Protein AF-0000000066259314 (afdb_homodimer)

Organism: Methanococcus maripaludis (strain DSM 14266 / JCM 13030 / NBRC 101832 / S2 / LL) (NCBI:txid267377)

Foldseek 3Di:
DKKWWKWFQLQAWAADDPVQQHLLSQLLVLCVVQPFDDPVFSGFPDKQDTAGRQATEPTIMTHGDGDDDDDQVSSVVSCLPNRMFGFFMDDDDDDWDFDKWKKKFKAFCPPFQQVQLVVLVVLVAAWFQQQLLADDDPVDPDRSIWHWHDWDWDDDNTIIMIMTMTHDAHHLNVQQSVVLSRCSRVVVDPDSNVVSVQSRDPVRDPHGDGHDNNRMYGYYGDTPDDTDGDPVRVVSSVVVVVVVVVVVVVVVVVVVVVVVVD/DKKWWKWFQQQAWAADDPVQQHLLSQLLVLCVVQPFDDPVFSGFPDKQDTAGRQAIEPTIMTHGDGDDDDDQVSSVVSCLPNRMFGFFMDDDDDDWDFDKWKKKFKAFCPPFQQVQLVVLVVLVAAWFQQQLLADDDPVDPDRSIWHWHDWDWDDDNTIIMIMTMTHDAHHLNVQQSVVLSRCSRVVVDPDSNVVSVQSRDPPRDPHGDGHDNNRMYGYYGDTPDDTDGDPVRVVSSVVVVVVVVVVVVVVVVVVVVVVVVD

Sequence (524 aa):
MYIFKIAYDGKLSFQTQPHGETVCDKISNALLDCGYLDNKDRVPLYHGGRTDRGVAALGNYVVYEMDKKPVLPRVQSKLKWDGIWVLGCKKIEIFPEIEHRHYQYTLPNKNHDVELMKKASEKLIGTHYFQNLSKRDKTKVKDPVRTLYDIKISSNDYFITIDIFGESFLWNMVRRIIRLLSDIGKHKIENPEKFIELILSEDYKKGYPPSPAEGLILVDVKTNIDIDLDSYVIRNLKNSWEKSLNNSLMRLGLCKTVLSKTMYIFKIAYDGKLSFQTQPHGETVCDKISNALLDCGYLDNKDRVPLYHGGRTDRGVAALGNYVVYEMDKKPVLPRVQSKLKWDGIWVLGCKKIEIFPEIEHRHYQYTLPNKNHDVELMKKASEKLIGTHYFQNLSKRDKTKVKDPVRTLYDIKISSNDYFITIDIFGESFLWNMVRRIIRLLSDIGKHKIENPEKFIELILSEDYKKGYPPSPAEGLILVDVKTNIDIDLDSYVIRNLKNSWEKSLNNSLMRLGLCKTVLSKT

Radius of gyration: 26.93 Å; Cα contacts (8 Å, |Δi|>4): 1107; chains: 2; bounding box: 52×71×61 Å

Nearest PDB structures (foldseek):
  8q70-assembly1_A-2  TM=8.924E-01  e=4.193E-23  Pyrococcus furiosus
  9enf-assembly1_B  TM=8.304E-01  e=2.870E-17  Homo sapiens
  1vs3-assembly1_B  TM=8.390E-01  e=1.294E-16  Thermus thermophilus HB8
  2nr0-assembly1_B  TM=8.170E-01  e=7.333E-15  Escherichia coli K-12
  6sgb-assembly1_FB  TM=7.189E-01  e=2.086E-11  Trypanosoma brucei brucei

Solvent-accessible surface area (backbone atoms only — not comparable to full-atom values): 27429 Å² total; per-residue (Å²): 59,32,39,31,37,29,27,33,70,10,84,39,27,31,62,72,49,94,85,51,73,13,50,45,33,49,51,34,48,25,35,35,75,71,64,52,38,56,86,90,61,53,62,65,79,43,65,65,75,85,42,54,57,31,27,22,27,65,24,38,38,40,25,38,81,40,89,63,85,76,58,50,69,64,38,35,66,68,27,70,87,66,51,46,41,58,35,22,44,34,79,41,92,63,83,77,52,75,67,34,32,34,36,37,33,29,39,60,42,79,80,52,36,60,68,58,26,52,60,56,48,58,73,62,46,38,76,45,40,41,54,24,32,30,59,83,49,90,86,53,90,63,79,44,64,39,40,31,74,42,71,46,77,49,73,57,88,58,33,28,41,39,37,40,31,23,63,60,76,57,54,58,19,68,33,14,49,49,33,52,39,50,38,44,16,62,63,73,44,92,52,56,68,62,49,51,55,42,47,39,32,87,84,46,79,82,53,57,67,63,41,73,43,58,26,32,29,38,53,33,56,43,50,81,64,84,64,49,68,38,68,69,47,46,51,50,49,49,52,53,40,50,52,49,35,45,52,24,42,11,44,36,45,49,29,54,50,52,57,72,73,98,62,33,39,31,36,28,28,32,69,9,85,37,27,31,60,74,49,93,84,51,73,14,51,46,33,49,51,34,49,23,34,36,76,71,66,52,39,56,87,91,59,54,63,65,79,42,68,65,73,84,42,55,57,31,26,23,28,67,23,38,37,39,26,38,82,39,90,62,88,77,60,51,70,65,39,36,65,68,27,70,88,64,51,46,42,59,34,23,45,35,80,41,92,64,83,75,52,75,67,33,32,34,36,37,34,27,39,59,42,79,80,51,37,61,66,58,26,50,61,56,48,58,74,61,47,37,78,46,40,40,55,24,32,30,59,83,49,90,84,53,90,63,81,44,62,40,40,30,73,42,70,48,76,49,72,58,88,58,33,28,40,39,37,40,31,23,63,60,77,56,55,56,19,69,34,14,51,49,32,52,40,50,37,44,16,61,62,72,45,90,52,56,69,62,48,51,55,43,48,39,33,86,85,46,79,85,55,59,67,64,42,74,42,58,24,31,29,38,54,34,55,43,48,82,63,84,64,47,70,39,69,68,46,46,50,52,50,49,53,53,41,50,52,49,34,45,52,25,40,11,46,35,44,49,30,52,50,52,57,72,75,99

pLDDT: mean 94.8, std 6.77, range [54.56, 98.88]

Structure (mmCIF, N/CA/C/O backbone):
data_AF-0000000066259314-model_v1
#
loop_
_entity.id
_entity.type
_entity.pdbx_description
1 polymer 'tRNA pseudouridine synthase A'
#
loop_
_atom_site.group_PDB
_atom_site.id
_atom_site.type_symbol
_atom_site.label_atom_id
_atom_site.label_alt_id
_atom_site.label_comp_id
_atom_site.label_asym_id
_atom_site.label_entity_id
_atom_site.label_seq_id
_atom_site.pdbx_PDB_ins_code
_atom_site.Cartn_x
_atom_site.Cartn_y
_atom_site.Cartn_z
_atom_site.occupancy
_atom_site.B_iso_or_equiv
_atom_site.auth_seq_id
_atom_site.auth_comp_id
_atom_site.auth_asym_id
_atom_site.auth_atom_id
_atom_site.pdbx_PDB_model_num
ATOM 1 N N . MET A 1 1 ? 16.797 -23.078 -26.656 1 94.31 1 MET A N 1
ATOM 2 C CA . MET A 1 1 ? 15.789 -22.375 -25.859 1 94.31 1 MET A CA 1
ATOM 3 C C . MET A 1 1 ? 16.344 -21.953 -24.516 1 94.31 1 MET A C 1
ATOM 5 O O . MET A 1 1 ? 17.344 -22.5 -24.047 1 94.31 1 MET A O 1
ATOM 9 N N . TYR A 1 2 ? 15.797 -20.953 -24 1 96.5 2 TYR A N 1
ATOM 10 C CA . TYR A 1 2 ? 16.172 -20.516 -22.672 1 96.5 2 TYR A CA 1
ATOM 11 C C . TYR A 1 2 ? 14.953 -20.391 -21.766 1 96.5 2 TYR A C 1
ATOM 13 O O . TYR A 1 2 ? 13.914 -19.875 -22.188 1 96.5 2 TYR A O 1
ATOM 21 N N . ILE A 1 3 ? 15.125 -20.922 -20.531 1 97.62 3 ILE A N 1
ATOM 22 C CA . ILE A 1 3 ? 14.109 -20.734 -19.5 1 97.62 3 ILE A CA 1
ATOM 23 C C . ILE A 1 3 ? 14.531 -19.609 -18.562 1 97.62 3 ILE A C 1
ATOM 25 O O . ILE A 1 3 ? 15.695 -19.516 -18.172 1 97.62 3 ILE A O 1
ATOM 29 N N . PHE A 1 4 ? 13.578 -18.781 -18.312 1 98 4 PHE A N 1
ATOM 30 C CA . PHE A 1 4 ? 13.805 -17.672 -17.391 1 98 4 PHE A CA 1
ATOM 31 C C . PHE A 1 4 ? 12.945 -17.812 -16.141 1 98 4 PHE A C 1
ATOM 33 O O . PHE A 1 4 ? 11.75 -18.109 -16.234 1 98 4 PHE A O 1
ATOM 40 N N . LYS A 1 5 ? 13.555 -17.672 -14.953 1 98.31 5 LYS A N 1
ATOM 41 C CA . LYS A 1 5 ? 12.789 -17.469 -13.727 1 98.31 5 LYS A CA 1
ATOM 42 C C . LYS A 1 5 ? 12.484 -15.992 -13.516 1 98.31 5 LYS A C 1
ATOM 44 O O . LYS A 1 5 ? 13.383 -15.148 -13.594 1 98.31 5 LYS A O 1
ATOM 49 N N . ILE A 1 6 ? 11.25 -15.695 -13.289 1 98.44 6 ILE A N 1
ATOM 50 C CA . ILE A 1 6 ? 10.875 -14.289 -13.242 1 98.44 6 ILE A CA 1
ATOM 51 C C . ILE A 1 6 ? 10.031 -14.016 -12 1 98.44 6 ILE A C 1
ATOM 53 O O . ILE A 1 6 ? 9.359 -14.922 -11.492 1 98.44 6 ILE A O 1
ATOM 57 N N . ALA A 1 7 ? 10.086 -12.781 -11.492 1 98.69 7 ALA A N 1
ATOM 58 C CA . ALA A 1 7 ? 9.25 -12.25 -10.414 1 98.69 7 ALA A CA 1
ATOM 59 C C . ALA A 1 7 ? 8.562 -10.961 -10.852 1 98.69 7 ALA A C 1
ATOM 61 O O . ALA A 1 7 ? 9.031 -10.273 -11.766 1 98.69 7 ALA A O 1
ATOM 62 N N . TYR A 1 8 ? 7.457 -10.688 -10.32 1 98.62 8 TYR A N 1
ATOM 63 C CA . TYR A 1 8 ? 6.742 -9.445 -10.586 1 98.62 8 TYR A CA 1
ATOM 64 C C . TYR A 1 8 ? 5.812 -9.094 -9.43 1 98.62 8 TYR A C 1
ATOM 66 O O . TYR A 1 8 ? 5.406 -9.969 -8.664 1 98.62 8 TYR A O 1
ATOM 74 N N . ASP A 1 9 ? 5.434 -7.824 -9.328 1 98.12 9 ASP A N 1
ATOM 75 C CA . ASP A 1 9 ? 4.805 -7.328 -8.109 1 98.12 9 ASP A CA 1
ATOM 76 C C . ASP A 1 9 ? 3.283 -7.293 -8.25 1 98.12 9 ASP A C 1
ATOM 78 O O . ASP A 1 9 ? 2.582 -6.832 -7.348 1 98.12 9 ASP A O 1
ATOM 82 N N . GLY A 1 10 ? 2.709 -7.723 -9.32 1 97.25 10 GLY A N 1
ATOM 83 C CA . GLY A 1 10 ? 1.269 -7.844 -9.484 1 97.25 10 GLY A CA 1
ATOM 84 C C . GLY A 1 10 ? 0.645 -6.664 -10.203 1 97.25 10 GLY A C 1
ATOM 85 O O . GLY A 1 10 ? -0.561 -6.656 -10.461 1 97.25 10 GLY A O 1
ATOM 86 N N . LYS A 1 11 ? 1.477 -5.66 -10.625 1 95.44 11 LYS A N 1
ATOM 87 C CA . LYS A 1 11 ? 0.955 -4.465 -11.273 1 95.44 11 LYS A CA 1
ATOM 88 C C . LYS A 1 11 ? 0.37 -4.797 -12.648 1 95.44 11 LYS A C 1
ATOM 90 O O . LYS A 1 11 ? -0.558 -4.129 -13.109 1 95.44 11 LYS A O 1
ATOM 95 N N . LEU A 1 12 ? 0.866 -5.746 -13.25 1 96.19 12 LEU A N 1
ATOM 96 C CA . LEU A 1 12 ? 0.486 -6.113 -14.609 1 96.19 12 LEU A CA 1
ATOM 97 C C . LEU A 1 12 ? -0.073 -7.531 -14.656 1 96.19 12 LEU A C 1
ATOM 99 O O . LEU A 1 12 ? 0.345 -8.391 -13.883 1 96.19 12 LEU A O 1
ATOM 103 N N . SER A 1 13 ? -0.966 -7.684 -15.586 1 95.56 13 SER A N 1
ATOM 104 C CA . SER A 1 13 ? -1.361 -9.062 -15.875 1 95.56 13 SER A CA 1
ATOM 105 C C . SER A 1 13 ? -0.233 -9.828 -16.562 1 95.56 13 SER A C 1
ATOM 107 O O . SER A 1 13 ? 0.731 -9.227 -17.047 1 95.56 13 SER A O 1
ATOM 109 N N . PHE A 1 14 ? -0.358 -11.102 -16.547 1 95.75 14 PHE A N 1
ATOM 110 C CA . PHE A 1 14 ? 0.765 -11.906 -17 1 95.75 14 PHE A CA 1
ATOM 111 C C . PHE A 1 14 ? 0.755 -12.031 -18.531 1 95.75 14 PHE A C 1
ATOM 113 O O . PHE A 1 14 ? 1.749 -11.727 -19.188 1 95.75 14 PHE A O 1
ATOM 120 N N . GLN A 1 15 ? -0.382 -12.414 -19.031 1 90.69 15 GLN A N 1
ATOM 121 C CA . GLN A 1 15 ? -0.474 -12.875 -20.406 1 90.69 15 GLN A CA 1
ATOM 122 C C . GLN A 1 15 ? -0.515 -11.695 -21.375 1 90.69 15 GLN A C 1
ATOM 124 O O . GLN A 1 15 ? -1.166 -10.68 -21.109 1 90.69 15 GLN A O 1
ATOM 129 N N . THR A 1 16 ? 0.043 -11.945 -22.531 1 88.06 16 THR A N 1
ATOM 130 C CA . THR A 1 16 ? 0.109 -10.922 -23.578 1 88.06 16 THR A CA 1
ATOM 131 C C . THR A 1 16 ? -1.292 -10.477 -23.969 1 88.06 16 THR A C 1
ATOM 133 O O . THR A 1 16 ? -2.199 -11.297 -24.109 1 88.06 16 THR A O 1
ATOM 136 N N . GLN A 1 17 ? -1.378 -9.234 -24.125 1 85 17 GLN A N 1
ATOM 137 C CA . GLN A 1 17 ? -2.607 -8.594 -24.578 1 85 17 GLN A CA 1
ATOM 138 C C . GLN A 1 17 ? -2.324 -7.59 -25.688 1 85 17 GLN A C 1
ATOM 140 O O . GLN A 1 17 ? -1.182 -7.172 -25.875 1 85 17 GLN A O 1
ATOM 145 N N . PRO A 1 18 ? -3.291 -7.219 -26.438 1 83.62 18 PRO A N 1
ATOM 146 C CA . PRO A 1 18 ? -3.098 -6.273 -27.531 1 83.62 18 PRO A CA 1
ATOM 147 C C . PRO A 1 18 ? -2.51 -4.941 -27.078 1 83.62 18 PRO A C 1
ATOM 149 O O . PRO A 1 18 ? -1.756 -4.309 -27.828 1 83.62 18 PRO A O 1
ATOM 152 N N . HIS A 1 19 ? -2.711 -4.512 -25.922 1 85.06 19 HIS A N 1
ATOM 153 C CA . HIS A 1 19 ? -2.234 -3.217 -25.438 1 85.06 19 HIS A CA 1
ATOM 154 C C . HIS A 1 19 ? -0.749 -3.27 -25.109 1 85.06 19 HIS A C 1
ATOM 156 O O . HIS A 1 19 ? -0.107 -2.229 -24.938 1 85.06 19 HIS A O 1
ATOM 162 N N . GLY A 1 20 ? -0.24 -4.48 -25.031 1 85.69 20 GLY A N 1
ATOM 163 C CA . GLY A 1 20 ? 1.199 -4.656 -24.922 1 85.69 20 GLY A CA 1
ATOM 164 C C . GLY A 1 20 ? 1.74 -4.309 -23.547 1 85.69 20 GLY A C 1
ATOM 165 O O . GLY A 1 20 ? 2.934 -4.035 -23.406 1 85.69 20 GLY A O 1
ATOM 166 N N . GLU A 1 21 ? 0.938 -4.238 -22.516 1 92 21 GLU A N 1
ATOM 167 C CA . GLU A 1 21 ? 1.342 -3.855 -21.156 1 92 21 GLU A CA 1
ATOM 168 C C . GLU A 1 21 ? 1.116 -4.996 -20.172 1 92 21 GLU A C 1
ATOM 170 O O . GLU A 1 21 ? 0.384 -4.84 -19.188 1 92 21 GLU A O 1
ATOM 175 N N . THR A 1 22 ? 1.737 -6.098 -20.469 1 96.31 22 THR A N 1
ATOM 176 C CA . THR A 1 22 ? 1.704 -7.262 -19.594 1 96.31 22 THR A CA 1
ATOM 177 C C . THR A 1 22 ? 3.117 -7.684 -19.203 1 96.31 22 THR A C 1
ATOM 179 O O . THR A 1 22 ? 4.098 -7.156 -19.734 1 96.31 22 THR A O 1
ATOM 182 N N . VAL A 1 23 ? 3.221 -8.578 -18.266 1 97.44 23 VAL A N 1
ATOM 183 C CA . VAL A 1 23 ? 4.516 -9.086 -17.828 1 97.44 23 VAL A CA 1
ATOM 184 C C . VAL A 1 23 ? 5.262 -9.688 -19.016 1 97.44 23 VAL A C 1
ATOM 186 O O . VAL A 1 23 ? 6.426 -9.359 -19.266 1 97.44 23 VAL A O 1
ATOM 189 N N . CYS A 1 24 ? 4.566 -10.516 -19.828 1 96.38 24 CYS A N 1
ATOM 190 C CA . CYS A 1 24 ? 5.184 -11.164 -20.969 1 96.38 24 CYS A CA 1
ATOM 191 C C . CYS A 1 24 ? 5.609 -10.141 -22.016 1 96.38 24 CYS A C 1
ATOM 193 O O . CYS A 1 24 ? 6.707 -10.227 -22.578 1 96.38 24 CYS A O 1
ATOM 195 N N . ASP A 1 25 ? 4.75 -9.172 -22.281 1 95.44 25 ASP A N 1
ATOM 196 C CA . ASP A 1 25 ? 5.07 -8.141 -23.25 1 95.44 25 ASP A CA 1
ATOM 197 C C . ASP A 1 25 ? 6.32 -7.363 -22.859 1 95.44 25 ASP A C 1
ATOM 199 O O . ASP A 1 25 ? 7.207 -7.129 -23.688 1 95.44 25 ASP A O 1
ATOM 203 N N . LYS A 1 26 ? 6.387 -7.02 -21.609 1 96.75 26 LYS A N 1
ATOM 204 C CA . LYS A 1 26 ? 7.512 -6.23 -21.109 1 96.75 26 LYS A CA 1
ATOM 205 C C . LYS A 1 26 ? 8.812 -7.02 -21.203 1 96.75 26 LYS A C 1
ATOM 207 O O . LYS A 1 26 ? 9.844 -6.48 -21.594 1 96.75 26 LYS A O 1
ATOM 212 N N . ILE A 1 27 ? 8.75 -8.266 -20.844 1 96.88 27 ILE A N 1
ATOM 213 C CA . ILE A 1 27 ? 9.945 -9.094 -20.891 1 96.88 27 ILE A CA 1
ATOM 214 C C . ILE A 1 27 ? 10.383 -9.289 -22.344 1 96.88 27 ILE A C 1
ATOM 216 O O . ILE A 1 27 ? 11.57 -9.133 -22.672 1 96.88 27 ILE A O 1
ATOM 220 N N . SER A 1 28 ? 9.461 -9.602 -23.219 1 95.62 28 SER A N 1
ATOM 221 C CA . SER A 1 28 ? 9.773 -9.789 -24.641 1 95.62 28 SER A CA 1
ATOM 222 C C . SER A 1 28 ? 10.391 -8.523 -25.234 1 95.62 28 SER A C 1
ATOM 224 O O . SER A 1 28 ? 11.383 -8.602 -25.969 1 95.62 28 SER A O 1
ATOM 226 N N . ASN A 1 29 ? 9.789 -7.422 -24.906 1 95.12 29 ASN A N 1
ATOM 227 C CA . ASN A 1 29 ? 10.312 -6.148 -25.391 1 95.12 29 ASN A CA 1
ATOM 228 C C . ASN A 1 29 ? 11.727 -5.891 -24.891 1 95.12 29 ASN A C 1
ATOM 230 O O . ASN A 1 29 ? 12.578 -5.41 -25.641 1 95.12 29 ASN A O 1
ATOM 234 N N . ALA A 1 30 ? 11.969 -6.195 -23.609 1 96.44 30 ALA A N 1
ATOM 235 C CA . ALA A 1 30 ? 13.305 -6.008 -23.047 1 96.44 30 ALA A CA 1
ATOM 236 C C . ALA A 1 30 ? 14.336 -6.883 -23.75 1 96.44 30 ALA A C 1
ATOM 238 O O . ALA A 1 30 ? 15.43 -6.422 -24.078 1 96.44 30 ALA A O 1
ATOM 239 N N . LEU A 1 31 ? 13.992 -8.109 -24.031 1 96.19 31 LEU A N 1
ATOM 240 C CA . LEU A 1 31 ? 14.883 -9.031 -24.719 1 96.19 31 LEU A CA 1
ATOM 241 C C . LEU A 1 31 ? 15.133 -8.578 -26.156 1 96.19 31 LEU A C 1
ATOM 243 O O . LEU A 1 31 ? 16.25 -8.688 -26.656 1 96.19 31 LEU A O 1
ATOM 247 N N . LEU A 1 32 ? 14.086 -8.062 -26.75 1 94.62 32 LEU A N 1
ATOM 248 C CA . LEU A 1 32 ? 14.211 -7.539 -28.109 1 94.62 32 LEU A CA 1
ATOM 249 C C . LEU A 1 32 ? 15.148 -6.336 -28.141 1 94.62 32 LEU A C 1
ATOM 251 O O . LEU A 1 32 ? 16.062 -6.285 -28.969 1 94.62 32 LEU A O 1
ATOM 255 N N . ASP A 1 33 ? 14.891 -5.461 -27.25 1 94.94 33 ASP A N 1
ATOM 256 C CA . ASP A 1 33 ? 15.688 -4.246 -27.172 1 94.94 33 ASP A CA 1
ATOM 257 C C . ASP A 1 33 ? 17.156 -4.57 -26.938 1 94.94 33 ASP A C 1
ATOM 259 O O . ASP A 1 33 ? 18.047 -3.857 -27.406 1 94.94 33 ASP A O 1
ATOM 263 N N . CYS A 1 34 ? 17.391 -5.648 -26.234 1 95.88 34 CYS A N 1
ATOM 264 C CA . CYS A 1 34 ? 18.75 -6.043 -25.906 1 95.88 34 CYS A CA 1
ATOM 265 C C . CYS A 1 34 ? 19.359 -6.906 -27 1 95.88 34 CYS A C 1
ATOM 267 O O . CYS A 1 34 ? 20.531 -7.277 -26.938 1 95.88 34 CYS A O 1
ATOM 269 N N . GLY A 1 35 ? 18.562 -7.352 -27.953 1 93.62 35 GLY A N 1
ATOM 270 C CA . GLY A 1 35 ? 19.078 -8.047 -29.125 1 93.62 35 GLY A CA 1
ATOM 271 C C . GLY A 1 35 ? 19.062 -9.555 -28.969 1 93.62 35 GLY A C 1
ATOM 272 O O . GLY A 1 35 ? 19.781 -10.266 -29.672 1 93.62 35 GLY A O 1
ATOM 273 N N . TYR A 1 36 ? 18.281 -10 -28.016 1 94.19 36 TYR A N 1
ATOM 274 C CA . TYR A 1 36 ? 18.297 -11.438 -27.766 1 94.19 36 TYR A CA 1
ATOM 275 C C . TYR A 1 36 ? 17.141 -12.133 -28.484 1 94.19 36 TYR A C 1
ATOM 277 O O . TYR A 1 36 ? 17.125 -13.359 -28.609 1 94.19 36 TYR A O 1
ATOM 285 N N . LEU A 1 37 ? 16.141 -11.305 -28.812 1 90.88 37 LEU A N 1
ATOM 286 C CA . LEU A 1 37 ? 14.961 -11.82 -29.5 1 90.88 37 LEU A CA 1
ATOM 287 C C . LEU A 1 37 ? 14.766 -11.117 -30.844 1 90.88 37 LEU A C 1
ATOM 289 O O . LEU A 1 37 ? 15.219 -9.992 -31.031 1 90.88 37 LEU A O 1
ATOM 293 N N . ASP A 1 38 ? 14.195 -11.914 -31.719 1 83.12 38 ASP A N 1
ATOM 294 C CA . ASP A 1 38 ? 13.773 -11.328 -32.969 1 83.12 38 ASP A CA 1
ATOM 295 C C . ASP A 1 38 ? 12.273 -11.039 -32.969 1 83.12 38 ASP A C 1
ATOM 297 O O . ASP A 1 38 ? 11.523 -11.633 -32.188 1 83.12 38 ASP A O 1
ATOM 301 N N . ASN A 1 39 ? 11.82 -10.055 -33.688 1 70.94 39 ASN A N 1
ATOM 302 C CA . ASN A 1 39 ? 10.438 -9.578 -33.719 1 70.94 39 ASN A CA 1
ATOM 303 C C . ASN A 1 39 ? 9.453 -10.719 -33.969 1 70.94 39 ASN A C 1
ATOM 305 O O . ASN A 1 39 ? 8.328 -10.688 -33.469 1 70.94 39 ASN A O 1
ATOM 309 N N . LYS A 1 40 ? 9.797 -11.727 -34.688 1 68.44 40 LYS A N 1
ATOM 310 C CA . LYS A 1 40 ? 8.875 -12.789 -35.062 1 68.44 40 LYS A CA 1
ATOM 311 C C . LYS A 1 40 ? 8.609 -13.742 -33.906 1 68.44 40 LYS A C 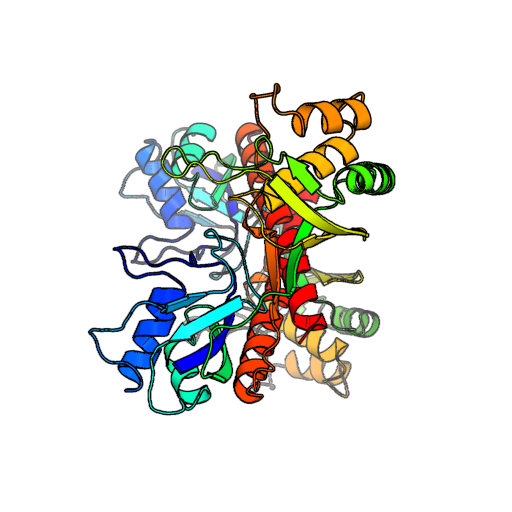1
ATOM 313 O O . LYS A 1 40 ? 7.609 -14.453 -33.906 1 68.44 40 LYS A O 1
ATOM 318 N N . ASP A 1 41 ? 9.383 -13.727 -32.906 1 64.81 41 ASP A N 1
ATOM 319 C CA . ASP A 1 41 ? 9.312 -14.695 -31.812 1 64.81 41 ASP A CA 1
ATOM 320 C C . ASP A 1 41 ? 9.141 -14 -30.469 1 64.81 41 ASP A C 1
ATOM 322 O O . ASP A 1 41 ? 9.875 -14.289 -29.516 1 64.81 41 ASP A O 1
ATOM 326 N N . ARG A 1 42 ? 8.016 -13.172 -30.391 1 78.31 42 ARG A N 1
ATOM 327 C CA . ARG A 1 42 ? 7.941 -12.281 -29.234 1 78.31 42 ARG A CA 1
ATOM 328 C C . ARG A 1 42 ? 7.09 -12.898 -28.125 1 78.31 42 ARG A C 1
ATOM 330 O O . ARG A 1 42 ? 7.016 -12.352 -27.031 1 78.31 42 ARG A O 1
ATOM 337 N N . VAL A 1 43 ? 6.547 -14.008 -28.438 1 84.38 43 VAL A N 1
ATOM 338 C CA . VAL A 1 43 ? 5.691 -14.609 -27.422 1 84.38 43 VAL A CA 1
ATOM 339 C C . VAL A 1 43 ? 6.414 -15.797 -26.781 1 84.38 43 VAL A C 1
ATOM 341 O O . VAL A 1 43 ? 7.059 -16.594 -27.469 1 84.38 43 VAL A O 1
ATOM 344 N N . PRO A 1 44 ? 6.371 -15.883 -25.5 1 92.38 44 PRO A N 1
ATOM 345 C CA . PRO A 1 44 ? 6.973 -17.047 -24.859 1 92.38 44 PRO A CA 1
ATOM 346 C C . PRO A 1 44 ? 6.41 -18.375 -25.375 1 92.38 44 PRO A C 1
ATOM 348 O O . PRO A 1 44 ? 5.211 -18.469 -25.656 1 92.38 44 PRO A O 1
ATOM 351 N N . LEU A 1 45 ? 7.266 -19.375 -25.5 1 92.12 45 LEU A N 1
ATOM 352 C CA . LEU A 1 45 ? 6.875 -20.703 -25.953 1 92.12 45 LEU A CA 1
ATOM 353 C C . LEU A 1 45 ? 6.109 -21.453 -24.875 1 92.12 45 LEU A C 1
ATOM 355 O O . LEU A 1 45 ? 5.25 -22.281 -25.188 1 92.12 45 LEU A O 1
ATOM 359 N N . TYR A 1 46 ? 6.512 -21.188 -23.703 1 93.56 46 TYR A N 1
ATOM 360 C CA . TYR A 1 46 ? 6.016 -21.922 -22.531 1 93.56 46 TYR A CA 1
ATOM 361 C C . TYR A 1 46 ? 6.121 -21.062 -21.281 1 93.56 46 TYR A C 1
ATOM 363 O O . TYR A 1 46 ? 6.887 -20.094 -21.234 1 93.56 46 TYR A O 1
ATOM 371 N N . HIS A 1 47 ? 5.285 -21.344 -20.391 1 95.06 47 HIS A N 1
ATOM 372 C CA . HIS A 1 47 ? 5.32 -20.594 -19.141 1 95.06 47 HIS A CA 1
ATOM 373 C C . HIS A 1 47 ? 4.863 -21.469 -17.969 1 95.06 47 HIS A C 1
ATOM 375 O O . HIS A 1 47 ? 4.301 -22.547 -18.172 1 95.06 47 HIS A O 1
ATOM 381 N N . GLY A 1 48 ? 5.098 -20.984 -16.797 1 93.25 48 GLY A N 1
ATOM 382 C CA . GLY A 1 48 ? 4.75 -21.719 -15.586 1 93.25 48 GLY A CA 1
ATOM 383 C C . GLY A 1 48 ? 3.297 -21.562 -15.188 1 93.25 48 GLY A C 1
ATOM 384 O O . GLY A 1 48 ? 2.639 -22.531 -14.82 1 93.25 48 GLY A O 1
ATOM 385 N N . GLY A 1 49 ? 2.85 -20.297 -15.258 1 92.25 49 GLY A N 1
ATOM 386 C CA . GLY A 1 49 ? 1.478 -20 -14.867 1 92.25 49 GLY A CA 1
ATOM 387 C C . GLY A 1 49 ? 1.015 -18.625 -15.289 1 92.25 49 GLY A C 1
ATOM 388 O O . GLY A 1 49 ? 1.798 -17.672 -15.273 1 92.25 49 GLY A O 1
ATOM 389 N N . ARG A 1 50 ? -0.251 -18.562 -15.609 1 91.69 50 ARG A N 1
ATOM 390 C CA . ARG A 1 50 ? -0.867 -17.281 -15.938 1 91.69 50 ARG A CA 1
ATOM 391 C C . ARG A 1 50 ? -1.502 -16.656 -14.703 1 91.69 50 ARG A C 1
ATOM 393 O O . ARG A 1 50 ? -2.129 -17.344 -13.898 1 91.69 50 ARG A O 1
ATOM 400 N N . THR A 1 51 ? -1.164 -15.453 -14.445 1 95.44 51 THR A N 1
ATOM 401 C CA . THR A 1 51 ? -1.719 -14.766 -13.281 1 95.44 51 THR A CA 1
ATOM 402 C C . THR A 1 51 ? -2.531 -13.547 -13.703 1 95.44 51 THR A C 1
ATOM 404 O O . THR A 1 51 ? -2.197 -12.883 -14.688 1 95.44 51 THR A O 1
ATOM 407 N N . ASP A 1 52 ? -3.582 -13.32 -12.961 1 94.25 52 ASP A N 1
ATOM 408 C CA . ASP A 1 52 ? -4.402 -12.125 -13.164 1 94.25 52 ASP A CA 1
ATOM 409 C C . ASP A 1 52 ? -3.662 -10.867 -12.719 1 94.25 52 ASP A C 1
ATOM 411 O O . ASP A 1 52 ? -2.674 -10.945 -11.992 1 94.25 52 ASP A O 1
ATOM 415 N N . ARG A 1 53 ? -4.23 -9.773 -13.281 1 96.19 53 ARG A N 1
ATOM 416 C CA . ARG A 1 53 ? -3.76 -8.508 -12.719 1 96.19 53 ARG A CA 1
ATOM 417 C C . ARG A 1 53 ? -3.971 -8.469 -11.211 1 96.19 53 ARG A C 1
ATOM 419 O O . ARG A 1 53 ? -5.023 -8.875 -10.711 1 96.19 53 ARG A O 1
ATOM 426 N N . GLY A 1 54 ? -2.951 -7.961 -10.492 1 97.12 54 GLY A N 1
ATOM 427 C CA . GLY A 1 54 ? -3.02 -7.902 -9.047 1 97.12 54 GLY A CA 1
ATOM 428 C C . GLY A 1 54 ? -2.234 -9.008 -8.367 1 97.12 54 GLY A C 1
ATOM 429 O O . GLY A 1 54 ? -1.828 -8.875 -7.211 1 97.12 54 GLY A O 1
ATOM 430 N N . VAL A 1 55 ? -2.109 -10.125 -9.062 1 98.5 55 VAL A N 1
ATOM 431 C CA . VAL A 1 55 ? -1.428 -11.273 -8.477 1 98.5 55 VAL A CA 1
ATOM 432 C C . VAL A 1 55 ? 0.079 -11.141 -8.695 1 98.5 55 VAL A C 1
ATOM 434 O O . VAL A 1 55 ? 0.534 -10.914 -9.812 1 98.5 55 VAL A O 1
ATOM 437 N N . ALA A 1 56 ? 0.843 -11.289 -7.609 1 98.69 56 ALA A N 1
ATOM 438 C CA . ALA A 1 56 ? 2.299 -11.195 -7.672 1 98.69 56 ALA A CA 1
ATOM 439 C C . ALA A 1 56 ? 2.922 -12.562 -7.926 1 98.69 56 ALA A C 1
ATOM 441 O O . ALA A 1 56 ? 2.234 -13.586 -7.871 1 98.69 56 ALA A O 1
ATOM 442 N N . ALA A 1 57 ? 4.199 -12.523 -8.25 1 98.62 57 ALA A N 1
ATOM 443 C CA . ALA A 1 57 ? 4.969 -13.758 -8.359 1 98.62 57 ALA A CA 1
ATOM 444 C C . ALA A 1 57 ? 6.406 -13.555 -7.895 1 98.62 57 ALA A C 1
ATOM 446 O O . ALA A 1 57 ? 7.016 -12.516 -8.172 1 98.62 57 ALA A O 1
ATOM 447 N N . LEU A 1 58 ? 6.91 -14.531 -7.164 1 98.25 58 LEU A N 1
ATOM 448 C CA . LEU A 1 58 ? 8.305 -14.547 -6.746 1 98.25 58 LEU A CA 1
ATOM 449 C C . LEU A 1 58 ? 9.117 -15.531 -7.582 1 98.25 58 LEU A C 1
ATOM 451 O O . LEU A 1 58 ? 10.328 -15.375 -7.734 1 98.25 58 LEU A O 1
ATOM 455 N N . GLY A 1 59 ? 8.328 -16.516 -8.227 1 97.5 59 GLY A N 1
ATOM 456 C CA . GLY A 1 59 ? 9.008 -17.531 -9.031 1 97.5 59 GLY A CA 1
ATOM 457 C C . GLY A 1 59 ? 8.117 -18.125 -10.102 1 97.5 59 GLY A C 1
ATOM 458 O O . GLY A 1 59 ? 7.73 -19.297 -10.008 1 97.5 59 GLY A O 1
ATOM 459 N N . ASN A 1 60 ? 7.773 -17.469 -11.109 1 98.06 60 ASN A N 1
ATOM 460 C CA . ASN A 1 60 ? 7.203 -17.984 -12.344 1 98.06 60 ASN A CA 1
ATOM 461 C C . ASN A 1 60 ? 8.281 -18.234 -13.398 1 98.06 60 ASN A C 1
ATOM 463 O O . ASN A 1 60 ? 9.469 -18.031 -13.133 1 98.06 60 ASN A O 1
ATOM 467 N N . TYR A 1 61 ? 7.973 -18.812 -14.547 1 97.56 61 TYR A N 1
ATOM 468 C CA . TYR A 1 61 ? 9 -18.938 -15.578 1 97.56 61 TYR A CA 1
ATOM 469 C C . TYR A 1 61 ? 8.414 -18.75 -16.969 1 97.56 61 TYR A C 1
ATOM 471 O O . TYR A 1 61 ? 7.199 -18.875 -17.156 1 97.56 61 TYR A O 1
ATOM 479 N N . VAL A 1 62 ? 9.195 -18.344 -17.844 1 97.12 62 VAL A N 1
ATOM 480 C CA . VAL A 1 62 ? 8.891 -18.266 -19.266 1 97.12 62 VAL A CA 1
ATOM 481 C C . VAL A 1 62 ? 10.031 -18.859 -20.078 1 97.12 62 VAL A C 1
ATOM 483 O O . VAL A 1 62 ? 11.188 -18.844 -19.641 1 97.12 62 VAL A O 1
ATOM 486 N N . VAL A 1 63 ? 9.688 -19.453 -21.203 1 96.75 63 VAL A N 1
ATOM 487 C CA . VAL A 1 63 ? 10.672 -20.031 -22.109 1 96.75 63 VAL A CA 1
ATOM 488 C C . VAL A 1 63 ? 10.633 -19.328 -23.453 1 96.75 63 VAL A C 1
ATOM 490 O O . VAL A 1 63 ? 9.555 -19.109 -24.016 1 96.75 63 VAL A O 1
ATOM 493 N N . TYR A 1 64 ? 11.773 -18.938 -23.891 1 95.62 64 TYR A N 1
ATOM 494 C CA . TYR A 1 64 ? 11.891 -18.297 -25.203 1 95.62 64 TYR A CA 1
ATOM 495 C C . TYR A 1 64 ? 12.828 -19.094 -26.109 1 95.62 64 TYR A C 1
ATOM 497 O O . TYR A 1 64 ? 13.758 -19.75 -25.625 1 95.62 64 TYR A O 1
ATOM 505 N N . GLU A 1 65 ? 12.508 -19.031 -27.328 1 93.5 65 GLU A N 1
ATOM 506 C CA . GLU A 1 65 ? 13.461 -19.5 -28.328 1 93.5 65 GLU A CA 1
ATOM 507 C C . GLU A 1 65 ? 14.531 -18.453 -28.609 1 93.5 65 GLU A C 1
ATOM 509 O O . GLU A 1 65 ? 14.25 -17.406 -29.188 1 93.5 65 GLU A O 1
ATOM 514 N N . MET A 1 66 ? 15.656 -18.781 -28.062 1 90.75 66 MET A N 1
ATOM 515 C CA . MET A 1 66 ? 16.797 -17.875 -28.188 1 90.75 66 MET A CA 1
ATOM 516 C C . MET A 1 66 ? 18.094 -18.656 -28.406 1 90.75 66 MET A C 1
ATOM 518 O O . MET A 1 66 ? 18.203 -19.812 -28 1 90.75 66 MET A O 1
ATOM 522 N N . ASP A 1 67 ? 19.109 -17.969 -29.047 1 88.12 67 ASP A N 1
ATOM 523 C CA . ASP A 1 67 ? 20.359 -18.641 -29.359 1 88.12 67 ASP A CA 1
ATOM 524 C C . ASP A 1 67 ? 21.5 -18.125 -28.5 1 88.12 67 ASP A C 1
ATOM 526 O O . ASP A 1 67 ? 22.562 -18.75 -28.422 1 88.12 67 ASP A O 1
ATOM 530 N N . LYS A 1 68 ? 21.328 -17.047 -27.875 1 92.38 68 LYS A N 1
ATOM 531 C CA . LYS A 1 68 ? 22.391 -16.422 -27.078 1 92.38 68 LYS A CA 1
ATOM 532 C C . LYS A 1 68 ? 21.969 -16.25 -25.625 1 92.38 68 LYS A C 1
ATOM 534 O O . LYS A 1 68 ? 20.812 -15.906 -25.344 1 92.38 68 LYS A O 1
ATOM 539 N N . LYS A 1 69 ? 22.984 -16.5 -24.797 1 93.94 69 LYS A N 1
ATOM 540 C CA . LYS A 1 69 ? 22.719 -16.297 -23.391 1 93.94 69 LYS A CA 1
ATOM 541 C C . LYS A 1 69 ? 22.578 -14.812 -23.062 1 93.94 69 LYS A C 1
ATOM 543 O O . LYS A 1 69 ? 23.469 -14.023 -23.359 1 93.94 69 LYS A O 1
ATOM 548 N N . PRO A 1 70 ? 21.594 -14.477 -22.406 1 96.06 70 PRO A N 1
ATOM 549 C CA . PRO A 1 70 ? 21.391 -13.055 -22.109 1 96.06 70 PRO A CA 1
ATOM 550 C C . PRO A 1 70 ? 22.188 -12.594 -20.891 1 96.06 70 PRO A C 1
ATOM 552 O O . PRO A 1 70 ? 22.438 -13.383 -19.969 1 96.06 70 PRO A O 1
ATOM 555 N N . VAL A 1 71 ? 22.609 -11.344 -20.922 1 97.5 71 VAL A N 1
ATOM 556 C CA . VAL A 1 71 ? 23.125 -10.656 -19.734 1 97.5 71 VAL A CA 1
ATOM 557 C C . VAL A 1 71 ? 21.953 -10.078 -18.922 1 97.5 71 VAL A C 1
ATOM 559 O O . VAL A 1 71 ? 21.391 -9.047 -19.297 1 97.5 71 VAL A O 1
ATOM 562 N N . LEU A 1 72 ? 21.688 -10.672 -17.844 1 98 72 LEU A N 1
ATOM 563 C CA . LEU A 1 72 ? 20.422 -10.422 -17.141 1 98 72 LEU A CA 1
ATOM 564 C C . LEU A 1 72 ? 20.391 -9 -16.594 1 98 72 LEU A C 1
ATOM 566 O O . LEU A 1 72 ? 19.359 -8.336 -16.656 1 98 72 LEU A O 1
ATOM 570 N N . PRO A 1 73 ? 21.547 -8.508 -16.031 1 98.19 73 PRO A N 1
ATOM 571 C CA . PRO A 1 73 ? 21.5 -7.121 -15.562 1 98.19 73 PRO A CA 1
ATOM 572 C C . PRO A 1 73 ? 21.141 -6.137 -16.672 1 98.19 73 PRO A C 1
ATOM 574 O O . PRO A 1 73 ? 20.453 -5.141 -16.422 1 98.19 73 PRO A O 1
ATOM 577 N N . ARG A 1 74 ? 21.578 -6.441 -17.875 1 97.81 74 ARG A N 1
ATOM 578 C CA . ARG A 1 74 ? 21.219 -5.605 -19.016 1 97.81 74 ARG A CA 1
ATOM 579 C C . ARG A 1 74 ? 19.734 -5.688 -19.328 1 97.81 74 ARG A C 1
ATOM 581 O O . ARG A 1 74 ? 19.078 -4.664 -19.531 1 97.81 74 ARG A O 1
ATOM 588 N N . VAL A 1 75 ? 19.219 -6.82 -19.312 1 97.88 75 VAL A N 1
ATOM 589 C CA . VAL A 1 75 ? 17.781 -7.031 -19.531 1 97.88 75 VAL A CA 1
ATOM 590 C C . VAL A 1 75 ? 16.984 -6.352 -18.422 1 97.88 75 VAL A C 1
ATOM 592 O O . VAL A 1 75 ? 16 -5.668 -18.688 1 97.88 75 VAL A O 1
ATOM 595 N N . GLN A 1 76 ? 17.453 -6.516 -17.156 1 98.38 76 GLN A N 1
ATOM 596 C CA . GLN A 1 76 ? 16.766 -5.949 -15.992 1 98.38 76 GLN A CA 1
ATOM 597 C C . GLN A 1 76 ? 16.688 -4.43 -16.094 1 98.38 76 GLN A C 1
ATOM 599 O O . GLN A 1 76 ? 15.703 -3.826 -15.656 1 98.38 76 GLN A O 1
ATOM 604 N N . SER A 1 77 ? 17.672 -3.82 -16.656 1 97.88 77 SER A N 1
ATOM 605 C CA . SER A 1 77 ? 17.703 -2.365 -16.766 1 97.88 77 SER A CA 1
ATOM 606 C C . SER A 1 77 ? 16.547 -1.852 -17.594 1 97.88 77 SER A C 1
ATOM 608 O O . SER A 1 77 ? 16.062 -0.736 -17.375 1 97.88 77 SER A O 1
ATOM 610 N N . LYS A 1 78 ? 16.062 -2.691 -18.547 1 97.5 78 LYS A N 1
ATOM 611 C CA . LYS A 1 78 ? 14.938 -2.32 -19.406 1 97.5 78 LYS A CA 1
ATOM 612 C C . LYS A 1 78 ? 13.609 -2.486 -18.672 1 97.5 78 LYS A C 1
ATOM 614 O O . LYS A 1 78 ? 12.578 -1.976 -19.109 1 97.5 78 LYS A O 1
ATOM 619 N N . LEU A 1 79 ? 13.672 -3.182 -17.516 1 97.81 79 LEU A N 1
ATOM 620 C CA . LEU A 1 79 ? 12.453 -3.541 -16.812 1 97.81 79 LEU A CA 1
ATOM 621 C C . LEU A 1 79 ? 12.359 -2.799 -15.477 1 97.81 79 LEU A C 1
ATOM 623 O O . LEU A 1 79 ? 11.445 -3.041 -14.688 1 97.81 79 LEU A O 1
ATOM 627 N N . LYS A 1 80 ? 13.203 -1.922 -15.133 1 92.06 80 LYS A N 1
ATOM 628 C CA . LYS A 1 80 ? 13.445 -1.342 -13.82 1 92.06 80 LYS A CA 1
ATOM 629 C C . LYS A 1 80 ? 12.188 -0.655 -13.281 1 92.06 80 LYS A C 1
ATOM 631 O O . LYS A 1 80 ? 11.977 -0.59 -12.07 1 92.06 80 LYS A O 1
ATOM 636 N N . TRP A 1 81 ? 11.25 -0.184 -14.141 1 93.75 81 TRP A N 1
ATOM 637 C CA . TRP A 1 81 ? 10.094 0.584 -13.672 1 93.75 81 TRP A CA 1
ATOM 638 C C . TRP A 1 81 ? 8.812 -0.224 -13.812 1 93.75 81 TRP A C 1
ATOM 640 O O . TRP A 1 81 ? 7.723 0.272 -13.516 1 93.75 81 TRP A O 1
ATOM 650 N N . ASP A 1 82 ? 8.977 -1.481 -14.156 1 96.75 82 ASP A N 1
ATOM 651 C CA . ASP A 1 82 ? 7.785 -2.244 -14.508 1 96.75 82 ASP A CA 1
ATOM 652 C C . ASP A 1 82 ? 7.367 -3.17 -13.367 1 96.75 82 ASP A C 1
ATOM 654 O O . ASP A 1 82 ? 6.301 -3.789 -13.422 1 96.75 82 ASP A O 1
ATOM 658 N N . GLY A 1 83 ? 8.203 -3.25 -12.297 1 97.94 83 GLY A N 1
ATOM 659 C CA . GLY A 1 83 ? 7.91 -4.199 -11.234 1 97.94 83 GLY A CA 1
ATOM 660 C C . GLY A 1 83 ? 8.109 -5.645 -11.648 1 97.94 83 GLY A C 1
ATOM 661 O O . GLY A 1 83 ? 7.355 -6.523 -11.234 1 97.94 83 GLY A O 1
ATOM 662 N N . ILE A 1 84 ? 8.977 -5.848 -12.602 1 98.69 84 ILE A N 1
ATOM 663 C CA . ILE A 1 84 ? 9.297 -7.168 -13.141 1 98.69 84 ILE A CA 1
ATOM 664 C C . ILE A 1 84 ? 10.789 -7.449 -12.969 1 98.69 84 ILE A C 1
ATOM 666 O O . ILE A 1 84 ? 11.625 -6.574 -13.211 1 98.69 84 ILE A O 1
ATOM 670 N N . TRP A 1 85 ? 11.156 -8.633 -12.539 1 98.75 85 TRP A N 1
ATOM 671 C CA . TRP A 1 85 ? 12.547 -9.031 -12.344 1 98.75 85 TRP A CA 1
ATOM 672 C C . TRP A 1 85 ? 12.836 -10.359 -13.039 1 98.75 85 TRP A C 1
ATOM 674 O O . TRP A 1 85 ? 12.117 -11.336 -12.844 1 98.75 85 TRP A O 1
ATOM 684 N N . VAL A 1 86 ? 13.82 -10.414 -13.859 1 98.62 86 VAL A N 1
ATOM 685 C CA . VAL A 1 86 ? 14.312 -11.648 -14.461 1 98.62 86 VAL A CA 1
ATOM 686 C C . VAL A 1 86 ? 15.422 -12.242 -13.602 1 98.62 86 VAL A C 1
ATOM 688 O O . VAL A 1 86 ? 16.594 -11.93 -13.781 1 98.62 86 VAL A O 1
ATOM 691 N N . LEU A 1 87 ? 15.109 -13.156 -12.789 1 98.31 87 LEU A N 1
ATOM 692 C CA . LEU A 1 87 ? 15.93 -13.578 -11.664 1 98.31 87 LEU A CA 1
ATOM 693 C C . LEU A 1 87 ? 17.047 -14.508 -12.125 1 98.31 87 LEU A C 1
ATOM 695 O O . LEU A 1 87 ? 18.078 -14.617 -11.461 1 98.31 87 LEU A O 1
ATOM 699 N N . GLY A 1 88 ? 16.766 -15.211 -13.18 1 98.19 88 GLY A N 1
ATOM 700 C CA . GLY A 1 88 ? 17.719 -16.188 -13.672 1 98.19 88 GLY A CA 1
ATOM 701 C C . GLY A 1 88 ? 17.344 -16.766 -15.016 1 98.19 88 GLY A C 1
ATOM 702 O O . GLY A 1 88 ? 16.234 -16.516 -15.516 1 98.19 88 GLY A O 1
ATOM 703 N N . CYS A 1 89 ? 18.297 -17.516 -15.586 1 97.75 89 CYS A N 1
ATOM 704 C CA . CYS A 1 89 ? 18.047 -18.172 -16.859 1 97.75 89 CYS A CA 1
ATOM 705 C C . CYS A 1 89 ? 18.906 -19.422 -17.016 1 97.75 89 CYS A C 1
ATOM 707 O O . CYS A 1 89 ? 19.891 -19.594 -16.297 1 97.75 89 CYS A O 1
ATOM 709 N N . LYS A 1 90 ? 18.469 -20.281 -17.875 1 97.56 90 LYS A N 1
ATOM 710 C CA . LYS A 1 90 ? 19.188 -21.516 -18.203 1 97.56 90 LYS A CA 1
ATOM 711 C C . LYS A 1 90 ? 18.844 -21.984 -19.609 1 97.56 90 LYS A C 1
ATOM 713 O O . LYS A 1 90 ? 17.672 -21.938 -20.016 1 97.56 90 LYS A O 1
ATOM 718 N N . LYS A 1 91 ? 19.891 -22.375 -20.297 1 97.31 91 LYS A N 1
ATOM 719 C CA . LYS A 1 91 ? 19.625 -23.031 -21.562 1 97.31 91 LYS A CA 1
ATOM 720 C C . LYS A 1 91 ? 18.984 -24.406 -21.359 1 97.31 91 LYS A C 1
ATOM 722 O O . LYS A 1 91 ? 19.422 -25.172 -20.484 1 97.31 91 LYS A O 1
ATOM 727 N N . ILE A 1 92 ? 17.984 -24.672 -22.172 1 96.75 92 ILE A N 1
ATOM 728 C CA . ILE A 1 92 ? 17.312 -25.953 -22.062 1 96.75 92 ILE A CA 1
ATOM 729 C C . ILE A 1 92 ? 17.062 -26.531 -23.453 1 96.75 92 ILE A C 1
ATOM 731 O O . ILE A 1 92 ? 16.969 -25.797 -24.422 1 96.75 92 ILE A O 1
ATOM 735 N N . GLU A 1 93 ? 16.969 -27.844 -23.422 1 95.19 93 GLU A N 1
ATOM 736 C CA . GLU A 1 93 ? 16.688 -28.531 -24.688 1 95.19 93 GLU A CA 1
ATOM 737 C C . GLU A 1 93 ? 15.25 -29.062 -24.719 1 95.19 93 GLU A C 1
ATOM 739 O O . GLU A 1 93 ? 14.703 -29.312 -25.797 1 95.19 93 GLU A O 1
ATOM 744 N N . ILE A 1 94 ? 14.734 -29.281 -23.562 1 95.31 94 ILE A N 1
ATOM 745 C CA . ILE A 1 94 ? 13.367 -29.766 -23.422 1 95.31 94 ILE A CA 1
ATOM 746 C C . ILE A 1 94 ? 12.602 -28.906 -22.422 1 95.31 94 ILE A C 1
ATOM 748 O O . ILE A 1 94 ? 13.203 -28.297 -21.531 1 95.31 94 ILE A O 1
ATOM 752 N N . PHE A 1 95 ? 11.367 -28.844 -22.656 1 96.19 95 PHE A N 1
ATOM 753 C CA . PHE A 1 95 ? 10.539 -28.078 -21.734 1 96.19 95 PHE A CA 1
ATOM 754 C C . PHE A 1 95 ? 10.586 -28.688 -20.344 1 96.19 95 PHE A C 1
ATOM 756 O O . PHE A 1 95 ? 10.711 -29.906 -20.188 1 96.19 95 PHE A O 1
ATOM 763 N N . PRO A 1 96 ? 10.414 -27.875 -19.344 1 95.69 96 PRO A N 1
ATOM 764 C CA . PRO A 1 96 ? 10.516 -28.375 -17.969 1 95.69 96 PRO A CA 1
ATOM 765 C C . PRO A 1 96 ? 9.312 -29.219 -17.547 1 95.69 96 PRO A C 1
ATOM 767 O O . PRO A 1 96 ? 8.195 -28.969 -18 1 95.69 96 PRO A O 1
ATOM 770 N N . GLU A 1 97 ? 9.555 -30.125 -16.719 1 95.94 97 GLU A N 1
ATOM 771 C CA . GLU A 1 97 ? 8.5 -30.859 -16.016 1 95.94 97 GLU A CA 1
ATOM 772 C C . GLU A 1 97 ? 8.141 -30.172 -14.703 1 95.94 97 GLU A C 1
ATOM 774 O O . GLU A 1 97 ? 9.016 -29.906 -13.875 1 95.94 97 GLU A O 1
ATOM 779 N N . ILE A 1 98 ? 6.883 -30 -14.539 1 95 98 ILE A N 1
ATOM 780 C CA . ILE A 1 98 ? 6.434 -29.297 -13.336 1 95 98 ILE A CA 1
ATOM 781 C C . ILE A 1 98 ? 6.156 -30.312 -12.227 1 95 98 ILE A C 1
ATOM 783 O O . ILE A 1 98 ? 5.398 -31.266 -12.422 1 95 98 ILE A O 1
ATOM 787 N N . GLU A 1 99 ? 6.777 -30.078 -11.141 1 95.75 99 GLU A N 1
ATOM 788 C CA . GLU A 1 99 ? 6.504 -30.891 -9.961 1 95.75 99 GLU A CA 1
ATOM 789 C C . GLU A 1 99 ? 5.293 -30.375 -9.195 1 95.75 99 GLU A C 1
ATOM 791 O O . GLU A 1 99 ? 4.352 -31.125 -8.922 1 95.75 99 GLU A O 1
ATOM 796 N N . HIS A 1 100 ? 5.316 -29.172 -8.805 1 97.06 100 HIS A N 1
ATOM 797 C CA . HIS A 1 100 ? 4.156 -28.531 -8.188 1 97.06 100 HIS A CA 1
ATOM 798 C C . HIS A 1 100 ? 4.234 -27.016 -8.289 1 97.06 100 HIS A C 1
ATOM 800 O O . HIS A 1 100 ? 5.27 -26.469 -8.664 1 97.06 100 HIS A O 1
ATOM 806 N N . ARG A 1 101 ? 3.125 -26.422 -8.078 1 98.06 101 ARG A N 1
ATOM 807 C CA . ARG A 1 101 ? 3.018 -24.984 -7.91 1 98.06 101 ARG A CA 1
ATOM 808 C C . ARG A 1 101 ? 2.695 -24.625 -6.461 1 98.06 101 ARG A C 1
ATOM 810 O O . ARG A 1 101 ? 1.903 -25.312 -5.809 1 98.06 101 ARG A O 1
ATOM 817 N N . HIS A 1 102 ? 3.35 -23.594 -5.957 1 98.62 102 HIS A N 1
ATOM 818 C CA . HIS A 1 102 ? 3.15 -23.078 -4.609 1 98.62 102 HIS A CA 1
ATOM 819 C C . HIS A 1 102 ? 2.592 -21.656 -4.633 1 98.62 102 HIS A C 1
ATOM 821 O O . HIS A 1 102 ? 3.27 -20.734 -5.07 1 98.62 102 HIS A O 1
ATOM 827 N N . TYR A 1 103 ? 1.361 -21.547 -4.223 1 98.69 103 TYR A N 1
ATOM 828 C CA . TYR A 1 103 ? 0.74 -20.234 -4.035 1 98.69 103 TYR A CA 1
ATOM 829 C C . TYR A 1 103 ? 0.633 -19.891 -2.553 1 98.69 103 TYR A C 1
ATOM 831 O O . TYR A 1 103 ? 0.489 -20.781 -1.711 1 98.69 103 TYR A O 1
ATOM 839 N N . GLN A 1 104 ? 0.719 -18.641 -2.285 1 98.81 104 GLN A N 1
ATOM 840 C CA . GLN A 1 104 ? 0.47 -18.141 -0.939 1 98.81 104 GLN A CA 1
ATOM 841 C C . GLN A 1 104 ? -0.481 -16.953 -0.967 1 98.81 104 GLN A C 1
ATOM 843 O O . GLN A 1 104 ? -0.362 -16.062 -1.826 1 98.81 104 GLN A O 1
ATOM 848 N N . TYR A 1 105 ? -1.388 -16.953 -0.12 1 98.81 105 TYR A N 1
ATOM 849 C CA . TYR A 1 105 ? -2.307 -15.836 0.021 1 98.81 105 TYR A CA 1
ATOM 850 C C . TYR A 1 105 ? -2.178 -15.195 1.396 1 98.81 105 TYR A C 1
ATOM 852 O O . TYR A 1 105 ? -2.1 -15.891 2.41 1 98.81 105 TYR A O 1
ATOM 860 N N . THR A 1 106 ? -2.129 -13.875 1.403 1 98.69 106 THR A N 1
ATOM 861 C CA . THR A 1 106 ? -2.188 -13.109 2.643 1 98.69 106 THR A CA 1
ATOM 862 C C . THR A 1 106 ? -3.596 -12.57 2.879 1 98.69 106 THR A C 1
ATOM 864 O O . THR A 1 106 ? -4.094 -11.758 2.1 1 98.69 106 THR A O 1
ATOM 867 N N . LEU A 1 107 ? -4.199 -13.023 3.92 1 98.5 107 LEU A N 1
ATOM 868 C CA . LEU A 1 107 ? -5.559 -12.656 4.309 1 98.5 107 LEU A CA 1
ATOM 869 C C . LEU A 1 107 ? -5.547 -11.797 5.57 1 98.5 107 LEU A C 1
ATOM 871 O O . LEU A 1 107 ? -5.016 -12.211 6.605 1 98.5 107 LEU A O 1
ATOM 875 N N . PRO A 1 108 ? -6.074 -10.562 5.449 1 97.56 108 PRO A N 1
ATOM 876 C CA . PRO A 1 108 ? -6.18 -9.789 6.691 1 97.56 108 PRO A CA 1
ATOM 877 C C . PRO A 1 108 ? -6.883 -10.562 7.805 1 97.56 108 PRO A C 1
ATOM 879 O O . PRO A 1 108 ? -7.949 -11.141 7.582 1 97.56 108 PRO A O 1
ATOM 882 N N . ASN A 1 109 ? -6.297 -10.586 8.961 1 96.69 109 ASN A N 1
ATOM 883 C CA . ASN A 1 109 ? -6.875 -11.281 10.102 1 96.69 109 ASN A CA 1
ATOM 884 C C . ASN A 1 109 ? -7.977 -10.461 10.766 1 96.69 109 ASN A C 1
ATOM 886 O O . ASN A 1 109 ? -7.691 -9.469 11.438 1 96.69 109 ASN A O 1
ATOM 890 N N . LYS A 1 110 ? -9.203 -10.789 10.578 1 95.44 110 LYS A N 1
ATOM 891 C CA . LYS A 1 110 ? -10.359 -10.148 11.195 1 95.44 110 LYS A CA 1
ATOM 892 C C . LYS A 1 110 ? -11.008 -11.062 12.227 1 95.44 110 LYS A C 1
ATOM 894 O O . LYS A 1 110 ? -12.219 -11.273 12.203 1 95.44 110 LYS A O 1
ATOM 899 N N . ASN A 1 111 ? -10.188 -11.594 13.094 1 95.44 111 ASN A N 1
ATOM 900 C CA . ASN A 1 111 ? -10.602 -12.523 14.141 1 95.44 111 ASN A CA 1
ATOM 901 C C . ASN A 1 111 ? -11.188 -13.805 13.555 1 95.44 111 ASN A C 1
ATOM 903 O O . ASN A 1 111 ? -12.227 -14.273 14.008 1 95.44 111 ASN A O 1
ATOM 907 N N . HIS A 1 112 ? -10.562 -14.258 12.5 1 97.94 112 HIS A N 1
ATOM 908 C CA . HIS A 1 112 ? -10.938 -15.523 11.883 1 97.94 112 HIS A CA 1
ATOM 909 C C . HIS A 1 112 ? -10.68 -16.703 12.82 1 97.94 112 HIS A C 1
ATOM 911 O O . HIS A 1 112 ? -9.695 -16.688 13.57 1 97.94 112 HIS A O 1
ATOM 917 N N . ASP A 1 113 ? -11.586 -17.672 12.75 1 98.19 113 ASP A N 1
ATOM 918 C CA . ASP A 1 113 ? -11.344 -18.953 13.406 1 98.19 113 ASP A CA 1
ATOM 919 C C . ASP A 1 113 ? -10.367 -19.797 12.594 1 98.19 113 ASP A C 1
ATOM 921 O O . ASP A 1 113 ? -10.789 -20.625 11.789 1 98.19 113 ASP A O 1
ATOM 925 N N . VAL A 1 114 ? -9.086 -19.641 12.883 1 98.44 114 VAL A N 1
ATOM 926 C CA . VAL A 1 114 ? -8.023 -20.234 12.07 1 98.44 114 VAL A CA 1
ATOM 927 C C . VAL A 1 114 ? -8.062 -21.75 12.203 1 98.44 114 VAL A C 1
ATOM 929 O O . VAL A 1 114 ? -7.789 -22.469 11.242 1 98.44 114 VAL A O 1
ATOM 932 N N . GLU A 1 115 ? -8.375 -22.25 13.375 1 98.19 115 GLU A N 1
ATOM 933 C CA . GLU A 1 115 ? -8.453 -23.703 13.57 1 98.19 115 GLU A CA 1
ATOM 934 C C . GLU A 1 115 ? -9.562 -24.312 12.719 1 98.19 115 GLU A C 1
ATOM 936 O O . GLU A 1 115 ? -9.391 -25.391 12.148 1 98.19 115 GLU A O 1
ATOM 941 N N . LEU A 1 116 ? -10.648 -23.625 12.711 1 98.25 116 LEU A N 1
ATOM 942 C CA . LEU A 1 116 ? -11.742 -24.078 11.859 1 98.25 116 LEU A CA 1
ATOM 943 C C . LEU A 1 116 ? -11.328 -24.078 10.391 1 98.25 116 LEU A C 1
ATOM 945 O O . LEU A 1 116 ? -11.68 -24.984 9.641 1 98.25 116 LEU A O 1
ATOM 949 N N . MET A 1 117 ? -10.586 -23.062 9.961 1 98.56 117 MET A N 1
ATOM 950 C CA . MET A 1 117 ? -10.07 -22.984 8.594 1 98.56 117 MET A CA 1
ATOM 951 C C . MET A 1 117 ? -9.156 -24.172 8.289 1 98.56 117 MET A C 1
ATOM 953 O O . MET A 1 117 ? -9.234 -24.766 7.215 1 98.56 117 MET A O 1
ATOM 957 N N . LYS A 1 118 ? -8.281 -24.5 9.258 1 98.62 118 LYS A N 1
ATOM 958 C CA . LYS A 1 118 ? -7.363 -25.625 9.094 1 98.62 118 LYS A CA 1
ATOM 959 C C . LYS A 1 118 ? -8.133 -26.922 8.906 1 98.62 118 LYS A C 1
ATOM 961 O O . LYS A 1 118 ? -7.836 -27.703 7.984 1 98.62 118 LYS A O 1
ATOM 966 N N . LYS A 1 119 ? -9.062 -27.141 9.75 1 97.94 119 LYS A N 1
ATOM 967 C CA . LYS A 1 119 ? -9.883 -28.344 9.656 1 97.94 119 LYS A CA 1
ATOM 968 C C . LYS A 1 119 ? -10.578 -28.438 8.297 1 97.94 119 LYS A C 1
ATOM 970 O O . LYS A 1 119 ? -10.57 -29.484 7.66 1 97.94 119 LYS A O 1
ATOM 975 N N . ALA A 1 120 ? -11.148 -27.359 7.898 1 98.12 120 ALA A N 1
ATOM 976 C CA . ALA A 1 120 ? -11.844 -27.312 6.617 1 98.12 120 ALA A CA 1
ATOM 977 C C . ALA A 1 120 ? -10.883 -27.562 5.461 1 98.12 120 ALA A C 1
ATOM 979 O O . ALA A 1 120 ? -11.234 -28.234 4.484 1 98.12 120 ALA A O 1
ATOM 980 N N . SER A 1 121 ? -9.688 -27.016 5.543 1 98.38 121 SER A N 1
ATOM 981 C CA . SER A 1 121 ? -8.719 -27.109 4.457 1 98.38 121 SER A CA 1
ATOM 982 C C . SER A 1 121 ? -8.297 -28.547 4.203 1 98.38 121 SER A C 1
ATOM 984 O O . SER A 1 121 ? -7.957 -28.906 3.076 1 98.38 121 SER A O 1
ATOM 986 N N . GLU A 1 122 ? -8.352 -29.391 5.207 1 98 122 GLU A N 1
ATOM 987 C CA . GLU A 1 122 ? -7.984 -30.812 5.078 1 98 122 GLU A CA 1
ATOM 988 C C . GLU A 1 122 ? -8.898 -31.516 4.086 1 98 122 GLU A C 1
ATOM 990 O O . GLU A 1 122 ? -8.461 -32.438 3.391 1 98 122 GLU A O 1
ATOM 995 N N . LYS A 1 123 ? -10.07 -31.094 3.986 1 97.38 123 LYS A N 1
ATOM 996 C CA . LYS A 1 123 ? -11.055 -31.719 3.109 1 97.38 123 LYS A CA 1
ATOM 997 C C . LYS A 1 123 ? -10.805 -31.359 1.649 1 97.38 123 LYS A C 1
ATOM 999 O O . LYS A 1 123 ? -11.32 -32.031 0.744 1 97.38 123 LYS A O 1
ATOM 1004 N N . LEU A 1 124 ? -10.031 -30.312 1.469 1 97.94 124 LEU A N 1
ATOM 1005 C CA . LEU A 1 124 ? -9.758 -29.844 0.114 1 97.94 124 LEU A CA 1
ATOM 1006 C C . LEU A 1 124 ? -8.531 -30.531 -0.462 1 97.94 124 LEU A C 1
ATOM 1008 O O . LEU A 1 124 ? -8.312 -30.516 -1.676 1 97.94 124 LEU A O 1
ATOM 1012 N N . ILE A 1 125 ? -7.703 -31.125 0.408 1 98.25 125 ILE A N 1
ATOM 1013 C CA . ILE A 1 125 ? -6.473 -31.781 -0.018 1 98.25 125 ILE A CA 1
ATOM 1014 C C . ILE A 1 125 ? -6.809 -33.094 -0.739 1 98.25 125 ILE A C 1
ATOM 1016 O O . ILE A 1 125 ? -7.684 -33.844 -0.299 1 98.25 125 ILE A O 1
ATOM 1020 N N . GLY A 1 126 ? -6.125 -33.375 -1.811 1 97.75 126 GLY A N 1
ATOM 1021 C CA . GLY A 1 126 ? -6.387 -34.531 -2.65 1 97.75 126 GLY A CA 1
ATOM 1022 C C . GLY A 1 126 ? -6.934 -34.156 -4.016 1 97.75 126 GLY A C 1
ATOM 1023 O O . GLY A 1 126 ? -6.734 -33.031 -4.492 1 97.75 126 GLY A O 1
ATOM 1024 N N . THR A 1 127 ? -7.488 -35.188 -4.707 1 97.38 127 THR A N 1
ATOM 1025 C CA . THR A 1 127 ? -8.023 -35 -6.055 1 97.38 127 THR A CA 1
ATOM 1026 C C . THR A 1 127 ? -9.531 -34.8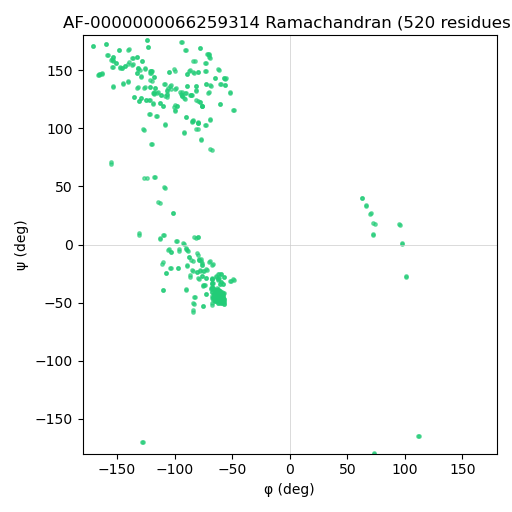12 -6.016 1 97.38 127 THR A C 1
ATOM 1028 O O . THR A 1 127 ? -10.258 -35.656 -5.469 1 97.38 127 THR A O 1
ATOM 1031 N N . HIS A 1 128 ? -9.992 -33.656 -6.488 1 96.69 128 HIS A N 1
ATOM 1032 C CA . HIS A 1 128 ? -11.414 -33.344 -6.434 1 96.69 128 HIS A CA 1
ATOM 1033 C C . HIS A 1 128 ? -11.867 -32.656 -7.711 1 96.69 128 HIS A C 1
ATOM 1035 O O . HIS A 1 128 ? -11.047 -32.281 -8.562 1 96.69 128 HIS A O 1
ATOM 1041 N N . TYR A 1 129 ? -13.188 -32.562 -7.828 1 94.38 129 TYR A N 1
ATOM 1042 C CA . TYR A 1 129 ? -13.828 -31.766 -8.852 1 94.38 129 TYR A CA 1
ATOM 1043 C C . TYR A 1 129 ? -13.938 -30.312 -8.398 1 94.38 129 TYR A C 1
ATOM 1045 O O . TYR A 1 129 ? -14.828 -29.969 -7.613 1 94.38 129 TYR A O 1
ATOM 1053 N N . PHE A 1 130 ? -13.102 -29.438 -8.969 1 95.56 130 PHE A N 1
ATOM 1054 C CA . PHE A 1 130 ? -13.047 -28.062 -8.469 1 95.56 130 PHE A CA 1
ATOM 1055 C C . PHE A 1 130 ? -13.828 -27.125 -9.383 1 95.56 130 PHE A C 1
ATOM 1057 O O . PHE A 1 130 ? -13.531 -25.922 -9.445 1 95.56 130 PHE A O 1
ATOM 1064 N N . GLN A 1 131 ? -14.766 -27.609 -10.039 1 92.5 131 GLN A N 1
ATOM 1065 C CA . GLN A 1 131 ? -15.531 -26.844 -11.008 1 92.5 131 GLN A CA 1
ATOM 1066 C C . GLN A 1 131 ? -16.172 -25.625 -10.352 1 92.5 131 GLN A C 1
ATOM 1068 O O . GLN A 1 131 ? -16.156 -24.531 -10.922 1 92.5 131 GLN A O 1
ATOM 1073 N N . ASN A 1 132 ? -16.719 -25.797 -9.109 1 94.62 132 ASN A N 1
ATOM 1074 C CA . ASN A 1 132 ? -17.438 -24.719 -8.43 1 94.62 132 ASN A CA 1
ATOM 1075 C C . ASN A 1 132 ? -16.484 -23.734 -7.77 1 94.62 132 ASN A C 1
ATOM 1077 O O . ASN A 1 132 ? -16.922 -22.672 -7.301 1 94.62 132 ASN A O 1
ATOM 1081 N N . LEU A 1 133 ? -15.227 -24.047 -7.77 1 96.62 133 LEU A N 1
ATOM 1082 C CA . LEU A 1 133 ? -14.188 -23.156 -7.254 1 96.62 133 LEU A CA 1
ATOM 1083 C C . LEU A 1 133 ? -13.266 -22.703 -8.375 1 96.62 133 LEU A C 1
ATOM 1085 O O . LEU A 1 133 ? -12.047 -22.609 -8.188 1 96.62 133 LEU A O 1
ATOM 1089 N N . SER A 1 134 ? -13.836 -22.5 -9.5 1 94.31 134 SER A N 1
ATOM 1090 C CA . SER A 1 134 ? -13.109 -21.984 -10.648 1 94.31 134 SER A CA 1
ATOM 1091 C C . SER A 1 134 ? -14 -21.109 -11.523 1 94.31 134 SER A C 1
ATOM 1093 O O . SER A 1 134 ? -15.227 -21.141 -11.398 1 94.31 134 SER A O 1
ATOM 1095 N N . LYS A 1 135 ? -13.359 -20.188 -12.195 1 89.31 135 LYS A N 1
ATOM 1096 C CA . LYS A 1 135 ? -14.117 -19.453 -13.195 1 89.31 135 LYS A CA 1
ATOM 1097 C C . LYS A 1 135 ? -14.344 -20.281 -14.445 1 89.31 135 LYS A C 1
ATOM 1099 O O . LYS A 1 135 ? -13.406 -20.875 -14.984 1 89.31 135 LYS A O 1
ATOM 1104 N N . ARG A 1 136 ? -15.602 -20.5 -14.727 1 77.12 136 ARG A N 1
ATOM 1105 C CA . ARG A 1 136 ? -15.945 -21.328 -15.883 1 77.12 136 ARG A CA 1
ATOM 1106 C C . ARG A 1 136 ? -15.594 -20.625 -17.188 1 77.12 136 ARG A C 1
ATOM 1108 O O . ARG A 1 136 ? -15.812 -19.406 -17.328 1 77.12 136 ARG A O 1
ATOM 1115 N N . ASP A 1 137 ? -14.602 -21.078 -17.828 1 66.94 137 ASP A N 1
ATOM 1116 C CA . ASP A 1 137 ? -14.289 -20.562 -19.156 1 66.94 137 ASP A CA 1
ATOM 1117 C C . ASP A 1 137 ? -15.164 -21.219 -20.219 1 66.94 137 ASP A C 1
ATOM 1119 O O . ASP A 1 137 ? -15.078 -22.438 -20.438 1 66.94 137 ASP A O 1
ATOM 1123 N N . LYS A 1 138 ? -16.188 -20.547 -20.625 1 62.06 138 LYS A N 1
ATOM 1124 C CA . LYS A 1 138 ? -17.156 -21.062 -21.578 1 62.06 138 LYS A CA 1
ATOM 1125 C C . LYS A 1 138 ? -16.469 -21.656 -22.797 1 62.06 138 LYS A C 1
ATOM 1127 O O . LYS A 1 138 ? -17.078 -22.469 -23.516 1 62.06 138 LYS A O 1
ATOM 1132 N N . THR A 1 139 ? -15.336 -21.156 -23.141 1 55.44 139 THR A N 1
ATOM 1133 C CA . THR A 1 139 ? -14.734 -21.531 -24.422 1 55.44 139 THR A CA 1
ATOM 1134 C C . THR A 1 139 ? -13.906 -22.797 -24.266 1 55.44 139 THR A C 1
ATOM 1136 O O . THR A 1 139 ? -13.57 -23.453 -25.266 1 55.44 139 THR A O 1
ATOM 1139 N N . LYS A 1 140 ? -13.383 -23.109 -23.125 1 61.34 140 LYS A N 1
ATOM 1140 C CA . LYS A 1 140 ? -12.508 -24.266 -22.953 1 61.34 140 LYS A CA 1
ATOM 1141 C C . LYS A 1 140 ? -13 -25.156 -21.812 1 61.34 140 LYS A C 1
ATOM 1143 O O . LYS A 1 140 ? -13.109 -24.703 -20.672 1 61.34 140 LYS A O 1
ATOM 1148 N N . VAL A 1 141 ? -13.703 -26.234 -22.344 1 61.22 141 VAL A N 1
ATOM 1149 C CA . VAL A 1 141 ? -14.133 -27.203 -21.344 1 61.22 141 VAL A CA 1
ATOM 1150 C C . VAL A 1 141 ? -12.914 -27.938 -20.781 1 61.22 141 VAL A C 1
ATOM 1152 O O . VAL A 1 141 ? -12.258 -28.688 -21.5 1 61.22 141 VAL A O 1
ATOM 1155 N N . LYS A 1 142 ? -12.188 -27.328 -19.781 1 70 142 LYS A N 1
ATOM 1156 C CA . LYS A 1 142 ? -11.102 -28.047 -19.109 1 70 142 LYS A CA 1
ATOM 1157 C C . LYS A 1 142 ? -11.641 -28.969 -18.031 1 70 142 LYS A C 1
ATOM 1159 O O . LYS A 1 142 ? -12.656 -28.656 -17.391 1 70 142 LYS A O 1
ATOM 1164 N N . ASP A 1 143 ? -11.07 -30.156 -18.031 1 84.5 143 ASP A N 1
ATOM 1165 C CA . ASP A 1 143 ? -11.328 -31.047 -16.906 1 84.5 143 ASP A CA 1
ATOM 1166 C C . ASP A 1 143 ? -11.117 -30.344 -15.578 1 84.5 143 ASP A C 1
ATOM 1168 O O . ASP A 1 143 ? -10.039 -29.812 -15.312 1 84.5 143 ASP A O 1
ATOM 1172 N N . PRO A 1 144 ? -12.203 -30.234 -14.859 1 91.81 144 PRO A N 1
ATOM 1173 C CA . PRO A 1 144 ? -12.102 -29.469 -13.617 1 91.81 144 PRO A CA 1
ATOM 1174 C C . PRO A 1 144 ? -11.477 -30.266 -12.477 1 91.81 144 PRO A C 1
ATOM 1176 O O . PRO A 1 144 ? -11.422 -29.781 -11.344 1 91.81 144 PRO A O 1
ATOM 1179 N N . VAL A 1 145 ? -10.992 -31.453 -12.781 1 94.44 145 VAL A N 1
ATOM 1180 C CA . VAL A 1 145 ? -10.359 -32.281 -11.758 1 94.44 145 VAL A CA 1
ATOM 1181 C C . VAL A 1 145 ? -8.93 -31.812 -11.523 1 94.44 145 VAL A C 1
ATOM 1183 O O . VAL A 1 145 ? -8.156 -31.641 -12.477 1 94.44 145 VAL A O 1
ATOM 1186 N N . ARG A 1 146 ? -8.594 -31.484 -10.305 1 96.25 146 ARG A N 1
ATOM 1187 C CA . ARG A 1 146 ? -7.254 -31.078 -9.898 1 96.25 146 ARG A CA 1
ATOM 1188 C C . ARG A 1 146 ? -6.852 -31.75 -8.594 1 96.25 146 ARG A C 1
ATOM 1190 O O . ARG A 1 146 ? -7.707 -32.25 -7.844 1 96.25 146 ARG A O 1
ATOM 1197 N N . THR A 1 147 ? -5.57 -31.766 -8.359 1 97.69 147 THR A N 1
ATOM 1198 C CA . THR A 1 147 ? -5.035 -32.375 -7.141 1 97.69 147 THR A CA 1
ATOM 1199 C C . THR A 1 147 ? -4.285 -31.328 -6.309 1 97.69 147 THR A C 1
ATOM 1201 O O . THR A 1 147 ? -3.34 -30.703 -6.789 1 97.69 147 THR A O 1
ATOM 1204 N N . LEU A 1 148 ? -4.73 -31.125 -5.094 1 98.38 148 LEU A N 1
ATOM 1205 C CA . LEU A 1 148 ? -4.008 -30.344 -4.105 1 98.38 148 LEU A CA 1
ATOM 1206 C C . LEU A 1 148 ? -3.135 -31.234 -3.23 1 98.38 148 LEU A C 1
ATOM 1208 O O . LEU A 1 148 ? -3.611 -32.219 -2.682 1 98.38 148 LEU A O 1
ATOM 1212 N N . TYR A 1 149 ? -1.926 -30.859 -3.084 1 98.56 149 TYR A N 1
ATOM 1213 C CA . TYR A 1 149 ? -0.977 -31.672 -2.326 1 98.56 149 TYR A CA 1
ATOM 1214 C C . TYR A 1 149 ? -0.982 -31.281 -0.853 1 98.56 149 TYR A C 1
ATOM 1216 O O . TYR A 1 149 ? -0.8 -32.125 0.023 1 98.56 149 TYR A O 1
ATOM 1224 N N . ASP A 1 150 ? -1.091 -30.031 -0.595 1 98.69 150 ASP A N 1
ATOM 1225 C CA . ASP A 1 150 ? -1.001 -29.562 0.784 1 98.69 150 ASP A CA 1
ATOM 1226 C C . ASP A 1 150 ? -1.554 -28.156 0.917 1 98.69 150 ASP A C 1
ATOM 1228 O O . ASP A 1 150 ? -1.518 -27.375 -0.037 1 98.69 150 ASP A O 1
ATOM 1232 N N . ILE A 1 151 ? -2.135 -27.844 2.039 1 98.81 151 ILE A N 1
ATOM 1233 C CA . ILE A 1 151 ? -2.545 -26.5 2.441 1 98.81 151 ILE A CA 1
ATOM 1234 C C . ILE A 1 151 ? -2.047 -26.219 3.855 1 98.81 151 ILE A C 1
ATOM 1236 O O . ILE A 1 151 ? -2.316 -26.984 4.785 1 98.81 151 ILE A O 1
ATOM 1240 N N . LYS A 1 152 ? -1.31 -25.188 4.012 1 98.81 152 LYS A N 1
ATOM 1241 C CA . LYS A 1 152 ? -0.796 -24.781 5.316 1 98.81 152 LYS A CA 1
ATOM 1242 C C . LYS A 1 152 ? -1.309 -23.391 5.699 1 98.81 152 LYS A C 1
ATOM 1244 O O . LYS A 1 152 ? -1.255 -22.469 4.891 1 98.81 152 LYS A O 1
ATOM 1249 N N . ILE A 1 153 ? -1.822 -23.297 6.914 1 98.69 153 ILE A N 1
ATOM 1250 C CA . ILE A 1 153 ? -2.387 -22.031 7.375 1 98.69 153 ILE A CA 1
ATOM 1251 C C . ILE A 1 153 ? -1.665 -21.578 8.641 1 98.69 153 ILE A C 1
ATOM 1253 O O . ILE A 1 153 ? -1.511 -22.359 9.586 1 98.69 153 ILE A O 1
ATOM 1257 N N . SER A 1 154 ? -1.135 -20.422 8.641 1 97.88 154 SER A N 1
ATOM 1258 C CA . SER A 1 154 ? -0.547 -19.766 9.805 1 97.88 154 SER A CA 1
ATOM 1259 C C . SER A 1 154 ? -1.113 -18.359 9.984 1 97.88 154 SER A C 1
ATOM 1261 O O . SER A 1 154 ? -1.731 -17.812 9.062 1 97.88 154 SER A O 1
ATOM 1263 N N . SER A 1 155 ? -1.021 -17.844 11.211 1 96.75 155 SER A N 1
ATOM 1264 C CA . SER A 1 155 ? -1.618 -16.531 11.438 1 96.75 155 SER A CA 1
ATOM 1265 C C . SER A 1 155 ? -0.814 -15.719 12.453 1 96.75 155 SER A C 1
ATOM 1267 O O . SER A 1 155 ? -0.031 -16.281 13.219 1 96.75 155 SER A O 1
ATOM 1269 N N . ASN A 1 156 ? -0.839 -14.477 12.367 1 92.56 156 ASN A N 1
ATOM 1270 C CA . ASN A 1 156 ? -0.462 -13.516 13.398 1 92.56 156 ASN A CA 1
ATOM 1271 C C . ASN A 1 156 ? -1.563 -12.484 13.633 1 92.56 156 ASN A C 1
ATOM 1273 O O . ASN A 1 156 ? -2.693 -12.664 13.172 1 92.56 156 ASN A O 1
ATOM 1277 N N . ASP A 1 157 ? -1.313 -11.43 14.375 1 88.81 157 ASP A N 1
ATOM 1278 C CA . ASP A 1 157 ? -2.344 -10.469 14.766 1 88.81 157 ASP A CA 1
ATOM 1279 C C . ASP A 1 157 ? -2.826 -9.656 13.57 1 88.81 157 ASP A C 1
ATOM 1281 O O . ASP A 1 157 ? -3.924 -9.094 13.594 1 88.81 157 ASP A O 1
ATOM 1285 N N . TYR A 1 158 ? -2.074 -9.727 12.523 1 92.06 158 TYR A N 1
ATOM 1286 C CA . TYR A 1 158 ? -2.363 -8.789 11.438 1 92.06 158 TYR A CA 1
ATOM 1287 C C . TYR A 1 158 ? -2.936 -9.516 10.227 1 92.06 158 TYR A C 1
ATOM 1289 O O . TYR A 1 158 ? -3.855 -9.016 9.578 1 92.06 158 TYR A O 1
ATOM 1297 N N . PHE A 1 159 ? -2.375 -10.68 9.984 1 96.19 159 PHE A N 1
ATOM 1298 C CA . PHE A 1 159 ? -2.836 -11.367 8.781 1 96.19 159 PHE A CA 1
ATOM 1299 C C . PHE A 1 159 ? -2.658 -12.875 8.906 1 96.19 159 PHE A C 1
ATOM 1301 O O . PHE A 1 159 ? -1.972 -13.344 9.812 1 96.19 159 PHE A O 1
ATOM 1308 N N . ILE A 1 160 ? -3.369 -13.602 8.078 1 98.44 160 ILE A N 1
ATOM 1309 C CA . ILE A 1 160 ? -3.312 -15.047 7.926 1 98.44 160 ILE A CA 1
ATOM 1310 C C . ILE A 1 160 ? -2.611 -15.406 6.617 1 98.44 160 ILE A C 1
ATOM 1312 O O . ILE A 1 160 ? -2.861 -14.781 5.582 1 98.44 160 ILE A O 1
ATOM 1316 N N . THR A 1 161 ? -1.709 -16.312 6.699 1 98.62 161 THR A N 1
ATOM 1317 C CA . THR A 1 161 ? -1.042 -16.797 5.5 1 98.62 161 THR A CA 1
ATOM 1318 C C . THR A 1 161 ? -1.528 -18.203 5.152 1 98.62 161 THR A C 1
ATOM 1320 O O . THR A 1 161 ? -1.566 -19.094 6.016 1 98.62 161 THR A O 1
ATOM 1323 N N . ILE A 1 162 ? -1.91 -18.375 3.924 1 98.88 162 ILE A N 1
ATOM 1324 C CA . ILE A 1 162 ? -2.396 -19.672 3.441 1 98.88 162 ILE A CA 1
ATOM 1325 C C . ILE A 1 162 ? -1.542 -20.141 2.268 1 98.88 162 ILE A C 1
ATOM 1327 O O . ILE A 1 162 ? -1.564 -19.531 1.193 1 98.88 162 ILE A O 1
ATOM 1331 N N . ASP A 1 163 ? -0.784 -21.203 2.488 1 98.81 163 ASP A N 1
ATOM 1332 C CA . ASP A 1 163 ? 0.018 -21.828 1.442 1 98.81 163 ASP A CA 1
ATOM 1333 C C . ASP A 1 163 ? -0.74 -22.984 0.787 1 98.81 163 ASP A C 1
ATOM 1335 O O . ASP A 1 163 ? -1.273 -23.844 1.476 1 98.81 163 ASP A O 1
ATOM 1339 N N . ILE A 1 164 ? -0.788 -22.953 -0.5 1 98.81 164 ILE A N 1
ATOM 1340 C CA . ILE A 1 164 ? -1.452 -24.016 -1.243 1 98.81 164 ILE A CA 1
ATOM 1341 C C . ILE A 1 164 ? -0.484 -24.609 -2.262 1 98.81 164 ILE A C 1
ATOM 1343 O O . ILE A 1 164 ? 0.129 -23.891 -3.047 1 98.81 164 ILE A O 1
ATOM 1347 N N . PHE A 1 165 ? -0.326 -25.906 -2.139 1 98.69 165 PHE A N 1
ATOM 1348 C CA . PHE A 1 165 ? 0.527 -26.656 -3.055 1 98.69 165 PHE A CA 1
ATOM 1349 C C . PHE A 1 165 ? -0.302 -27.594 -3.93 1 98.69 165 PHE A C 1
ATOM 1351 O O . PHE A 1 165 ? -1.144 -28.344 -3.426 1 98.69 165 PHE A O 1
ATOM 1358 N N . GLY A 1 166 ? -0.11 -27.531 -5.176 1 97.75 166 GLY A N 1
ATOM 1359 C CA . GLY A 1 166 ? -0.833 -28.391 -6.09 1 97.75 166 GLY A CA 1
ATOM 1360 C C . GLY A 1 166 ? -0.154 -28.547 -7.438 1 97.75 166 GLY A C 1
ATOM 1361 O O . GLY A 1 166 ? 0.818 -27.844 -7.727 1 97.75 166 GLY A O 1
ATOM 1362 N N . GLU A 1 167 ? -0.668 -29.422 -8.242 1 92.88 167 GLU A N 1
ATOM 1363 C CA . GLU A 1 167 ? -0.114 -29.688 -9.562 1 92.88 167 GLU A CA 1
ATOM 1364 C C . GLU A 1 167 ? -0.461 -28.578 -10.547 1 92.88 167 GLU A C 1
ATOM 1366 O O . GLU A 1 167 ? 0.412 -28.078 -11.258 1 92.88 167 GLU A O 1
ATOM 1371 N N . SER A 1 168 ? -1.643 -28.297 -10.641 1 94.44 168 SER A N 1
ATOM 1372 C CA . SER A 1 168 ? -2.193 -27.25 -11.5 1 94.44 168 SER A CA 1
ATOM 1373 C C . SER A 1 168 ? -3.477 -26.672 -10.914 1 94.44 168 SER A C 1
ATOM 1375 O O . SER A 1 168 ? -4.098 -27.281 -10.039 1 94.44 168 SER A O 1
ATOM 1377 N N . PHE A 1 169 ? -3.73 -25.531 -11.312 1 96.12 169 PHE A N 1
ATOM 1378 C CA . PHE A 1 169 ? -4.895 -24.844 -10.773 1 96.12 169 PHE A CA 1
ATOM 1379 C C . PHE A 1 169 ? -5.766 -24.297 -11.898 1 96.12 169 PHE A C 1
ATOM 1381 O O . PHE A 1 169 ? -5.258 -23.859 -12.93 1 96.12 169 PHE A O 1
ATOM 1388 N N . LEU A 1 170 ? -7.012 -24.328 -11.656 1 94.94 170 LEU A N 1
ATOM 1389 C CA . LEU A 1 170 ? -7.961 -23.703 -12.57 1 94.94 170 LEU A CA 1
ATOM 1390 C C . LEU A 1 170 ? -7.984 -22.188 -12.391 1 94.94 170 LEU A C 1
ATOM 1392 O O . LEU A 1 170 ? -7.391 -21.672 -11.445 1 94.94 170 LEU A O 1
ATOM 1396 N N . TRP A 1 171 ? -8.656 -21.516 -13.359 1 94.12 171 TRP A N 1
ATOM 1397 C CA . TRP A 1 171 ? -8.758 -20.062 -13.312 1 94.12 171 TRP A CA 1
ATOM 1398 C C . TRP A 1 171 ? -9.477 -19.609 -12.047 1 94.12 171 TRP A C 1
ATOM 1400 O O . TRP A 1 171 ? -10.602 -20.031 -11.773 1 94.12 171 TRP A O 1
ATOM 1410 N N . ASN A 1 172 ? -8.844 -18.812 -11.227 1 96.38 172 ASN A N 1
ATOM 1411 C CA . ASN A 1 172 ? -9.359 -18.219 -9.992 1 96.38 172 ASN A CA 1
ATOM 1412 C C . ASN A 1 172 ? -9.5 -19.266 -8.891 1 96.38 172 ASN A C 1
ATOM 1414 O O . ASN A 1 172 ? -10.062 -18.984 -7.828 1 96.38 172 ASN A O 1
ATOM 1418 N N . MET A 1 173 ? -9 -20.406 -9.133 1 97.44 173 MET A N 1
ATOM 1419 C CA . MET A 1 173 ? -9.242 -21.5 -8.211 1 97.44 173 MET A CA 1
ATOM 1420 C C . MET A 1 173 ? -8.703 -21.188 -6.816 1 97.44 173 MET A C 1
ATOM 1422 O O . MET A 1 173 ? -9.43 -21.281 -5.828 1 97.44 173 MET A O 1
ATOM 1426 N N . VAL A 1 174 ? -7.449 -20.719 -6.73 1 98.44 174 VAL A N 1
ATOM 1427 C CA . VAL A 1 174 ? -6.816 -20.453 -5.445 1 98.44 174 VAL A CA 1
ATOM 1428 C C . VAL A 1 174 ? -7.59 -19.375 -4.699 1 98.44 174 VAL A C 1
ATOM 1430 O O . VAL A 1 174 ? -7.891 -19.516 -3.514 1 98.44 174 VAL A O 1
ATOM 1433 N N . ARG A 1 175 ? -7.969 -18.359 -5.383 1 98.56 175 ARG A N 1
ATOM 1434 C CA . ARG A 1 175 ? -8.648 -17.234 -4.766 1 98.56 175 ARG A CA 1
ATOM 1435 C C . ARG A 1 175 ? -10.031 -17.625 -4.262 1 98.56 175 ARG A C 1
ATOM 1437 O O . ARG A 1 175 ? -10.523 -17.094 -3.273 1 98.56 175 ARG A O 1
ATOM 1444 N N . ARG A 1 176 ? -10.656 -18.516 -4.938 1 98.44 176 ARG A N 1
ATOM 1445 C CA . ARG A 1 176 ? -11.977 -18.969 -4.512 1 98.44 176 ARG A CA 1
ATOM 1446 C C . ARG A 1 176 ? -11.867 -19.906 -3.314 1 98.44 176 ARG A C 1
ATOM 1448 O O . ARG A 1 176 ? -12.727 -19.891 -2.432 1 98.44 176 ARG A O 1
ATOM 1455 N N . ILE A 1 177 ? -10.812 -20.688 -3.322 1 98.62 177 ILE A N 1
ATOM 1456 C CA . ILE A 1 177 ? -10.531 -21.516 -2.154 1 98.62 177 ILE A CA 1
ATOM 1457 C C . ILE A 1 177 ? -10.297 -20.625 -0.935 1 98.62 177 ILE A C 1
ATOM 1459 O O . ILE A 1 177 ? -10.828 -20.891 0.148 1 98.62 177 ILE A O 1
ATOM 1463 N N . ILE A 1 178 ? -9.602 -19.547 -1.112 1 98.75 178 ILE A N 1
ATOM 1464 C CA . ILE A 1 178 ? -9.297 -18.609 -0.04 1 98.75 178 ILE A CA 1
ATOM 1465 C C . ILE A 1 178 ? -10.594 -18.016 0.506 1 98.75 178 ILE A C 1
ATOM 1467 O O . ILE A 1 178 ? -10.789 -17.938 1.722 1 98.75 178 ILE A O 1
ATOM 1471 N N . ARG A 1 179 ? -11.43 -17.578 -0.383 1 98.62 179 ARG A N 1
ATOM 1472 C CA . ARG A 1 179 ? -12.695 -16.984 0.044 1 98.62 179 ARG A CA 1
ATOM 1473 C C . ARG A 1 179 ? -13.516 -17.984 0.847 1 98.62 179 ARG A C 1
ATOM 1475 O O . ARG A 1 179 ? -14.086 -17.641 1.885 1 98.62 179 ARG A O 1
ATOM 1482 N N . LEU A 1 180 ? -13.562 -19.188 0.351 1 98.56 180 LEU A N 1
ATOM 1483 C CA . LEU A 1 180 ? -14.297 -20.25 1.036 1 98.56 180 LEU A CA 1
ATOM 1484 C C . LEU A 1 180 ? -13.773 -20.438 2.457 1 98.56 180 LEU A C 1
ATOM 1486 O O . LEU A 1 180 ? -14.547 -20.422 3.416 1 98.56 180 LEU A O 1
ATOM 1490 N N . LEU A 1 181 ? -12.469 -20.594 2.576 1 98.69 181 LEU A N 1
ATOM 1491 C CA . LEU A 1 181 ? -11.852 -20.797 3.881 1 98.69 181 LEU A CA 1
ATOM 1492 C C . LEU A 1 181 ? -12.07 -19.578 4.785 1 98.69 181 LEU A C 1
ATOM 1494 O O . LEU A 1 181 ? -12.312 -19.734 5.984 1 98.69 181 LEU A O 1
ATOM 1498 N N . SER A 1 182 ? -11.992 -18.375 4.234 1 98.62 182 SER A N 1
ATOM 1499 C CA . SER A 1 182 ? -12.227 -17.156 4.992 1 98.62 182 SER A CA 1
ATOM 1500 C C . SER A 1 182 ? -13.641 -17.125 5.562 1 98.62 182 SER A C 1
ATOM 1502 O O . SER A 1 182 ? -13.836 -16.828 6.746 1 98.62 182 SER A O 1
ATOM 1504 N N . ASP A 1 183 ? -14.625 -17.438 4.707 1 98.56 183 ASP A N 1
ATOM 1505 C CA . ASP A 1 183 ? -16.016 -17.422 5.148 1 98.56 183 ASP A CA 1
ATOM 1506 C C . ASP A 1 183 ? -16.266 -18.453 6.242 1 98.56 183 ASP A C 1
ATOM 1508 O O . ASP A 1 183 ? -17.031 -18.203 7.172 1 98.56 183 ASP A O 1
ATOM 1512 N N . ILE A 1 184 ? -15.617 -19.578 6.105 1 98.56 184 ILE A N 1
ATOM 1513 C CA . ILE A 1 184 ? -15.703 -20.609 7.141 1 98.56 184 ILE A CA 1
ATOM 1514 C C . ILE A 1 184 ? -15.094 -20.078 8.438 1 98.56 184 ILE A C 1
ATOM 1516 O O . ILE A 1 184 ? -15.703 -20.203 9.508 1 98.56 184 ILE A O 1
ATOM 1520 N N . GLY A 1 185 ? -13.945 -19.5 8.336 1 98.38 185 GLY A N 1
ATOM 1521 C CA . GLY A 1 185 ? -13.297 -18.938 9.516 1 98.38 185 GLY A CA 1
ATOM 1522 C C . GLY A 1 185 ? -14.102 -17.828 10.172 1 98.38 185 GLY A C 1
ATOM 1523 O O . GLY A 1 185 ? -13.977 -17.609 11.383 1 98.38 185 GLY A O 1
ATOM 1524 N N . LYS A 1 186 ? -14.93 -17.172 9.43 1 98.12 186 LYS A N 1
ATOM 1525 C CA . LYS A 1 186 ? -15.773 -16.094 9.945 1 98.12 186 LYS A CA 1
ATOM 1526 C C . LYS A 1 186 ? -17.125 -16.625 10.391 1 98.12 186 LYS A C 1
ATOM 1528 O O . LYS A 1 186 ? -18.031 -15.852 10.727 1 98.12 186 LYS A O 1
ATOM 1533 N N . HIS A 1 187 ? -17.344 -17.906 10.281 1 98 187 HIS A N 1
ATOM 1534 C CA . HIS A 1 187 ? -18.547 -18.609 10.703 1 98 187 HIS A CA 1
ATOM 1535 C C . HIS A 1 187 ? -19.75 -18.188 9.867 1 98 187 HIS A C 1
ATOM 1537 O O . HIS A 1 187 ? -20.859 -18.062 10.391 1 98 187 HIS A O 1
ATOM 1543 N N . LYS A 1 188 ? -19.484 -17.906 8.664 1 97.56 188 LYS A N 1
ATOM 1544 C CA . LYS A 1 188 ? -20.562 -17.531 7.758 1 97.56 188 LYS A CA 1
ATOM 1545 C C . LYS A 1 188 ? -21.234 -18.766 7.164 1 97.56 188 LYS A C 1
ATOM 1547 O O . LYS A 1 188 ? -22.281 -18.672 6.52 1 97.56 188 LYS A O 1
ATOM 1552 N N . ILE A 1 189 ? -20.578 -19.906 7.32 1 96.81 189 ILE A N 1
ATOM 1553 C CA . ILE A 1 189 ? -21.094 -21.172 6.816 1 96.81 189 ILE A CA 1
ATOM 1554 C C . ILE A 1 189 ? -21.453 -22.094 7.984 1 96.81 189 ILE A C 1
ATOM 1556 O O . ILE A 1 189 ? -20.594 -22.438 8.797 1 96.81 189 ILE A O 1
ATOM 1560 N N . GLU A 1 190 ? -22.641 -22.531 8.094 1 94.5 190 GLU A N 1
ATOM 1561 C CA . GLU A 1 190 ? -23.172 -23.266 9.227 1 94.5 190 GLU A CA 1
ATOM 1562 C C . GLU A 1 190 ? -22.531 -24.656 9.344 1 94.5 190 GLU A C 1
ATOM 1564 O O . GLU A 1 190 ? -22.109 -25.062 10.43 1 94.5 190 GLU A O 1
ATOM 1569 N N . ASN A 1 191 ? -22.5 -25.406 8.297 1 96.25 191 ASN A N 1
ATOM 1570 C CA . ASN A 1 191 ? -21.891 -26.734 8.242 1 96.25 191 ASN A CA 1
ATOM 1571 C C . ASN A 1 191 ? -20.766 -26.797 7.199 1 96.25 191 ASN A C 1
ATOM 1573 O O . ASN A 1 191 ? -21 -27.203 6.062 1 96.25 191 ASN A O 1
ATOM 1577 N N . PRO A 1 192 ? -19.578 -26.406 7.676 1 97.06 192 PRO A N 1
ATOM 1578 C CA . PRO A 1 192 ? -18.469 -26.297 6.723 1 97.06 192 PRO A CA 1
ATOM 1579 C C . PRO A 1 192 ? -18.188 -27.609 5.996 1 97.06 192 PRO A C 1
ATOM 1581 O O . PRO A 1 192 ? -17.969 -27.625 4.781 1 97.06 192 PRO A O 1
ATOM 1584 N N . GLU A 1 193 ? -18.203 -28.719 6.66 1 95.19 193 GLU A N 1
ATOM 1585 C CA . GLU A 1 193 ? -17.891 -30.016 6.062 1 95.19 193 GLU A CA 1
ATOM 1586 C C . GLU A 1 193 ? -18.891 -30.375 4.969 1 95.19 193 GLU A C 1
ATOM 1588 O O . GLU A 1 193 ? -18.5 -30.75 3.861 1 95.19 193 GLU A O 1
ATOM 1593 N N . LYS A 1 194 ? -20.109 -30.203 5.312 1 95.44 194 LYS A N 1
ATOM 1594 C CA . LYS A 1 194 ? -21.156 -30.516 4.348 1 95.44 194 LYS A CA 1
ATOM 1595 C C . LYS A 1 194 ? -21.078 -29.594 3.135 1 95.44 194 LYS A C 1
ATOM 1597 O O . LYS A 1 194 ? -21.297 -30.016 2.002 1 95.44 194 LYS A O 1
ATOM 1602 N N . PHE A 1 195 ? -20.859 -28.391 3.43 1 96.88 195 PHE A N 1
ATOM 1603 C CA . PHE A 1 195 ? -20.797 -27.422 2.342 1 96.88 195 PHE A CA 1
ATOM 1604 C C . PHE A 1 195 ? -19.625 -27.719 1.412 1 96.88 195 PHE A C 1
ATOM 1606 O O . PHE A 1 195 ? -19.75 -27.594 0.192 1 96.88 195 PHE A O 1
ATOM 1613 N N . ILE A 1 196 ? -18.469 -28.094 1.956 1 97.31 196 ILE A N 1
ATOM 1614 C CA . ILE A 1 196 ? -17.312 -28.406 1.147 1 97.31 196 ILE A CA 1
ATOM 1615 C C . ILE A 1 196 ? -17.609 -29.609 0.25 1 97.31 196 ILE A C 1
ATOM 1617 O O . ILE A 1 196 ? -17.266 -29.609 -0.932 1 97.31 196 ILE A O 1
ATOM 1621 N N . GLU A 1 197 ? -18.312 -30.594 0.792 1 95.69 197 GLU A N 1
ATOM 1622 C CA . GLU A 1 197 ? -18.734 -31.734 -0.017 1 95.69 197 GLU A CA 1
ATOM 1623 C C . GLU A 1 197 ? -19.625 -31.297 -1.174 1 95.69 197 GLU A C 1
ATOM 1625 O O . GLU A 1 197 ? -19.469 -31.781 -2.299 1 95.69 197 GLU A O 1
ATOM 1630 N N . LEU A 1 198 ? -20.453 -30.422 -0.815 1 95.44 198 LEU A N 1
ATOM 1631 C CA . LEU A 1 198 ? -21.406 -29.906 -1.807 1 95.44 198 LEU A CA 1
ATOM 1632 C C . LEU A 1 198 ? -20.672 -29.156 -2.918 1 95.44 198 LEU A C 1
ATOM 1634 O O . LEU A 1 198 ? -20.891 -29.422 -4.102 1 95.44 198 LEU A O 1
ATOM 1638 N N . ILE A 1 199 ? -19.797 -28.281 -2.568 1 96 199 ILE A N 1
ATOM 1639 C CA . ILE A 1 199 ? -19.172 -27.391 -3.529 1 96 199 ILE A CA 1
ATOM 1640 C C . ILE A 1 199 ? -18.172 -28.172 -4.387 1 96 199 ILE A C 1
ATOM 1642 O O . ILE A 1 199 ? -17.828 -27.75 -5.492 1 96 199 ILE A O 1
ATOM 1646 N N . LEU A 1 200 ? -17.703 -29.328 -3.881 1 95.81 200 LEU A N 1
ATOM 1647 C CA . LEU A 1 200 ? -16.781 -30.172 -4.633 1 95.81 200 LEU A CA 1
ATOM 1648 C C . LEU A 1 200 ? -17.531 -31.188 -5.488 1 95.81 200 LEU A C 1
ATOM 1650 O O . LEU A 1 200 ? -16.938 -31.906 -6.285 1 95.81 200 LEU A O 1
ATOM 1654 N N . SER A 1 201 ? -18.859 -31.188 -5.352 1 91.94 201 SER A N 1
ATOM 1655 C CA . SER A 1 201 ? -19.672 -32.156 -6.102 1 91.94 201 SER A CA 1
ATOM 1656 C C . SER A 1 201 ? -19.922 -31.656 -7.523 1 91.94 201 SER A C 1
ATOM 1658 O O . SER A 1 201 ? -19.938 -30.453 -7.773 1 91.94 201 SER A O 1
ATOM 1660 N N . GLU A 1 202 ? -20.219 -32.562 -8.367 1 88.25 202 GLU A N 1
ATOM 1661 C CA . GLU A 1 202 ? -20.484 -32.25 -9.773 1 88.25 202 GLU A CA 1
ATOM 1662 C C . GLU A 1 202 ? -21.875 -31.672 -9.961 1 88.25 202 GLU A C 1
ATOM 1664 O O . GLU A 1 202 ? -22.141 -30.953 -10.93 1 88.25 202 GLU A O 1
ATOM 1669 N N . ASP A 1 203 ? -22.719 -31.969 -9.023 1 87.75 203 ASP A N 1
ATOM 1670 C CA . ASP A 1 203 ? -24.125 -31.609 -9.172 1 87.75 203 ASP A CA 1
ATOM 1671 C C . ASP A 1 203 ? -24.375 -30.172 -8.727 1 87.75 203 ASP A C 1
ATOM 1673 O O . ASP A 1 203 ? -25.359 -29.562 -9.141 1 87.75 203 ASP A O 1
ATOM 1677 N N . TYR A 1 204 ? -23.5 -29.656 -7.922 1 88.31 204 TYR A N 1
ATOM 1678 C CA . TYR A 1 204 ? -23.625 -28.281 -7.469 1 88.31 204 TYR A CA 1
ATOM 1679 C C . TYR A 1 204 ? -23.094 -27.312 -8.523 1 88.31 204 TYR A C 1
ATOM 1681 O O . TYR A 1 204 ? -22.047 -27.562 -9.125 1 88.31 204 TYR A O 1
ATOM 1689 N N . LYS A 1 205 ? -23.875 -26.234 -8.828 1 87.44 205 LYS A N 1
ATOM 1690 C CA . LYS A 1 205 ? -23.469 -25.391 -9.953 1 87.44 205 LYS A CA 1
ATOM 1691 C C . LYS A 1 205 ? -23.484 -23.922 -9.57 1 87.44 205 LYS A C 1
ATOM 1693 O O . LYS A 1 205 ? -23.312 -23.047 -10.422 1 87.44 205 LYS A O 1
ATOM 1698 N N . LYS A 1 206 ? -23.641 -23.531 -8.359 1 90.75 206 LYS A N 1
ATOM 1699 C CA . LYS A 1 206 ? -23.781 -22.141 -7.961 1 90.75 206 LYS A CA 1
ATOM 1700 C C . LYS A 1 206 ? -22.422 -21.453 -7.887 1 90.75 206 LYS A C 1
ATOM 1702 O O . LYS A 1 206 ? -22.328 -20.219 -7.945 1 90.75 206 LYS A O 1
ATOM 1707 N N . GLY A 1 207 ? -21.344 -22.156 -7.703 1 92.94 207 GLY A N 1
ATOM 1708 C CA . GLY A 1 207 ? -20.016 -21.578 -7.664 1 92.94 207 GLY A CA 1
ATOM 1709 C C . GLY A 1 207 ? -19.734 -20.797 -6.391 1 92.94 207 GLY A C 1
ATOM 1710 O O . GLY A 1 207 ? -20.547 -20.828 -5.457 1 92.94 207 GLY A O 1
ATOM 1711 N N . TYR A 1 208 ? -18.547 -20.219 -6.25 1 95.56 208 TYR A N 1
ATOM 1712 C CA . TYR A 1 208 ? -18.125 -19.406 -5.113 1 95.56 208 TYR A CA 1
ATOM 1713 C C . TYR A 1 208 ? -17.297 -18.219 -5.578 1 95.56 208 TYR A C 1
ATOM 1715 O O . TYR A 1 208 ? -16.516 -18.328 -6.531 1 95.56 208 TYR A O 1
ATOM 1723 N N . PRO A 1 209 ? -17.453 -17.031 -4.988 1 97.06 209 PRO A N 1
ATOM 1724 C CA . PRO A 1 209 ? -16.734 -15.836 -5.453 1 97.06 209 PRO A CA 1
ATOM 1725 C C . PRO A 1 209 ? -15.25 -15.867 -5.078 1 97.06 209 PRO A C 1
ATOM 1727 O O . PRO A 1 209 ? -14.875 -16.5 -4.09 1 97.06 209 PRO A O 1
ATOM 1730 N N . PRO A 1 210 ? -14.391 -15.156 -5.801 1 98 210 PRO A N 1
ATOM 1731 C CA . PRO A 1 210 ? -12.953 -15.133 -5.508 1 98 210 PRO A CA 1
ATOM 1732 C C . PRO A 1 210 ? -12.578 -14.07 -4.48 1 98 210 PRO A C 1
ATOM 1734 O O . PRO A 1 210 ? -13.25 -13.031 -4.383 1 98 210 PRO A O 1
ATOM 1737 N N . SER A 1 211 ? -11.539 -14.328 -3.719 1 98.19 211 SER A N 1
ATOM 1738 C CA . SER A 1 211 ? -10.898 -13.305 -2.902 1 98.19 211 SER A CA 1
ATOM 1739 C C . SER A 1 211 ? -10.125 -12.32 -3.768 1 98.19 211 SER A C 1
ATOM 1741 O O . SER A 1 211 ? -9.836 -12.594 -4.934 1 98.19 211 SER A O 1
ATOM 1743 N N . PRO A 1 212 ? -9.75 -11.117 -3.205 1 97.75 212 PRO A N 1
ATOM 1744 C CA . PRO A 1 212 ? -8.984 -10.133 -3.969 1 97.75 212 PRO A CA 1
ATOM 1745 C C . PRO A 1 212 ? -7.668 -10.703 -4.504 1 97.75 212 PRO A C 1
ATOM 1747 O O . PRO A 1 212 ? -7.008 -11.484 -3.82 1 97.75 212 PRO A O 1
ATOM 1750 N N . ALA A 1 213 ? -7.312 -10.258 -5.746 1 98.12 213 ALA A N 1
ATOM 1751 C CA . ALA A 1 213 ? -6.109 -10.758 -6.402 1 98.12 213 ALA A CA 1
ATOM 1752 C C . ALA A 1 213 ? -4.852 -10.297 -5.668 1 98.12 213 ALA A C 1
ATOM 1754 O O . ALA A 1 213 ? -3.838 -11 -5.66 1 98.12 213 ALA A O 1
ATOM 1755 N N . GLU A 1 214 ? -4.934 -9.164 -5.043 1 97.56 214 GLU A N 1
ATOM 1756 C CA . GLU A 1 214 ? -3.771 -8.477 -4.488 1 97.56 214 GLU A CA 1
ATOM 1757 C C . GLU A 1 214 ? -3.166 -9.258 -3.328 1 97.56 214 GLU A C 1
ATOM 1759 O O . GLU A 1 214 ? -2.02 -9.016 -2.941 1 97.56 214 GLU A O 1
ATOM 1764 N N . GLY A 1 215 ? -3.877 -10.125 -2.83 1 98.31 215 GLY A N 1
ATOM 1765 C CA . GLY A 1 215 ? -3.367 -10.906 -1.717 1 98.31 215 GLY A CA 1
ATOM 1766 C C . GLY A 1 215 ? -2.631 -12.164 -2.156 1 98.31 215 GLY A C 1
ATOM 1767 O O . GLY A 1 215 ? -2.037 -12.859 -1.333 1 98.31 215 GLY A O 1
ATOM 1768 N N . LEU A 1 216 ? -2.625 -12.43 -3.387 1 98.69 216 LEU A N 1
ATOM 1769 C CA . LEU A 1 216 ? -2.121 -13.703 -3.891 1 98.69 216 LEU A CA 1
ATOM 1770 C C . LEU A 1 216 ? -0.736 -13.539 -4.508 1 98.69 216 LEU A C 1
ATOM 1772 O O . LEU A 1 216 ? -0.489 -12.57 -5.23 1 98.69 216 LEU A O 1
ATOM 1776 N N . ILE A 1 217 ? 0.155 -14.492 -4.191 1 98.75 217 ILE A N 1
ATOM 1777 C CA . ILE A 1 217 ? 1.478 -14.523 -4.809 1 98.75 217 ILE A CA 1
ATOM 1778 C C . ILE A 1 217 ? 1.817 -15.945 -5.234 1 98.75 217 ILE A C 1
ATOM 1780 O O . ILE A 1 217 ? 1.609 -16.891 -4.473 1 98.75 217 ILE A O 1
ATOM 1784 N N . LEU A 1 218 ? 2.189 -16.125 -6.52 1 98.62 218 LEU A N 1
ATOM 1785 C CA . LEU A 1 218 ? 2.824 -17.359 -6.949 1 98.62 218 LEU A CA 1
ATOM 1786 C C . LEU A 1 218 ? 4.262 -17.438 -6.441 1 98.62 218 LEU A C 1
ATOM 1788 O O . LEU A 1 218 ? 5.16 -16.828 -7.016 1 98.62 218 LEU A O 1
ATOM 1792 N N . VAL A 1 219 ? 4.441 -18.219 -5.41 1 98.31 219 VAL A N 1
ATOM 1793 C CA . VAL A 1 219 ? 5.734 -18.25 -4.73 1 98.31 219 VAL A CA 1
ATOM 1794 C C . VAL A 1 219 ? 6.758 -18.969 -5.602 1 98.31 219 VAL A C 1
ATOM 1796 O O . VAL A 1 219 ? 7.906 -18.531 -5.715 1 98.31 219 VAL A O 1
ATOM 1799 N N . ASP A 1 220 ? 6.254 -20.062 -6.168 1 97.19 220 ASP A N 1
ATOM 1800 C CA . ASP A 1 220 ? 7.207 -20.812 -6.973 1 97.19 220 ASP A CA 1
ATOM 1801 C C . ASP A 1 220 ? 6.492 -21.828 -7.859 1 97.19 220 ASP A C 1
ATOM 1803 O O . ASP A 1 220 ? 5.426 -22.344 -7.5 1 97.19 220 ASP A O 1
ATOM 1807 N N . VAL A 1 221 ? 7.047 -22.062 -9.039 1 97.75 221 VAL A N 1
ATOM 1808 C CA . VAL A 1 221 ? 6.754 -23.219 -9.867 1 97.75 221 VAL A CA 1
ATOM 1809 C C . VAL A 1 221 ? 7.949 -24.172 -9.859 1 97.75 221 VAL A C 1
ATOM 1811 O O . VAL A 1 221 ? 8.938 -23.938 -10.57 1 97.75 221 VAL A O 1
ATOM 1814 N N . LYS A 1 222 ? 7.793 -25.203 -9.109 1 96.75 222 LYS A N 1
ATOM 1815 C CA . LYS A 1 222 ? 8.906 -26.141 -8.977 1 96.75 222 LYS A CA 1
ATOM 1816 C C . LYS A 1 222 ? 9.023 -27.047 -10.203 1 96.75 222 LYS A C 1
ATOM 1818 O O . LYS A 1 222 ? 8.062 -27.734 -10.562 1 96.75 222 LYS A O 1
ATOM 1823 N N . THR A 1 223 ? 10.219 -27.016 -10.844 1 96.38 223 THR A N 1
ATOM 1824 C CA . THR A 1 223 ? 10.484 -27.828 -12.016 1 96.38 223 THR A CA 1
ATOM 1825 C C . THR A 1 223 ? 11.727 -28.703 -11.797 1 96.38 223 THR A C 1
ATOM 1827 O O . THR A 1 223 ? 12.383 -28.594 -10.758 1 96.38 223 THR A O 1
ATOM 1830 N N . ASN A 1 224 ? 12.008 -29.562 -12.797 1 96.25 224 ASN A N 1
ATOM 1831 C CA . ASN A 1 224 ? 13.203 -30.391 -12.75 1 96.25 224 ASN A CA 1
ATOM 1832 C C . ASN A 1 224 ? 14.438 -29.641 -13.234 1 96.25 224 ASN A C 1
ATOM 1834 O O . ASN A 1 224 ? 15.508 -30.219 -13.406 1 96.25 224 ASN A O 1
ATOM 1838 N N . ILE A 1 225 ? 14.297 -28.375 -13.484 1 95.88 225 ILE A N 1
ATOM 1839 C CA . ILE A 1 225 ? 15.391 -27.578 -14.016 1 95.88 225 ILE A CA 1
ATOM 1840 C C . ILE A 1 225 ? 15.914 -26.641 -12.922 1 95.88 225 ILE A C 1
ATOM 1842 O O . ILE A 1 225 ? 15.141 -25.953 -12.258 1 95.88 225 ILE A O 1
ATOM 1846 N N . ASP A 1 226 ? 17.156 -26.703 -12.727 1 94.19 226 ASP A N 1
ATOM 1847 C CA . ASP A 1 226 ? 17.797 -25.781 -11.797 1 94.19 226 ASP A CA 1
ATOM 1848 C C . ASP A 1 226 ? 18.266 -24.5 -12.508 1 94.19 226 ASP A C 1
ATOM 1850 O O . ASP A 1 226 ? 19.25 -24.531 -13.25 1 94.19 226 ASP A O 1
ATOM 1854 N N . ILE A 1 227 ? 17.641 -23.453 -12.234 1 95.88 227 ILE A N 1
ATOM 1855 C CA . ILE A 1 227 ? 17.891 -22.203 -12.945 1 95.88 227 ILE A CA 1
ATOM 1856 C C . ILE A 1 227 ? 19 -21.422 -12.234 1 95.88 227 ILE A C 1
ATOM 1858 O O . ILE A 1 227 ? 19.016 -21.359 -11 1 95.88 227 ILE A O 1
ATOM 1862 N N . ASP A 1 228 ? 19.922 -20.875 -13 1 96.12 228 ASP A N 1
ATOM 1863 C CA . ASP A 1 228 ? 21 -20.047 -12.469 1 96.12 228 ASP A CA 1
ATOM 1864 C C . ASP A 1 228 ? 20.484 -18.656 -12.109 1 96.12 228 ASP A C 1
ATOM 1866 O O . ASP A 1 228 ? 20.109 -17.875 -13 1 96.12 228 ASP A O 1
ATOM 1870 N N . LEU A 1 229 ? 20.609 -18.344 -10.852 1 97.62 229 LEU A N 1
ATOM 1871 C CA . LEU A 1 229 ? 20.094 -17.062 -10.383 1 97.62 229 LEU A CA 1
ATOM 1872 C C . LEU A 1 229 ? 21.156 -15.961 -10.5 1 97.62 229 LEU A C 1
ATOM 1874 O O . LEU A 1 229 ? 22.344 -16.234 -10.359 1 97.62 229 LEU A O 1
ATOM 1878 N N . ASP A 1 230 ? 20.75 -14.789 -10.766 1 98.12 230 ASP A N 1
ATOM 1879 C CA . ASP A 1 230 ? 21.625 -13.625 -10.875 1 98.12 230 ASP A CA 1
ATOM 1880 C C . ASP A 1 230 ? 21.594 -12.789 -9.602 1 98.12 230 ASP A C 1
ATOM 1882 O O . ASP A 1 230 ? 20.562 -12.219 -9.258 1 98.12 230 ASP A O 1
ATOM 1886 N N . SER A 1 231 ? 22.734 -12.633 -8.961 1 97.62 231 SER A N 1
ATOM 1887 C CA . SER A 1 231 ? 22.812 -11.984 -7.66 1 97.62 231 SER A CA 1
ATOM 1888 C C . SER A 1 231 ? 22.484 -10.5 -7.762 1 97.62 231 SER A C 1
ATOM 1890 O O . SER A 1 231 ? 21.906 -9.922 -6.832 1 97.62 231 SER A O 1
ATOM 1892 N N . TYR A 1 232 ? 22.844 -9.914 -8.875 1 97.69 232 TYR A N 1
ATOM 1893 C CA . TYR A 1 232 ? 22.531 -8.5 -9.062 1 97.69 232 TYR A CA 1
ATOM 1894 C C . TYR A 1 232 ? 21.031 -8.266 -9.117 1 97.69 232 TYR A C 1
ATOM 1896 O O . TYR A 1 232 ? 20.516 -7.371 -8.445 1 97.69 232 TYR A O 1
ATOM 1904 N N . VAL A 1 233 ? 20.359 -9.047 -9.859 1 98.31 233 VAL A N 1
ATOM 1905 C CA . VAL A 1 233 ? 18.922 -8.875 -10.039 1 98.31 233 VAL A CA 1
ATOM 1906 C C . VAL A 1 233 ? 18.188 -9.203 -8.734 1 98.31 233 VAL A C 1
ATOM 1908 O O . VAL A 1 233 ? 17.219 -8.531 -8.375 1 98.31 233 VAL A O 1
ATOM 1911 N N . ILE A 1 234 ? 18.656 -10.203 -8.047 1 98.19 234 ILE A N 1
ATOM 1912 C CA . ILE A 1 234 ? 18.047 -10.586 -6.77 1 98.19 234 ILE A CA 1
ATOM 1913 C C . ILE A 1 234 ? 18.188 -9.438 -5.773 1 98.19 234 ILE A C 1
ATOM 1915 O O . ILE A 1 234 ? 17.25 -9.133 -5.031 1 98.19 234 ILE A O 1
ATOM 1919 N N . ARG A 1 235 ? 19.328 -8.844 -5.777 1 97.62 235 ARG A N 1
ATOM 1920 C CA . ARG A 1 235 ? 19.547 -7.695 -4.902 1 97.62 235 ARG A CA 1
ATOM 1921 C C . ARG A 1 235 ? 18.594 -6.559 -5.25 1 97.62 235 ARG A C 1
ATOM 1923 O O . ARG A 1 235 ? 18.047 -5.902 -4.359 1 97.62 235 ARG A O 1
ATOM 1930 N N . ASN A 1 236 ? 18.406 -6.375 -6.527 1 97.75 236 ASN A N 1
ATOM 1931 C CA . ASN A 1 236 ? 17.469 -5.352 -6.98 1 97.75 236 ASN A CA 1
ATOM 1932 C C . ASN A 1 236 ? 16.047 -5.645 -6.512 1 97.75 236 ASN A C 1
ATOM 1934 O O . ASN A 1 236 ? 15.336 -4.742 -6.078 1 97.75 236 ASN A O 1
ATOM 1938 N N . LEU A 1 237 ? 15.688 -6.848 -6.633 1 98.25 237 LEU A N 1
ATOM 1939 C CA . LEU A 1 237 ? 14.375 -7.273 -6.16 1 98.25 237 LEU A CA 1
ATOM 1940 C C . LEU A 1 237 ? 14.219 -7.004 -4.668 1 98.25 237 LEU A C 1
ATOM 1942 O O . LEU A 1 237 ? 13.227 -6.406 -4.242 1 98.25 237 LEU A O 1
ATOM 1946 N N . LYS A 1 238 ? 15.18 -7.43 -3.918 1 98.06 238 LYS A N 1
ATOM 1947 C CA . LYS A 1 238 ? 15.141 -7.27 -2.467 1 98.06 238 LYS A CA 1
ATOM 1948 C C . LYS A 1 238 ? 15 -5.801 -2.08 1 98.06 238 LYS A C 1
ATOM 1950 O O . LYS A 1 238 ? 14.195 -5.457 -1.209 1 98.06 238 LYS A O 1
ATOM 1955 N N . ASN A 1 239 ? 15.75 -4.977 -2.736 1 97.5 239 ASN A N 1
ATOM 1956 C CA . ASN A 1 239 ? 15.695 -3.545 -2.455 1 97.5 239 ASN A CA 1
ATOM 1957 C C . ASN A 1 239 ? 14.312 -2.967 -2.746 1 97.5 239 ASN A C 1
ATOM 1959 O O . ASN A 1 239 ? 13.789 -2.18 -1.959 1 97.5 239 ASN A O 1
ATOM 1963 N N . SER A 1 240 ? 13.75 -3.367 -3.822 1 97.81 240 SER A N 1
ATOM 1964 C CA . SER A 1 240 ? 12.438 -2.873 -4.215 1 97.81 240 SER A CA 1
ATOM 1965 C C . SER A 1 240 ? 11.359 -3.316 -3.229 1 97.81 240 SER A C 1
ATOM 1967 O O . SER A 1 240 ? 10.484 -2.529 -2.859 1 97.81 240 SER A O 1
ATOM 1969 N N . TRP A 1 241 ? 11.43 -4.531 -2.832 1 98 241 TRP A N 1
ATOM 1970 C CA . TRP A 1 241 ? 10.406 -5.055 -1.939 1 98 241 TRP A CA 1
ATOM 1971 C C . TRP A 1 241 ? 10.609 -4.547 -0.517 1 98 241 TRP A C 1
ATOM 1973 O O . TRP A 1 241 ? 9.648 -4.453 0.259 1 98 241 TRP A O 1
ATOM 1983 N N . GLU A 1 242 ? 11.828 -4.234 -0.15 1 97.38 242 GLU A N 1
ATOM 1984 C CA . GLU A 1 242 ? 12.07 -3.566 1.125 1 97.38 242 GLU A CA 1
ATOM 1985 C C . GLU A 1 242 ? 11.414 -2.188 1.155 1 97.38 242 GLU A C 1
ATOM 1987 O O . GLU A 1 242 ? 10.812 -1.802 2.16 1 97.38 242 GLU A O 1
ATOM 1992 N N . LYS A 1 243 ? 11.586 -1.478 0.091 1 96.56 243 LYS A N 1
ATOM 1993 C CA . LYS A 1 243 ? 10.922 -0.182 -0.017 1 96.56 243 LYS A CA 1
ATOM 1994 C C . LYS A 1 243 ? 9.406 -0.335 0.071 1 96.56 243 LYS A C 1
ATOM 1996 O O . LYS A 1 243 ? 8.742 0.437 0.762 1 96.56 243 LYS A O 1
ATOM 2001 N N . SER A 1 244 ? 8.898 -1.322 -0.603 1 97 244 SER A N 1
ATOM 2002 C CA . SER A 1 244 ? 7.465 -1.606 -0.559 1 97 244 SER A CA 1
ATOM 2003 C C . SER A 1 244 ? 7.012 -1.948 0.856 1 97 244 SER A C 1
ATOM 2005 O O . SER A 1 244 ? 5.926 -1.546 1.28 1 97 244 SER A O 1
ATOM 2007 N N . LEU A 1 245 ? 7.812 -2.719 1.552 1 97.25 245 LEU A N 1
ATOM 2008 C CA . LEU A 1 245 ? 7.523 -3.062 2.939 1 97.25 245 LEU A CA 1
ATOM 2009 C C . LEU A 1 245 ? 7.402 -1.808 3.797 1 97.25 245 LEU A C 1
ATOM 2011 O O . LEU A 1 245 ? 6.434 -1.652 4.547 1 97.25 245 LEU A O 1
ATOM 2015 N N . ASN A 1 246 ? 8.359 -0.955 3.68 1 96.81 246 ASN A N 1
ATOM 2016 C CA . ASN A 1 246 ? 8.344 0.284 4.453 1 96.81 246 ASN A CA 1
ATOM 2017 C C . ASN A 1 246 ? 7.109 1.123 4.137 1 96.81 246 ASN A C 1
ATOM 2019 O O . ASN A 1 246 ? 6.465 1.647 5.047 1 96.81 246 ASN A O 1
ATOM 2023 N N . ASN A 1 247 ? 6.82 1.224 2.877 1 96.69 247 ASN A N 1
ATOM 2024 C CA . ASN A 1 247 ? 5.633 1.969 2.467 1 96.69 247 ASN A CA 1
ATOM 2025 C C . ASN A 1 247 ? 4.359 1.355 3.037 1 96.69 247 ASN A C 1
ATOM 2027 O O . ASN A 1 247 ? 3.457 2.076 3.467 1 96.69 247 ASN A O 1
ATOM 2031 N N . SER A 1 248 ? 4.301 0.067 2.99 1 96.56 248 SER A N 1
ATOM 2032 C CA . SER A 1 248 ? 3.133 -0.632 3.514 1 96.56 248 SER A CA 1
ATOM 2033 C C . SER A 1 248 ? 2.98 -0.41 5.016 1 96.56 248 SER A C 1
ATOM 2035 O O . SER A 1 248 ? 1.863 -0.251 5.512 1 96.56 248 SER A O 1
ATOM 2037 N N . LEU A 1 249 ? 4.078 -0.411 5.711 1 96.69 249 LEU A N 1
ATOM 2038 C CA . LEU A 1 249 ? 4.055 -0.188 7.152 1 96.69 249 LEU A CA 1
ATOM 2039 C C . LEU A 1 249 ? 3.588 1.228 7.477 1 96.69 249 LEU A C 1
ATOM 2041 O O . LEU A 1 249 ? 2.781 1.427 8.391 1 96.69 249 LEU A O 1
ATOM 2045 N N . MET A 1 250 ? 4.121 2.176 6.75 1 97.75 250 MET A N 1
ATOM 2046 C CA . MET A 1 250 ? 3.691 3.557 6.961 1 97.75 250 MET A CA 1
ATOM 2047 C C . MET A 1 250 ? 2.195 3.707 6.703 1 97.75 250 MET A C 1
ATOM 2049 O O . MET A 1 250 ? 1.475 4.277 7.523 1 97.75 250 MET A O 1
ATOM 2053 N N . ARG A 1 251 ? 1.718 3.133 5.598 1 97.44 251 ARG A N 1
ATOM 2054 C CA . ARG A 1 251 ? 0.302 3.229 5.254 1 97.44 251 ARG A CA 1
ATOM 2055 C C . ARG A 1 251 ? -0.561 2.529 6.301 1 97.44 251 ARG A C 1
ATOM 2057 O O . ARG A 1 251 ? -1.642 3.014 6.645 1 97.44 251 ARG A O 1
ATOM 2064 N N . LEU A 1 252 ? -0.072 1.419 6.758 1 96.56 252 LEU A N 1
ATOM 2065 C CA . LEU A 1 252 ? -0.78 0.68 7.797 1 96.56 252 LEU A CA 1
ATOM 2066 C C . LEU A 1 252 ? -0.997 1.55 9.031 1 96.56 252 LEU A C 1
ATOM 2068 O O . LEU A 1 252 ? -2.107 1.616 9.562 1 96.56 252 LEU A O 1
ATOM 2072 N N . GLY A 1 253 ? 0.058 2.197 9.484 1 96.31 253 GLY A N 1
ATOM 2073 C CA . GLY A 1 253 ? -0.058 3.07 10.641 1 96.31 253 GLY A CA 1
ATOM 2074 C C . GLY A 1 253 ? -1.03 4.215 10.43 1 96.31 253 GLY A C 1
ATOM 2075 O O . GLY A 1 253 ? -1.815 4.543 11.32 1 96.31 253 GLY A O 1
ATOM 2076 N N . LEU A 1 254 ? -0.976 4.812 9.242 1 97.56 254 LEU A N 1
ATOM 2077 C CA . LEU A 1 254 ? -1.897 5.898 8.914 1 97.56 254 LEU A CA 1
ATOM 2078 C C . LEU A 1 254 ? -3.342 5.414 8.961 1 97.56 254 LEU A C 1
ATOM 2080 O O . LEU A 1 254 ? -4.211 6.094 9.516 1 97.56 254 LEU A O 1
ATOM 2084 N N . CYS A 1 255 ? -3.572 4.25 8.367 1 97.62 255 CYS A N 1
ATOM 2085 C CA . CYS A 1 255 ? -4.918 3.691 8.352 1 97.62 255 CYS A CA 1
ATOM 2086 C C . CYS A 1 255 ? -5.434 3.477 9.766 1 97.62 255 CYS A C 1
ATOM 2088 O O . CYS A 1 255 ? -6.582 3.809 10.07 1 97.62 255 CYS A O 1
ATOM 2090 N N . LYS A 1 256 ? -4.613 2.914 10.578 1 95.5 256 LYS A N 1
ATOM 2091 C CA . LYS A 1 256 ? -5.008 2.66 11.961 1 95.5 256 LYS A CA 1
ATOM 2092 C C . LYS A 1 256 ? -5.348 3.961 12.688 1 95.5 256 LYS A C 1
ATOM 2094 O O . LYS A 1 256 ? -6.316 4.023 13.445 1 95.5 256 LYS A O 1
ATOM 2099 N N . THR A 1 257 ? -4.543 4.977 12.414 1 95.69 257 THR A N 1
ATOM 2100 C CA . THR A 1 257 ? -4.785 6.281 13.016 1 95.69 257 THR A CA 1
ATOM 2101 C C . THR A 1 257 ? -6.141 6.836 12.578 1 95.69 257 THR A C 1
ATOM 2103 O O . THR A 1 257 ? -6.957 7.227 13.414 1 95.69 257 THR A O 1
ATOM 2106 N N . VAL A 1 258 ? -6.375 6.84 11.32 1 97.62 258 VAL A N 1
ATOM 2107 C CA . VAL A 1 258 ? -7.605 7.402 10.773 1 97.62 258 VAL A CA 1
ATOM 2108 C C . VAL A 1 258 ? -8.812 6.641 11.32 1 97.62 258 VAL A C 1
ATOM 2110 O O . VAL A 1 258 ? -9.773 7.246 11.805 1 97.62 258 VAL A O 1
ATOM 2113 N N . LEU A 1 259 ? -8.727 5.352 11.305 1 97.25 259 LEU A N 1
ATOM 2114 C CA . LEU A 1 259 ? -9.867 4.523 11.68 1 97.25 259 LEU A CA 1
ATOM 2115 C C . LEU A 1 259 ? -10.109 4.578 13.188 1 97.25 259 LEU A C 1
ATOM 2117 O O . LEU A 1 259 ? -11.242 4.418 13.641 1 97.25 259 LEU A O 1
ATOM 2121 N N . SER A 1 260 ? -9.055 4.805 13.977 1 95.5 260 SER A N 1
ATOM 2122 C CA . SER A 1 260 ? -9.211 4.914 15.422 1 95.5 260 SER A CA 1
ATOM 2123 C C . SER A 1 260 ? -9.828 6.25 15.82 1 95.5 260 SER A C 1
ATOM 2125 O O . SER A 1 260 ? -10.398 6.383 16.906 1 95.5 260 SER A O 1
ATOM 2127 N N . LYS A 1 261 ? -9.703 7.219 14.961 1 94.06 261 LYS A N 1
ATOM 2128 C CA . LYS A 1 261 ? -10.125 8.57 15.32 1 94.06 261 LYS A CA 1
ATOM 2129 C C . LYS A 1 261 ? -11.43 8.945 14.633 1 94.06 261 LYS A C 1
ATOM 2131 O O . LYS A 1 261 ? -11.906 10.07 14.758 1 94.06 261 LYS A O 1
ATOM 2136 N N . THR A 1 262 ? -11.906 8.102 13.805 1 91.56 262 THR A N 1
ATOM 2137 C CA . THR A 1 262 ? -13.164 8.367 13.125 1 91.56 262 THR A CA 1
ATOM 2138 C C . THR A 1 262 ? -14.266 7.445 13.648 1 91.56 262 THR A C 1
ATOM 2140 O O . THR A 1 262 ? -13.984 6.355 14.148 1 91.56 262 THR A O 1
ATOM 2143 N N . MET B 1 1 ? -19.016 33.531 4.812 1 94.38 1 MET B N 1
ATOM 2144 C CA . MET B 1 1 ? -17.938 32.594 4.543 1 94.38 1 MET B CA 1
ATOM 2145 C C . MET B 1 1 ? -18.25 31.219 5.145 1 94.38 1 MET B C 1
ATOM 2147 O O . MET B 1 1 ? -19.094 31.109 6.043 1 94.38 1 MET B O 1
ATOM 2151 N N . TYR B 1 2 ? -17.719 30.25 4.57 1 96.5 2 TYR B N 1
ATOM 2152 C CA . TYR B 1 2 ? -17.859 28.906 5.137 1 96.5 2 TYR B CA 1
ATOM 2153 C C . TYR B 1 2 ? -16.5 28.25 5.34 1 96.5 2 TYR B C 1
ATOM 2155 O O . TYR B 1 2 ? -15.625 28.344 4.484 1 96.5 2 TYR B O 1
ATOM 2163 N N . ILE B 1 3 ? -16.375 27.625 6.539 1 97.62 3 ILE B N 1
ATOM 2164 C CA . ILE B 1 3 ? -15.203 26.797 6.824 1 97.62 3 ILE B CA 1
ATOM 2165 C C . ILE B 1 3 ? -15.539 25.328 6.602 1 97.62 3 ILE B C 1
ATOM 2167 O O . ILE B 1 3 ? -16.609 24.859 7.004 1 97.62 3 ILE B O 1
ATOM 2171 N N . PHE B 1 4 ? -14.641 24.688 5.938 1 98 4 PHE B N 1
ATOM 2172 C CA . PHE B 1 4 ? -14.789 23.266 5.676 1 98 4 PHE B CA 1
ATOM 2173 C C . PHE B 1 4 ? -13.688 22.469 6.375 1 98 4 PHE B C 1
ATOM 2175 O O . PHE B 1 4 ? -12.516 22.844 6.32 1 98 4 PHE B O 1
ATOM 2182 N N . LYS B 1 5 ? -14.07 21.406 7.121 1 98.31 5 LYS B N 1
ATOM 2183 C CA . LYS B 1 5 ? -13.102 20.406 7.547 1 98.31 5 LYS B CA 1
ATOM 2184 C C . LYS B 1 5 ? -12.906 19.344 6.477 1 98.31 5 LYS B C 1
ATOM 2186 O O . LYS B 1 5 ? -13.875 18.781 5.957 1 98.31 5 LYS B O 1
ATOM 2191 N N . ILE B 1 6 ? -11.68 19.094 6.141 1 98.44 6 ILE B N 1
ATOM 2192 C CA . ILE B 1 6 ? -11.438 18.203 5.008 1 98.44 6 ILE B CA 1
ATOM 2193 C C . ILE B 1 6 ? -10.398 17.156 5.391 1 98.44 6 ILE B C 1
ATOM 2195 O O . ILE B 1 6 ? -9.555 17.406 6.262 1 98.44 6 ILE B O 1
ATOM 2199 N N . ALA B 1 7 ? -10.469 15.992 4.762 1 98.69 7 ALA B N 1
ATOM 2200 C CA . ALA B 1 7 ? -9.5 14.898 4.832 1 98.69 7 ALA B CA 1
ATOM 2201 C C . ALA B 1 7 ? -9.031 14.484 3.441 1 98.69 7 ALA B C 1
ATOM 2203 O O . ALA B 1 7 ? -9.734 14.711 2.453 1 98.69 7 ALA B O 1
ATOM 2204 N N . TYR B 1 8 ? -7.875 14.016 3.354 1 98.62 8 TYR B N 1
ATOM 2205 C CA . TYR B 1 8 ? -7.348 13.5 2.096 1 98.62 8 TYR B CA 1
ATOM 2206 C C . TYR B 1 8 ? -6.25 12.469 2.344 1 98.62 8 TYR B C 1
ATOM 2208 O O . TYR B 1 8 ? -5.617 12.477 3.402 1 98.62 8 TYR B O 1
ATOM 2216 N N . ASP B 1 9 ? -5.98 11.625 1.342 1 98.12 9 ASP B N 1
ATOM 2217 C CA . ASP B 1 9 ? -5.172 10.43 1.58 1 98.12 9 ASP B CA 1
ATOM 2218 C C . ASP B 1 9 ? -3.721 10.656 1.164 1 98.12 9 ASP B C 1
ATOM 2220 O O . ASP B 1 9 ? -2.904 9.734 1.222 1 98.12 9 ASP B O 1
ATOM 2224 N N . GLY B 1 10 ? -3.324 11.805 0.72 1 97.25 10 GLY B N 1
ATOM 2225 C CA . GLY B 1 10 ? -1.939 12.141 0.433 1 97.25 10 GLY B CA 1
ATOM 2226 C C . GLY B 1 10 ? -1.585 12.008 -1.035 1 97.25 10 GLY B C 1
ATOM 2227 O O . GLY B 1 10 ? -0.462 12.32 -1.439 1 97.25 10 GLY B O 1
ATOM 2228 N N . LYS B 1 11 ? -2.574 11.617 -1.898 1 95.5 11 LYS B N 1
ATOM 2229 C CA . LYS B 1 11 ? -2.305 11.414 -3.318 1 95.5 11 LYS B CA 1
ATOM 2230 C C . LYS B 1 11 ? -1.976 12.727 -4.012 1 95.5 11 LYS B C 1
ATOM 2232 O O . LYS B 1 11 ? -1.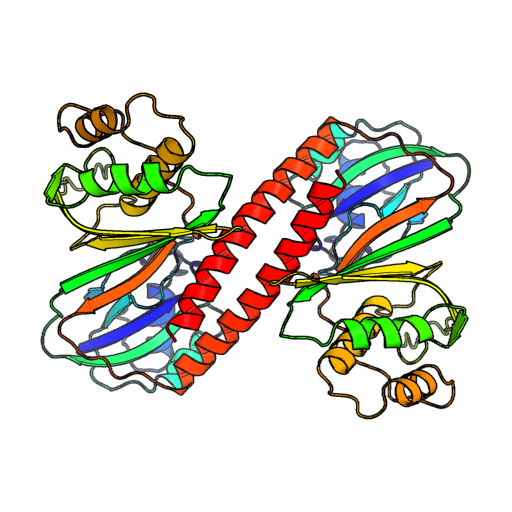224 12.75 -4.988 1 95.5 11 LYS B O 1
ATOM 2237 N N . LEU B 1 12 ? -2.49 13.75 -3.539 1 96.19 12 LEU B N 1
ATOM 2238 C CA . LEU B 1 12 ? -2.352 15.062 -4.16 1 96.19 12 LEU B CA 1
ATOM 2239 C C . LEU B 1 12 ? -1.681 16.047 -3.211 1 96.19 12 LEU B C 1
ATOM 2241 O O . LEU B 1 12 ? -1.851 15.953 -1.992 1 96.19 12 LEU B O 1
ATOM 2245 N N . SER B 1 13 ? -0.985 16.938 -3.836 1 95.44 13 SER B N 1
ATOM 2246 C CA . SER B 1 13 ? -0.525 18.062 -3.031 1 95.44 13 SER B CA 1
ATOM 2247 C C . SER B 1 13 ? -1.686 18.969 -2.633 1 95.44 13 SER B C 1
ATOM 2249 O O . SER B 1 13 ? -2.777 18.875 -3.1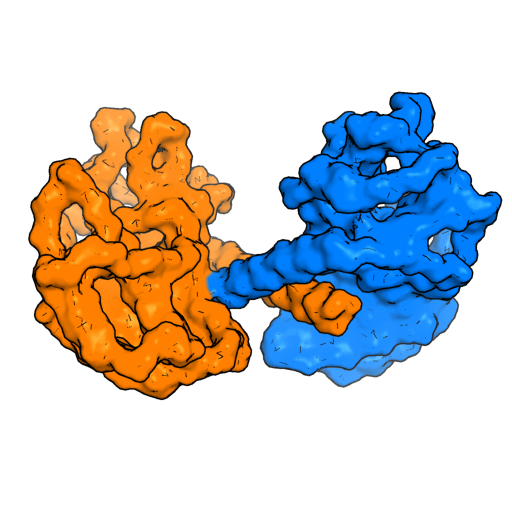93 1 95.44 13 SER B O 1
ATOM 2251 N N . PHE B 1 14 ? -1.437 19.781 -1.671 1 95.56 14 PHE B N 1
ATOM 2252 C CA . PHE B 1 14 ? -2.547 20.531 -1.107 1 95.56 14 PHE B CA 1
ATOM 2253 C C . PHE B 1 14 ? -2.822 21.797 -1.932 1 95.56 14 PHE B C 1
ATOM 2255 O O . PHE B 1 14 ? -3.949 22.016 -2.379 1 95.56 14 PHE B O 1
ATOM 2262 N N . GLN B 1 15 ? -1.771 22.531 -2.158 1 90.25 15 GLN B N 1
ATOM 2263 C CA . GLN B 1 15 ? -1.91 23.906 -2.662 1 90.25 15 GLN B CA 1
ATOM 2264 C C . GLN B 1 15 ? -2.158 23.906 -4.168 1 90.25 15 GLN B C 1
ATOM 2266 O O . GLN B 1 15 ? -1.558 23.125 -4.906 1 90.25 15 GLN B O 1
ATOM 2271 N N . THR B 1 16 ? -2.908 24.906 -4.574 1 87.19 16 THR B N 1
ATOM 2272 C CA . THR B 1 16 ? -3.266 25.047 -5.98 1 87.19 16 THR B CA 1
ATOM 2273 C C . THR B 1 16 ? -2.016 25.203 -6.84 1 87.19 16 THR B C 1
ATOM 2275 O O . THR B 1 16 ? -1.084 25.922 -6.465 1 87.19 16 THR B O 1
ATOM 2278 N N . GLN B 1 17 ? -2.066 24.547 -7.906 1 83.94 17 GLN B N 1
ATOM 2279 C CA . GLN B 1 17 ? -1.012 24.594 -8.914 1 83.94 17 GLN B CA 1
ATOM 2280 C C . GLN B 1 17 ? -1.594 24.797 -10.305 1 83.94 17 GLN B C 1
ATOM 2282 O O . GLN B 1 17 ? -2.787 24.578 -10.523 1 83.94 17 GLN B O 1
ATOM 2287 N N . PRO B 1 18 ? -0.823 25.219 -11.227 1 82.81 18 PRO B N 1
ATOM 2288 C CA . PRO B 1 18 ? -1.31 25.453 -12.586 1 82.81 18 PRO B CA 1
ATOM 2289 C C . PRO B 1 18 ? -1.93 24.219 -13.219 1 82.81 18 PRO B C 1
ATOM 2291 O O . PRO B 1 18 ? -2.865 24.328 -14.016 1 82.81 18 PRO B O 1
ATOM 2294 N N . HIS B 1 19 ? -1.567 23.047 -12.883 1 84.69 19 HIS B N 1
ATOM 2295 C CA . HIS B 1 19 ? -2.072 21.828 -13.5 1 84.69 19 HIS B CA 1
ATOM 2296 C C . HIS B 1 19 ? -3.455 21.469 -12.961 1 84.69 19 HIS B C 1
ATOM 2298 O O . HIS B 1 19 ? -4.156 20.641 -13.539 1 84.69 19 HIS B O 1
ATOM 2304 N N . GLY B 1 20 ? -3.814 22.156 -11.891 1 84.94 20 GLY B N 1
ATOM 2305 C CA . GLY B 1 20 ? -5.184 22.047 -11.406 1 84.94 20 GLY B CA 1
ATOM 2306 C C . GLY B 1 20 ? -5.484 20.719 -10.742 1 84.94 20 GLY B C 1
ATOM 2307 O O . GLY B 1 20 ? -6.645 20.328 -10.617 1 84.94 20 GLY B O 1
ATOM 2308 N N . GLU B 1 21 ? -4.508 19.938 -10.32 1 91.81 21 GLU B N 1
ATOM 2309 C CA . GLU B 1 21 ? -4.684 18.609 -9.727 1 91.81 21 GLU B CA 1
ATOM 2310 C C . GLU B 1 21 ? -4.168 18.594 -8.289 1 91.81 21 GLU B C 1
ATOM 2312 O O . GLU B 1 21 ? -3.283 17.797 -7.957 1 91.81 21 GLU B O 1
ATOM 2317 N N . THR B 1 22 ? -4.73 19.453 -7.488 1 96.19 22 THR B N 1
ATOM 2318 C CA . THR B 1 22 ? -4.414 19.516 -6.066 1 96.19 22 THR B CA 1
ATOM 2319 C C . THR B 1 22 ? -5.676 19.344 -5.223 1 96.19 22 THR B C 1
ATOM 2321 O O . THR B 1 22 ? -6.785 19.328 -5.758 1 96.19 22 THR B O 1
ATOM 2324 N N . VAL B 1 23 ? -5.508 19.188 -3.949 1 97.38 23 VAL B N 1
ATOM 2325 C CA . VAL B 1 23 ? -6.637 19.047 -3.035 1 97.38 23 VAL B CA 1
ATOM 2326 C C . VAL B 1 23 ? -7.543 20.281 -3.148 1 97.38 23 VAL B C 1
ATOM 2328 O O . VAL B 1 23 ? -8.758 20.141 -3.318 1 97.38 23 VAL B O 1
ATOM 2331 N N . CYS B 1 24 ? -6.938 21.484 -3.135 1 96.25 24 CYS B N 1
ATOM 2332 C CA . CYS B 1 24 ? -7.703 22.719 -3.207 1 96.25 24 CYS B CA 1
ATOM 2333 C C . CYS B 1 24 ? -8.422 22.844 -4.547 1 96.25 24 CYS B C 1
ATOM 2335 O O . CYS B 1 24 ? -9.594 23.219 -4.598 1 96.25 24 CYS B O 1
ATOM 2337 N N . ASP B 1 25 ? -7.73 22.5 -5.617 1 95.38 25 ASP B N 1
ATOM 2338 C CA . ASP B 1 25 ? -8.336 22.578 -6.941 1 95.38 25 ASP B CA 1
ATOM 2339 C C . ASP B 1 25 ? -9.555 21.656 -7.047 1 95.38 25 ASP B C 1
ATOM 2341 O O . ASP B 1 25 ? -10.602 22.062 -7.555 1 95.38 25 ASP B O 1
ATOM 2345 N N . LYS B 1 26 ? -9.406 20.469 -6.547 1 96.75 26 LYS B N 1
ATOM 2346 C CA . LYS B 1 26 ? -10.477 19.484 -6.629 1 96.75 26 LYS B CA 1
ATOM 2347 C C . LYS B 1 26 ? -11.695 19.922 -5.816 1 96.75 26 LYS B C 1
ATOM 2349 O O . LYS B 1 26 ? -12.836 19.797 -6.273 1 96.75 26 LYS B O 1
ATOM 2354 N N . ILE B 1 27 ? -11.445 20.453 -4.66 1 96.88 27 ILE B N 1
ATOM 2355 C CA . ILE B 1 27 ? -12.547 20.906 -3.812 1 96.88 27 ILE B CA 1
ATOM 2356 C C . ILE B 1 27 ? -13.242 22.109 -4.461 1 96.88 27 ILE B C 1
ATOM 2358 O O . ILE B 1 27 ? -14.477 22.141 -4.539 1 96.88 27 ILE B O 1
ATOM 2362 N N . SER B 1 28 ? -12.477 23.062 -4.938 1 95.56 28 SER B N 1
ATOM 2363 C CA . SER B 1 28 ? -13.039 24.25 -5.594 1 95.56 28 SER B CA 1
ATOM 2364 C C . SER B 1 28 ? -13.883 23.844 -6.805 1 95.56 28 SER B C 1
ATOM 2366 O O . SER B 1 28 ? -14.984 24.375 -6.996 1 95.56 28 SER B O 1
ATOM 2368 N N . ASN B 1 29 ? -13.328 22.953 -7.574 1 95.12 29 ASN B N 1
ATOM 2369 C CA . ASN B 1 29 ? -14.055 22.484 -8.75 1 95.12 29 ASN B CA 1
ATOM 2370 C C . ASN B 1 29 ? -15.367 21.797 -8.359 1 95.12 29 ASN B C 1
ATOM 2372 O O . ASN B 1 29 ? -16.391 21.984 -9.016 1 95.12 29 ASN B O 1
ATOM 2376 N N . ALA B 1 30 ? -15.336 20.984 -7.301 1 96.44 30 ALA B N 1
ATOM 2377 C CA . ALA B 1 30 ? -16.531 20.297 -6.832 1 96.44 30 ALA B CA 1
ATOM 2378 C C . ALA B 1 30 ? -17.594 21.297 -6.383 1 96.44 30 ALA B C 1
ATOM 2380 O O . ALA B 1 30 ? -18.781 21.156 -6.723 1 96.44 30 ALA B O 1
ATOM 2381 N N . LEU B 1 31 ? -17.203 22.312 -5.68 1 96.19 31 LEU B N 1
ATOM 2382 C CA . LEU B 1 31 ? -18.125 23.344 -5.211 1 96.19 31 LEU B CA 1
ATOM 2383 C C . LEU B 1 31 ? -18.688 24.141 -6.379 1 96.19 31 LEU B C 1
ATOM 2385 O O . LEU B 1 31 ? -19.875 24.484 -6.379 1 96.19 31 LEU B O 1
ATOM 2389 N N . LEU B 1 32 ? -17.828 24.375 -7.352 1 94.62 32 LEU B N 1
ATOM 2390 C CA . LEU B 1 32 ? -18.266 25.078 -8.555 1 94.62 32 LEU B CA 1
ATOM 2391 C C . LEU B 1 32 ? -19.312 24.266 -9.312 1 94.62 32 LEU B C 1
ATOM 2393 O O . LEU B 1 32 ? -20.375 24.781 -9.672 1 94.62 32 LEU B O 1
ATOM 2397 N N . ASP B 1 33 ? -18.969 23.047 -9.492 1 95 33 ASP B N 1
ATOM 2398 C CA . ASP B 1 33 ? -19.844 22.141 -10.219 1 95 33 ASP B CA 1
ATOM 2399 C C . ASP B 1 33 ? -21.203 22.031 -9.531 1 95 33 ASP B C 1
ATOM 2401 O O . ASP B 1 33 ? -22.234 21.859 -10.195 1 95 33 ASP B O 1
ATOM 2405 N N . CYS B 1 34 ? -21.188 22.141 -8.234 1 95.88 34 CYS B N 1
ATOM 2406 C CA . CYS B 1 34 ? -22.422 22.016 -7.457 1 95.88 34 CYS B CA 1
ATOM 2407 C C . CYS B 1 34 ? -23.141 23.344 -7.336 1 95.88 34 CYS B C 1
ATOM 2409 O O . CYS B 1 34 ? -24.234 23.422 -6.781 1 95.88 34 CYS B O 1
ATOM 2411 N N . GLY B 1 35 ? -22.5 24.438 -7.723 1 93.62 35 GLY B N 1
ATOM 2412 C CA . GLY B 1 35 ? -23.172 25.734 -7.789 1 93.62 35 GLY B CA 1
ATOM 2413 C C . GLY B 1 35 ? -22.969 26.562 -6.539 1 93.62 35 GLY B C 1
ATOM 2414 O O . GLY B 1 35 ? -23.75 27.5 -6.285 1 93.62 35 GLY B O 1
ATOM 2415 N N . TYR B 1 36 ? -21.984 26.172 -5.777 1 94.25 36 TYR B N 1
ATOM 2416 C CA . TYR B 1 36 ? -21.812 26.891 -4.516 1 94.25 36 TYR B CA 1
ATOM 2417 C C . TYR B 1 36 ? -20.75 27.984 -4.648 1 94.25 36 TYR B C 1
ATOM 2419 O O . TYR B 1 36 ? -20.641 28.859 -3.783 1 94.25 36 TYR B O 1
ATOM 2427 N N . LEU B 1 37 ? -19.922 27.812 -5.676 1 90.81 37 LEU B N 1
ATOM 2428 C CA . LEU B 1 37 ? -18.859 28.781 -5.934 1 90.81 37 LEU B CA 1
ATOM 2429 C C . LEU B 1 37 ? -19 29.391 -7.324 1 90.81 37 LEU B C 1
ATOM 2431 O O . LEU B 1 37 ? -19.578 28.781 -8.219 1 90.81 37 LEU B O 1
ATOM 2435 N N . ASP B 1 38 ? -18.547 30.609 -7.355 1 82.94 38 ASP B N 1
ATOM 2436 C CA . ASP B 1 38 ? -18.438 31.25 -8.664 1 82.94 38 ASP B CA 1
ATOM 2437 C C . ASP B 1 38 ? -17.016 31.203 -9.188 1 82.94 38 ASP B C 1
ATOM 2439 O O . ASP B 1 38 ? -16.062 31.047 -8.414 1 82.94 38 ASP B O 1
ATOM 2443 N N . ASN B 1 39 ? -16.812 31.156 -10.469 1 70.75 39 ASN B N 1
ATOM 2444 C CA . ASN B 1 39 ? -15.516 31 -11.125 1 70.75 39 ASN B CA 1
ATOM 2445 C C . ASN B 1 39 ? -14.492 32 -10.609 1 70.75 39 ASN B C 1
ATOM 2447 O O . ASN B 1 39 ? -13.297 31.703 -10.547 1 70.75 39 ASN B O 1
ATOM 2451 N N . LYS B 1 40 ? -14.867 33.188 -10.203 1 68.38 40 LYS B N 1
ATOM 2452 C CA . LYS B 1 40 ? -13.93 34.219 -9.805 1 68.38 40 LYS B CA 1
ATOM 2453 C C . LYS B 1 40 ? -13.359 33.969 -8.414 1 68.38 40 LYS B C 1
ATOM 2455 O O . LYS B 1 40 ? -12.32 34.5 -8.047 1 68.38 40 LYS B O 1
ATOM 2460 N N . ASP B 1 41 ? -13.891 33.094 -7.664 1 64.88 41 ASP B N 1
ATOM 2461 C CA . ASP B 1 41 ? -13.523 32.906 -6.27 1 64.88 41 ASP B CA 1
ATOM 2462 C C . ASP B 1 41 ? -13.164 31.438 -6.008 1 64.88 41 ASP B C 1
ATOM 2464 O O . ASP B 1 41 ? -13.656 30.828 -5.059 1 64.88 41 ASP B O 1
ATOM 2468 N N . ARG B 1 42 ? -12.125 30.953 -6.82 1 78.44 42 ARG B N 1
ATOM 2469 C CA . ARG B 1 42 ? -11.906 29.516 -6.809 1 78.44 42 ARG B CA 1
ATOM 2470 C C . ARG B 1 42 ? -10.805 29.141 -5.824 1 78.44 42 ARG B C 1
ATOM 2472 O O . ARG B 1 42 ? -10.57 27.953 -5.57 1 78.44 42 ARG B O 1
ATOM 2479 N N . VAL B 1 43 ? -10.203 30.125 -5.285 1 84.31 43 VAL B N 1
ATOM 2480 C CA . VAL B 1 43 ? -9.117 29.812 -4.367 1 84.31 43 VAL B CA 1
ATOM 2481 C C . VAL B 1 43 ? -9.586 29.984 -2.924 1 84.31 43 VAL B C 1
ATOM 2483 O O . VAL B 1 43 ? -10.273 30.969 -2.609 1 84.31 43 VAL B O 1
ATOM 2486 N N . PRO B 1 44 ? -9.289 29.062 -2.094 1 92.31 44 PRO B N 1
ATOM 2487 C CA . PRO B 1 44 ? -9.648 29.25 -0.687 1 92.31 44 PRO B CA 1
ATOM 2488 C C . PRO B 1 44 ? -9.078 30.547 -0.102 1 92.31 44 PRO B C 1
ATOM 2490 O O . PRO B 1 44 ? -7.953 30.922 -0.431 1 92.31 44 PRO B O 1
ATOM 2493 N N . LEU B 1 45 ? -9.844 31.188 0.757 1 92.19 45 LEU B N 1
ATOM 2494 C CA . LEU B 1 45 ? -9.43 32.438 1.422 1 92.19 45 LEU B CA 1
ATOM 2495 C C . LEU B 1 45 ? -8.398 32.125 2.506 1 92.19 45 LEU B C 1
ATOM 2497 O O . LEU B 1 45 ? -7.543 32.969 2.795 1 92.19 45 LEU B O 1
ATOM 2501 N N . TYR B 1 46 ? -8.586 31.031 3.102 1 93.56 46 TYR B N 1
ATOM 2502 C CA . TYR B 1 46 ? -7.797 30.641 4.266 1 93.56 46 TYR B CA 1
ATOM 2503 C C . TYR B 1 46 ? -7.734 29.109 4.391 1 93.56 46 TYR B C 1
ATOM 2505 O O . TYR B 1 46 ? -8.57 28.406 3.824 1 93.56 46 TYR B O 1
ATOM 2513 N N . HIS B 1 47 ? -6.715 28.688 4.977 1 94.94 47 HIS B N 1
ATOM 2514 C CA . HIS B 1 47 ? -6.574 27.25 5.18 1 94.94 47 HIS B CA 1
ATOM 2515 C C . HIS B 1 47 ? -5.82 26.953 6.469 1 94.94 47 HIS B C 1
ATOM 2517 O O . HIS B 1 47 ? -5.211 27.844 7.062 1 94.94 47 HIS B O 1
ATOM 2523 N N . GLY B 1 48 ? -5.867 25.719 6.859 1 93.12 48 GLY B N 1
ATOM 2524 C CA . GLY B 1 48 ? -5.219 25.297 8.094 1 93.12 48 GLY B CA 1
ATOM 2525 C C . GLY B 1 48 ? -3.736 25.016 7.918 1 93.12 48 GLY B C 1
ATOM 2526 O O . GLY B 1 48 ? -2.924 25.438 8.742 1 93.12 48 GLY B O 1
ATOM 2527 N N . GLY B 1 49 ? -3.434 24.281 6.828 1 92.19 49 GLY B N 1
ATOM 2528 C CA . GLY B 1 49 ? -2.045 23.938 6.566 1 92.19 49 GLY B CA 1
ATOM 2529 C C . GLY B 1 49 ? -1.813 23.438 5.156 1 92.19 49 GLY B C 1
ATOM 2530 O O . GLY B 1 49 ? -2.668 22.75 4.586 1 92.19 49 GLY B O 1
ATOM 2531 N N . ARG B 1 50 ? -0.65 23.766 4.66 1 91.56 50 ARG B N 1
ATOM 2532 C CA . ARG B 1 50 ? -0.236 23.266 3.355 1 91.56 50 ARG B CA 1
ATOM 2533 C C . ARG B 1 50 ? 0.572 21.984 3.496 1 91.56 50 ARG B C 1
ATOM 2535 O O . ARG B 1 50 ? 1.405 21.859 4.395 1 91.56 50 ARG B O 1
ATOM 2542 N N . THR B 1 51 ? 0.178 20.984 2.801 1 95.31 51 THR B N 1
ATOM 2543 C CA . THR B 1 51 ? 0.886 19.719 2.875 1 95.31 51 THR B CA 1
ATOM 2544 C C . THR B 1 51 ? 1.481 19.344 1.518 1 95.31 51 THR B C 1
ATOM 2546 O O . THR B 1 51 ? 0.901 19.656 0.475 1 95.31 51 THR B O 1
ATOM 2549 N N . ASP B 1 52 ? 2.631 18.734 1.582 1 94.12 52 ASP B N 1
ATOM 2550 C CA . ASP B 1 52 ? 3.279 18.203 0.381 1 94.12 52 ASP B CA 1
ATOM 2551 C C . ASP B 1 52 ? 2.521 17 -0.173 1 94.12 52 ASP B C 1
ATOM 2553 O O . ASP B 1 52 ? 1.711 16.391 0.529 1 94.12 52 ASP B O 1
ATOM 2557 N N . ARG B 1 53 ? 2.871 16.797 -1.47 1 96.06 53 ARG B N 1
ATOM 2558 C CA . ARG B 1 53 ? 2.4 15.523 -2.004 1 96.06 53 ARG B CA 1
ATOM 2559 C C . ARG B 1 53 ? 2.896 14.352 -1.155 1 96.06 53 ARG B C 1
ATOM 2561 O O . ARG B 1 53 ? 4.059 14.328 -0.748 1 96.06 53 ARG B O 1
ATOM 2568 N N . GLY B 1 54 ? 1.99 13.391 -0.915 1 97.12 54 GLY B N 1
ATOM 2569 C CA . GLY B 1 54 ? 2.336 12.242 -0.091 1 97.12 54 GLY B CA 1
ATOM 2570 C C . GLY B 1 54 ? 1.812 12.352 1.328 1 97.12 54 GLY B C 1
ATOM 2571 O O . GLY B 1 54 ? 1.634 11.336 2.006 1 97.12 54 GLY B O 1
ATOM 2572 N N . VAL B 1 55 ? 1.652 13.578 1.784 1 98.44 55 VAL B N 1
ATOM 2573 C CA . VAL B 1 55 ? 1.214 13.789 3.16 1 98.44 55 VAL B CA 1
ATOM 2574 C C . VAL B 1 55 ? -0.311 13.734 3.23 1 98.44 55 VAL B C 1
ATOM 2576 O O . VAL B 1 55 ? -0.998 14.414 2.461 1 98.44 55 VAL B O 1
ATOM 2579 N N . ALA B 1 56 ? -0.833 12.922 4.152 1 98.69 56 ALA B N 1
ATOM 2580 C CA . ALA B 1 56 ? -2.275 12.773 4.332 1 98.69 56 ALA B CA 1
ATOM 2581 C C . ALA B 1 56 ? -2.801 13.781 5.355 1 98.69 56 ALA B C 1
ATOM 2583 O O . ALA B 1 56 ? -2.021 14.445 6.035 1 98.69 56 ALA B O 1
ATOM 2584 N N . ALA B 1 57 ? -4.109 13.891 5.371 1 98.62 57 ALA B N 1
ATOM 2585 C CA . ALA B 1 57 ? -4.762 14.688 6.406 1 98.62 57 ALA B CA 1
ATOM 2586 C C . ALA B 1 57 ? -6.094 14.062 6.816 1 98.62 57 ALA B C 1
ATOM 2588 O O . ALA B 1 57 ? -6.84 13.57 5.969 1 98.62 57 ALA B O 1
ATOM 2589 N N . LEU B 1 58 ? -6.363 14.078 8.117 1 98.25 58 LEU B N 1
ATOM 2590 C CA . LEU B 1 58 ? -7.645 13.641 8.656 1 98.25 58 LEU B CA 1
ATOM 2591 C C . LEU B 1 58 ? -8.5 14.828 9.07 1 98.25 58 LEU B C 1
ATOM 2593 O O . LEU B 1 58 ? -9.727 14.734 9.086 1 98.25 58 LEU B O 1
ATOM 2597 N N . GLY B 1 59 ? -7.758 16.016 9.289 1 97.5 59 GLY B N 1
ATOM 2598 C CA . GLY B 1 59 ? -8.484 17.203 9.711 1 97.5 59 GLY B CA 1
ATOM 2599 C C . GLY B 1 59 ? -7.777 18.5 9.352 1 97.5 59 GLY B C 1
ATOM 2600 O O . GLY B 1 59 ? -7.352 19.25 10.234 1 97.5 59 GLY B O 1
ATOM 2601 N N . ASN B 1 60 ? -7.688 18.859 8.156 1 98.06 60 ASN B N 1
ATOM 2602 C CA . ASN B 1 60 ? -7.328 20.203 7.688 1 98.06 60 ASN B CA 1
ATOM 2603 C C . ASN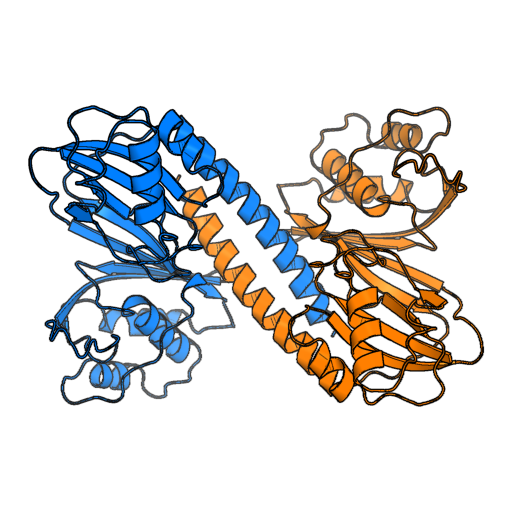 B 1 60 ? -8.562 21.062 7.441 1 98.06 60 ASN B C 1
ATOM 2605 O O . ASN B 1 60 ? -9.688 20.625 7.684 1 98.06 60 ASN B O 1
ATOM 2609 N N . TYR B 1 61 ? -8.438 22.344 7.125 1 97.56 61 TYR B N 1
ATOM 2610 C CA . TYR B 1 61 ? -9.633 23.125 6.812 1 97.56 61 TYR B CA 1
ATOM 2611 C C . TYR B 1 61 ? -9.344 24.125 5.699 1 97.56 61 TYR B C 1
ATOM 2613 O O . TYR B 1 61 ? -8.188 24.469 5.441 1 97.56 61 TYR B O 1
ATOM 2621 N N . VAL B 1 62 ? -10.32 24.469 5.02 1 97.12 62 VAL B N 1
ATOM 2622 C CA . VAL B 1 62 ? -10.312 25.531 4.027 1 97.12 62 VAL B CA 1
ATOM 2623 C C . VAL B 1 62 ? -11.531 26.438 4.227 1 97.12 62 VAL B C 1
ATOM 2625 O O . VAL B 1 62 ? -12.57 25.984 4.699 1 97.12 62 VAL B O 1
ATOM 2628 N N . VAL B 1 63 ? -11.359 27.703 3.916 1 96.75 63 VAL B N 1
ATOM 2629 C CA . VAL B 1 63 ? -12.438 28.688 4.016 1 96.75 63 VAL B CA 1
ATOM 2630 C C . VAL B 1 63 ? -12.727 29.266 2.639 1 96.75 63 VAL B C 1
ATOM 2632 O O . VAL B 1 63 ? -11.805 29.656 1.916 1 96.75 63 VAL B O 1
ATOM 2635 N N . TYR B 1 64 ? -13.961 29.266 2.301 1 95.62 64 TYR B N 1
ATOM 2636 C CA . TYR B 1 64 ? -14.398 29.859 1.041 1 95.62 64 TYR B CA 1
ATOM 2637 C C . TYR B 1 64 ? -15.414 30.969 1.282 1 95.62 64 TYR B C 1
ATOM 2639 O O . TYR B 1 64 ? -16.172 30.922 2.258 1 95.62 64 TYR B O 1
ATOM 2647 N N . GLU B 1 65 ? -15.344 31.906 0.427 1 93.56 65 GLU B N 1
ATOM 2648 C CA . GLU B 1 65 ? -16.422 32.875 0.37 1 93.56 65 GLU B CA 1
ATOM 2649 C C . GLU B 1 65 ? -17.625 32.344 -0.39 1 93.56 65 GLU B C 1
ATOM 2651 O O . GLU B 1 65 ? -17.578 32.156 -1.607 1 93.56 65 GLU B O 1
ATOM 2656 N N . MET B 1 66 ? -18.594 32 0.418 1 90.81 66 MET B N 1
ATOM 2657 C CA . MET B 1 66 ? -19.812 31.438 -0.131 1 90.81 66 MET B CA 1
ATOM 2658 C C . MET B 1 66 ? -21.047 31.984 0.584 1 90.81 66 MET B C 1
ATOM 2660 O O . MET B 1 66 ? -20.969 32.375 1.747 1 90.81 66 MET B O 1
ATOM 2664 N N . ASP B 1 67 ? -22.219 31.922 -0.127 1 88.31 67 ASP B N 1
ATOM 2665 C CA . ASP B 1 67 ? -23.438 32.5 0.44 1 88.31 67 ASP B CA 1
ATOM 2666 C C . ASP B 1 67 ? -24.438 31.391 0.798 1 88.31 67 ASP B C 1
ATOM 2668 O O . ASP B 1 67 ? -25.391 31.625 1.549 1 88.31 67 ASP B O 1
ATOM 2672 N N . LYS B 1 68 ? -24.266 30.234 0.287 1 92.44 68 LYS B N 1
ATOM 2673 C CA . LYS B 1 68 ? -25.203 29.141 0.504 1 92.44 68 LYS B CA 1
ATOM 2674 C C . LYS B 1 68 ? -24.516 27.953 1.184 1 92.44 68 LYS B C 1
ATOM 2676 O O . LYS B 1 68 ? -23.375 27.625 0.859 1 92.44 68 LYS B O 1
ATOM 2681 N N . LYS B 1 69 ? -25.328 27.391 2.094 1 94 69 LYS B N 1
ATOM 2682 C CA . LYS B 1 69 ? -24.797 26.188 2.738 1 94 69 LYS B CA 1
ATOM 2683 C C . LYS B 1 69 ? -24.75 25.016 1.762 1 94 69 LYS B C 1
ATOM 2685 O O . LYS B 1 69 ? -25.75 24.656 1.153 1 94 69 LYS B O 1
ATOM 2690 N N . PRO B 1 70 ? -23.688 24.391 1.712 1 96.12 70 PRO B N 1
ATOM 2691 C CA . PRO B 1 70 ? -23.578 23.281 0.759 1 96.12 70 PRO B CA 1
ATOM 2692 C C . PRO B 1 70 ? -24.141 21.969 1.304 1 96.12 70 PRO B C 1
ATOM 2694 O O . PRO B 1 70 ? -24.141 21.75 2.518 1 96.12 70 PRO B O 1
ATOM 2697 N N . VAL B 1 71 ? -24.672 21.172 0.412 1 97.56 71 VAL B N 1
ATOM 2698 C CA . VAL B 1 71 ? -25.016 19.781 0.699 1 97.56 71 VAL B CA 1
ATOM 2699 C C . VAL B 1 71 ? -23.781 18.906 0.522 1 97.56 71 VAL B C 1
ATOM 2701 O O . VAL B 1 71 ? -23.391 18.578 -0.604 1 97.56 71 VAL B O 1
ATOM 2704 N N . LEU B 1 72 ? -23.234 18.469 1.591 1 98 72 LEU B N 1
ATOM 2705 C CA . LEU B 1 72 ? -21.891 17.891 1.571 1 98 72 LEU B CA 1
ATOM 2706 C C . LEU B 1 72 ? -21.891 16.578 0.808 1 98 72 LEU B C 1
ATOM 2708 O O . LEU B 1 72 ? -20.953 16.297 0.05 1 98 72 LEU B O 1
ATOM 2712 N N . PRO B 1 73 ? -22.953 15.719 0.996 1 98.19 73 PRO B N 1
ATOM 2713 C CA . PRO B 1 73 ? -22.953 14.492 0.201 1 98.19 73 PRO B CA 1
ATOM 2714 C C . PRO B 1 73 ? -22.906 14.758 -1.302 1 98.19 73 PRO B C 1
ATOM 2716 O O . PRO B 1 73 ? -22.297 14 -2.053 1 98.19 73 PRO B O 1
ATOM 2719 N N . ARG B 1 74 ? -23.547 15.836 -1.709 1 97.88 74 ARG B N 1
ATOM 2720 C CA . ARG B 1 74 ? -23.516 16.219 -3.115 1 97.88 74 ARG B CA 1
ATOM 2721 C C . ARG B 1 74 ? -22.109 16.641 -3.533 1 97.88 74 ARG B C 1
ATOM 2723 O O . ARG B 1 74 ? -21.609 16.219 -4.578 1 97.88 74 ARG B O 1
ATOM 2730 N N . VAL B 1 75 ? -21.5 17.391 -2.762 1 97.94 75 VAL B N 1
ATOM 2731 C CA . VAL B 1 75 ? -20.125 17.828 -3.018 1 97.94 75 VAL B CA 1
ATOM 2732 C C . VAL B 1 75 ? -19.188 16.609 -3.027 1 97.94 75 VAL B C 1
ATOM 2734 O O . VAL B 1 75 ? -18.344 16.484 -3.914 1 97.94 75 VAL B O 1
ATOM 2737 N N . GLN B 1 76 ? -19.375 15.703 -2.043 1 98.38 76 GLN B N 1
ATOM 2738 C CA . GLN B 1 76 ? -18.531 14.516 -1.909 1 98.38 76 GLN B CA 1
ATOM 2739 C C . GLN B 1 76 ? -18.625 13.641 -3.158 1 98.38 76 GLN B C 1
ATOM 2741 O O . GLN B 1 76 ? -17.625 13.016 -3.547 1 98.38 76 GLN B O 1
ATOM 2746 N N . SER B 1 77 ? -19.766 13.602 -3.762 1 97.88 77 SER B N 1
ATOM 2747 C CA . SER B 1 77 ? -19.953 12.766 -4.941 1 97.88 77 SER B CA 1
ATOM 2748 C C . SER B 1 77 ? -19.031 13.188 -6.078 1 97.88 77 SER B C 1
ATOM 2750 O O . SER B 1 77 ? -18.625 12.359 -6.898 1 97.88 77 SER B O 1
ATOM 2752 N N . LYS B 1 78 ? -18.672 14.484 -6.105 1 97.5 78 LYS B N 1
ATOM 2753 C CA . LYS B 1 78 ? -17.781 15.008 -7.137 1 97.5 78 LYS B CA 1
ATOM 2754 C C . LYS B 1 78 ? -16.328 14.672 -6.824 1 97.5 78 LYS B C 1
ATOM 2756 O O . LYS B 1 78 ? -15.453 14.789 -7.691 1 97.5 78 LYS B O 1
ATOM 2761 N N . LEU B 1 79 ? -16.094 14.227 -5.582 1 97.81 79 LEU B N 1
ATOM 2762 C CA . LEU B 1 79 ? -14.719 14.016 -5.113 1 97.81 79 LEU B CA 1
ATOM 2763 C C . LEU B 1 79 ? -14.445 12.531 -4.895 1 97.81 79 LEU B C 1
ATOM 2765 O O . LEU B 1 79 ? -13.375 12.164 -4.41 1 97.81 79 LEU B O 1
ATOM 2769 N N . LYS B 1 80 ? -15.273 11.648 -5.191 1 92 80 LYS B N 1
ATOM 2770 C CA . LYS B 1 80 ? -15.305 10.242 -4.789 1 92 80 LYS B CA 1
ATOM 2771 C C . LYS B 1 80 ? -14.039 9.516 -5.242 1 92 80 LYS B C 1
ATOM 2773 O O . LYS B 1 80 ? -13.602 8.562 -4.594 1 92 80 LYS B O 1
ATOM 2778 N N . TRP B 1 81 ? -13.336 9.961 -6.309 1 93.81 81 TRP B N 1
ATOM 2779 C CA . TRP B 1 81 ? -12.195 9.227 -6.848 1 93.81 81 TRP B CA 1
ATOM 2780 C C . TRP B 1 81 ? -10.891 9.961 -6.562 1 93.81 81 TRP B C 1
ATOM 2782 O O . TRP B 1 81 ? -9.82 9.523 -6.984 1 93.81 81 TRP B O 1
ATOM 2792 N N . ASP B 1 82 ? -11 10.992 -5.766 1 96.75 82 ASP B N 1
ATOM 2793 C CA . ASP B 1 82 ? -9.836 11.859 -5.629 1 96.75 82 ASP B CA 1
ATOM 2794 C C . ASP B 1 82 ? -9.109 11.609 -4.309 1 96.75 82 ASP B C 1
ATOM 2796 O O . ASP B 1 82 ? -8.023 12.141 -4.078 1 96.75 82 ASP B O 1
ATOM 2800 N N . GLY B 1 83 ? -9.711 10.75 -3.434 1 97.94 83 GLY B N 1
ATOM 2801 C CA . GLY B 1 83 ? -9.125 10.562 -2.117 1 97.94 83 GLY B CA 1
ATOM 2802 C C . GLY B 1 83 ? -9.258 11.773 -1.219 1 97.94 83 GLY B C 1
ATOM 2803 O O . GLY B 1 83 ? -8.359 12.078 -0.436 1 97.94 83 GLY B O 1
ATOM 2804 N N . ILE B 1 84 ? -10.273 12.562 -1.467 1 98.69 84 ILE B N 1
ATOM 2805 C CA . ILE B 1 84 ? -10.562 13.781 -0.717 1 98.69 84 ILE B CA 1
ATOM 2806 C C . ILE B 1 84 ? -11.953 13.688 -0.1 1 98.69 84 ILE B C 1
ATOM 2808 O O . ILE B 1 84 ? -12.906 13.242 -0.752 1 98.69 84 ILE B O 1
ATOM 2812 N N . TRP B 1 85 ? -12.117 14.07 1.153 1 98.75 85 TRP B N 1
ATOM 2813 C CA . TRP B 1 85 ? -13.398 14.039 1.85 1 98.75 85 TRP B CA 1
ATOM 2814 C C . TRP B 1 85 ? -13.695 15.391 2.504 1 98.75 85 TRP B C 1
ATOM 2816 O O . TRP B 1 85 ? -12.859 15.93 3.23 1 98.75 85 TRP B O 1
ATOM 2826 N N . VAL B 1 86 ? -14.805 15.961 2.244 1 98.62 86 VAL B N 1
ATOM 2827 C CA . VAL B 1 86 ? -15.289 17.156 2.916 1 98.62 86 VAL B CA 1
ATOM 2828 C C . VAL B 1 86 ? -16.141 16.781 4.117 1 98.62 86 VAL B C 1
ATOM 2830 O O . VAL B 1 86 ? -17.359 16.609 3.996 1 98.62 86 VAL B O 1
ATOM 2833 N N . LEU B 1 87 ? -15.594 16.75 5.246 1 98.38 87 LEU B N 1
ATOM 2834 C CA . LEU B 1 87 ? -16.141 16.078 6.422 1 98.38 87 LEU B CA 1
ATOM 2835 C C . LEU B 1 87 ? -17.234 16.922 7.074 1 98.38 87 LEU B C 1
ATOM 2837 O O . LEU B 1 87 ? -18.094 16.375 7.766 1 98.38 87 LEU B O 1
ATOM 2841 N N . GLY B 1 88 ? -17.094 18.203 6.93 1 98.19 88 GLY B N 1
ATOM 2842 C CA . GLY B 1 88 ? -18.031 19.109 7.57 1 98.19 88 GLY B CA 1
ATOM 2843 C C . GLY B 1 88 ? -17.859 20.547 7.125 1 98.19 88 GLY B C 1
ATOM 2844 O O . GLY B 1 88 ? -16.906 20.875 6.418 1 98.19 88 GLY B O 1
ATOM 2845 N N . CYS B 1 89 ? -18.828 21.375 7.551 1 97.81 89 CYS B N 1
ATOM 2846 C CA . CYS B 1 89 ? -18.781 22.797 7.23 1 97.81 89 CYS B CA 1
ATOM 2847 C C . CYS B 1 89 ? -19.531 23.625 8.266 1 97.81 89 CYS B C 1
ATOM 2849 O O . CYS B 1 89 ? -20.328 23.078 9.031 1 97.81 89 CYS B O 1
ATOM 2851 N N . LYS B 1 90 ? -19.188 24.859 8.32 1 97.62 90 LYS B N 1
ATOM 2852 C CA . LYS B 1 90 ? -19.828 25.828 9.211 1 97.62 90 LYS B CA 1
ATOM 2853 C C . LYS B 1 90 ? -19.719 27.25 8.656 1 97.62 90 LYS B C 1
ATOM 2855 O O . LYS B 1 90 ? -18.656 27.625 8.133 1 97.62 90 LYS B O 1
ATOM 2860 N N . LYS B 1 91 ? -20.828 27.922 8.742 1 97.38 91 LYS B N 1
ATOM 2861 C CA . LYS B 1 91 ? -20.766 29.344 8.422 1 97.38 91 LYS B CA 1
ATOM 2862 C C . LYS B 1 91 ? -19.969 30.109 9.477 1 97.38 91 LYS B C 1
ATOM 2864 O O . LYS B 1 91 ? -20.141 29.875 10.672 1 97.38 91 LYS B O 1
ATOM 2869 N N . ILE B 1 92 ? -19.125 30.984 8.977 1 96.75 92 ILE B N 1
ATOM 2870 C CA . ILE B 1 92 ? -18.328 31.781 9.906 1 96.75 92 ILE B CA 1
ATOM 2871 C C . ILE B 1 92 ? -18.297 33.25 9.453 1 96.75 92 ILE B C 1
ATOM 2873 O O . ILE B 1 92 ? -18.469 33.531 8.266 1 96.75 92 ILE B O 1
ATOM 2877 N N . GLU B 1 93 ? -18.062 34.062 10.469 1 95.19 93 GLU B N 1
ATOM 2878 C CA . GLU B 1 93 ? -17.984 35.5 10.172 1 95.19 93 GLU B CA 1
ATOM 2879 C C . GLU B 1 93 ? -16.531 36 10.266 1 95.19 93 GLU B C 1
ATOM 2881 O O . GLU B 1 93 ? -16.188 37.031 9.688 1 95.19 93 GLU B O 1
ATOM 2886 N N . ILE B 1 94 ? -15.781 35.281 11.023 1 95.31 94 ILE B N 1
ATOM 2887 C CA . ILE B 1 94 ? -14.367 35.625 11.195 1 95.31 94 ILE B CA 1
ATOM 2888 C C . ILE B 1 94 ? -13.508 34.375 11 1 95.31 94 ILE B C 1
ATOM 2890 O O . ILE B 1 94 ? -13.977 33.25 11.203 1 95.31 94 ILE B O 1
ATOM 2894 N N . PHE B 1 95 ? -12.352 34.625 10.562 1 96.12 95 PHE B N 1
ATOM 2895 C CA . PHE B 1 95 ? -11.43 33.5 10.383 1 96.12 95 PHE B CA 1
ATOM 2896 C C . PHE B 1 95 ? -11.148 32.812 11.711 1 96.12 95 PHE B C 1
ATOM 2898 O O . PHE B 1 95 ? -11.125 33.469 12.758 1 96.12 95 PHE B O 1
ATOM 2905 N N . PRO B 1 96 ? -10.875 31.547 11.664 1 95.69 96 PRO B N 1
ATOM 2906 C CA . PRO B 1 96 ? -10.664 30.797 12.898 1 95.69 96 PRO B CA 1
ATOM 2907 C C . PRO B 1 96 ? -9.336 31.125 13.57 1 95.69 96 PRO B C 1
ATOM 2909 O O . PRO B 1 96 ? -8.352 31.422 12.891 1 95.69 96 PRO B O 1
ATOM 2912 N N . GLU B 1 97 ? -9.32 31.031 14.828 1 95.88 97 GLU B N 1
ATOM 2913 C CA . GLU B 1 97 ? -8.086 31.062 15.609 1 95.88 97 GLU B CA 1
ATOM 2914 C C . GLU B 1 97 ? -7.543 29.656 15.82 1 95.88 97 GLU B C 1
ATOM 2916 O O . GLU B 1 97 ? -8.258 28.766 16.281 1 95.88 97 GLU B O 1
ATOM 2921 N N . ILE B 1 98 ? -6.301 29.516 15.531 1 95 98 ILE B N 1
ATOM 2922 C CA . ILE B 1 98 ? -5.691 28.203 15.641 1 95 98 ILE B CA 1
ATOM 2923 C C . ILE B 1 98 ? -5.109 28.016 17.031 1 95 98 ILE B C 1
ATOM 2925 O O . ILE B 1 98 ? -4.32 28.828 17.5 1 95 98 ILE B O 1
ATOM 2929 N N . GLU B 1 99 ? -5.527 26.969 17.641 1 95.75 99 GLU B N 1
ATOM 2930 C CA . GLU B 1 99 ? -4.949 26.594 18.922 1 95.75 99 GLU B CA 1
ATOM 2931 C C . GLU B 1 99 ? -3.668 25.797 18.75 1 95.75 99 GLU B C 1
ATOM 2933 O O . GLU B 1 99 ? -2.627 26.141 19.312 1 95.75 99 GLU B O 1
ATOM 2938 N N . HIS B 1 100 ? -3.732 24.719 18.078 1 97 100 HIS B N 1
ATOM 2939 C CA . HIS B 1 100 ? -2.537 23.953 17.734 1 97 100 HIS B CA 1
ATOM 2940 C C . HIS B 1 100 ? -2.777 23.062 16.516 1 97 100 HIS B C 1
ATOM 2942 O O . HIS B 1 100 ? -3.916 22.922 16.062 1 97 100 HIS B O 1
ATOM 2948 N N . ARG B 1 101 ? -1.712 22.641 15.969 1 98 101 ARG B N 1
ATOM 2949 C CA . ARG B 1 101 ? -1.708 21.609 14.938 1 98 101 ARG B CA 1
ATOM 2950 C C . ARG B 1 101 ? -1.147 20.297 15.484 1 98 101 ARG B C 1
ATOM 2952 O O . ARG B 1 101 ? -0.182 20.297 16.25 1 98 101 ARG B O 1
ATOM 2959 N N . HIS B 1 102 ? -1.785 19.203 15.125 1 98.62 102 HIS B N 1
ATOM 2960 C CA . HIS B 1 102 ? -1.377 17.859 15.516 1 98.62 102 HIS B CA 1
ATOM 2961 C C . HIS B 1 102 ? -0.973 17.031 14.297 1 98.62 102 HIS B C 1
ATOM 2963 O O . HIS B 1 102 ? -1.811 16.719 13.453 1 98.62 102 HIS B O 1
ATOM 2969 N N . TYR B 1 103 ? 0.299 16.75 14.211 1 98.69 103 TYR B N 1
ATOM 2970 C CA . TYR B 1 103 ? 0.819 15.836 13.203 1 98.69 103 TYR B CA 1
ATOM 2971 C C . TYR B 1 103 ? 1.181 14.492 13.812 1 98.69 103 TYR B C 1
ATOM 2973 O O . TYR B 1 103 ? 1.565 14.414 14.984 1 98.69 103 TYR B O 1
ATOM 2981 N N . GLN B 1 104 ? 1.04 13.492 13.023 1 98.81 104 GLN B N 1
ATOM 2982 C CA . GLN B 1 104 ? 1.496 12.156 13.406 1 98.81 104 GLN B CA 1
ATOM 2983 C C . GLN B 1 104 ? 2.307 11.508 12.289 1 98.81 104 GLN B C 1
ATOM 2985 O O . GLN B 1 104 ? 1.94 11.609 11.109 1 98.81 1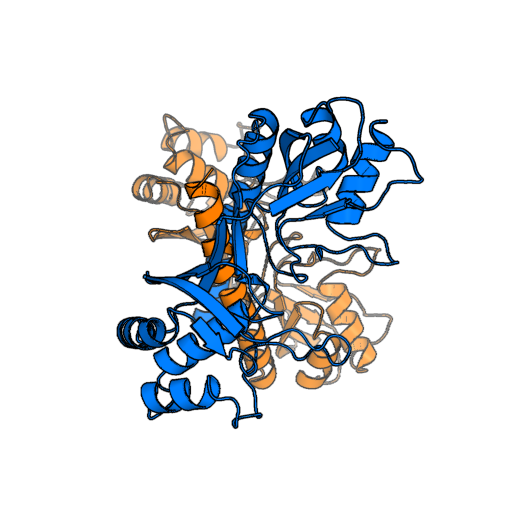04 GLN B O 1
ATOM 2990 N N . TYR B 1 105 ? 3.361 10.945 12.633 1 98.81 105 TYR B N 1
ATOM 2991 C CA . TYR B 1 105 ? 4.18 10.211 11.68 1 98.81 105 TYR B CA 1
ATOM 2992 C C . TYR B 1 105 ? 4.266 8.734 12.047 1 98.81 105 TYR B C 1
ATOM 2994 O O . TYR B 1 105 ? 4.457 8.391 13.211 1 98.81 105 TYR B O 1
ATOM 3002 N N . THR B 1 106 ? 4.094 7.898 11.047 1 98.69 106 THR B N 1
ATOM 3003 C CA . THR B 1 106 ? 4.32 6.465 11.195 1 98.69 106 THR B CA 1
ATOM 3004 C C . THR B 1 106 ? 5.691 6.074 10.648 1 98.69 106 THR B C 1
ATOM 3006 O O . THR B 1 106 ? 5.949 6.207 9.453 1 98.69 106 THR B O 1
ATOM 3009 N N . LEU B 1 107 ? 6.527 5.625 11.523 1 98.5 107 LEU B N 1
ATOM 3010 C CA . LEU B 1 107 ? 7.895 5.223 11.211 1 98.5 107 LEU B CA 1
ATOM 3011 C C . LEU B 1 107 ? 8.055 3.709 11.32 1 98.5 107 LEU B C 1
ATOM 3013 O O . LEU B 1 107 ? 7.789 3.125 12.375 1 98.5 107 LEU B O 1
ATOM 3017 N N . PRO B 1 108 ? 8.43 3.064 10.188 1 97.56 108 PRO B N 1
ATOM 3018 C CA . PRO B 1 108 ? 8.703 1.632 10.328 1 97.56 108 PRO B CA 1
ATOM 3019 C C . PRO B 1 108 ? 9.688 1.328 11.453 1 97.56 108 PRO B C 1
ATOM 3021 O O . PRO B 1 108 ? 10.734 1.971 11.547 1 97.56 108 PRO B O 1
ATOM 3024 N N . ASN B 1 109 ? 9.352 0.404 12.297 1 96.75 109 ASN B N 1
ATOM 3025 C CA . ASN B 1 109 ? 10.211 0.025 13.406 1 96.75 109 ASN B CA 1
ATOM 3026 C C . ASN B 1 109 ? 11.336 -0.902 12.961 1 96.75 109 ASN B C 1
ATOM 3028 O O . ASN B 1 109 ? 11.094 -2.076 12.664 1 96.75 109 ASN B O 1
ATOM 3032 N N . LYS B 1 110 ? 12.523 -0.44 12.852 1 95.44 110 LYS B N 1
ATOM 3033 C CA . LYS B 1 110 ? 13.719 -1.21 12.508 1 95.44 110 LYS B CA 1
ATOM 3034 C C . LYS B 1 110 ? 14.641 -1.369 13.711 1 95.44 110 LYS B C 1
ATOM 3036 O O . LYS B 1 110 ? 15.844 -1.103 13.617 1 95.44 110 LYS B O 1
ATOM 3041 N N . ASN B 1 111 ? 14.047 -1.776 14.812 1 95.44 111 ASN B N 1
ATOM 3042 C CA . ASN B 1 111 ? 14.742 -1.955 16.078 1 95.44 111 ASN B CA 1
ATOM 3043 C C . ASN B 1 111 ? 15.32 -0.64 16.594 1 95.44 111 ASN B C 1
ATOM 3045 O O . ASN B 1 111 ? 16.469 -0.593 17.031 1 95.44 111 ASN B O 1
ATOM 3049 N N . HIS B 1 112 ? 14.555 0.398 16.422 1 97.94 112 HIS B N 1
ATOM 3050 C CA . HIS B 1 112 ? 14.922 1.71 16.953 1 97.94 112 HIS B CA 1
ATOM 3051 C C . HIS B 1 112 ? 14.961 1.707 18.469 1 97.94 112 HIS B C 1
ATOM 3053 O O . HIS B 1 112 ? 14.148 1.038 19.109 1 97.94 112 HIS B O 1
ATOM 3059 N N . ASP B 1 113 ? 15.93 2.453 19 1 98.19 113 ASP B N 1
ATOM 3060 C CA . ASP B 1 113 ? 15.938 2.738 20.438 1 98.19 113 ASP B CA 1
ATOM 3061 C C . ASP B 1 113 ? 14.914 3.811 20.781 1 98.19 113 ASP B C 1
ATOM 3063 O O . ASP B 1 113 ? 15.242 4.996 20.844 1 98.19 113 ASP B O 1
ATOM 3067 N N . VAL B 1 114 ? 13.695 3.361 21.094 1 98.44 114 VAL B N 1
ATOM 3068 C CA . VAL B 1 114 ? 12.555 4.254 21.266 1 98.44 114 VAL B CA 1
ATOM 3069 C C . VAL B 1 114 ? 12.766 5.121 22.5 1 98.44 114 VAL B C 1
ATOM 3071 O O . VAL B 1 114 ? 12.375 6.293 22.516 1 98.44 114 VAL B O 1
ATOM 3074 N N . GLU B 1 115 ? 13.344 4.574 23.547 1 98.19 115 GLU B N 1
ATOM 3075 C CA . GLU B 1 115 ? 13.602 5.344 24.75 1 98.19 115 GLU B CA 1
ATOM 3076 C C . GLU B 1 115 ? 14.57 6.492 24.484 1 98.19 115 GLU B C 1
ATOM 3078 O O . GLU B 1 115 ? 14.398 7.598 25 1 98.19 115 GLU B O 1
ATOM 3083 N N . LEU B 1 116 ? 15.555 6.168 23.734 1 98.19 116 LEU B N 1
ATOM 3084 C CA . LEU B 1 116 ? 16.5 7.215 23.359 1 98.19 116 LEU B CA 1
ATOM 3085 C C . LEU B 1 116 ? 15.805 8.297 22.531 1 98.19 116 LEU B C 1
ATOM 3087 O O . LEU B 1 116 ? 16.094 9.484 22.703 1 98.19 116 LEU B O 1
ATOM 3091 N N . MET B 1 117 ? 14.906 7.922 21.641 1 98.56 117 MET B N 1
ATOM 3092 C CA . MET B 1 117 ? 14.125 8.867 20.859 1 98.56 117 MET B CA 1
ATOM 3093 C C . MET B 1 117 ? 13.281 9.766 21.75 1 98.56 117 MET B C 1
ATOM 3095 O O . MET B 1 117 ? 13.203 10.977 21.531 1 98.56 117 MET B O 1
ATOM 3099 N N . LYS B 1 118 ? 12.656 9.148 22.781 1 98.56 118 LYS B N 1
ATOM 3100 C CA . LYS B 1 118 ? 11.836 9.906 23.719 1 98.56 118 LYS B CA 1
ATOM 3101 C C . LYS B 1 118 ? 12.672 10.953 24.453 1 98.56 118 LYS B C 1
ATOM 3103 O O . LYS B 1 118 ? 12.273 12.117 24.547 1 98.56 118 LYS B O 1
ATOM 3108 N N . LYS B 1 119 ? 13.766 10.516 24.953 1 97.94 119 LYS B N 1
ATOM 3109 C CA . LYS B 1 119 ? 14.656 11.43 25.656 1 97.94 119 LYS B CA 1
ATOM 3110 C C . LYS B 1 119 ? 15.07 12.594 24.766 1 97.94 119 LYS B C 1
ATOM 3112 O O . LYS B 1 119 ? 15.039 13.75 25.188 1 97.94 119 LYS B O 1
ATOM 3117 N N . ALA B 1 120 ? 15.453 12.273 23.578 1 98.06 120 ALA B N 1
ATOM 3118 C CA . ALA B 1 120 ? 15.875 13.289 22.625 1 98.06 120 ALA B CA 1
ATOM 3119 C C . ALA B 1 120 ? 14.727 14.25 22.297 1 98.06 120 ALA B C 1
ATOM 3121 O O . ALA B 1 120 ? 14.938 15.453 22.141 1 98.06 120 ALA B O 1
ATOM 3122 N N . SER B 1 121 ? 13.531 13.727 22.172 1 98.38 121 SER B N 1
ATOM 3123 C CA . SER B 1 121 ? 12.375 14.523 21.766 1 98.38 121 SER B CA 1
ATOM 3124 C C . SER B 1 121 ? 12.055 15.594 22.797 1 98.38 121 SER B C 1
ATOM 3126 O O . SER B 1 121 ? 11.531 16.656 22.453 1 98.38 121 SER B O 1
ATOM 3128 N N . GLU B 1 122 ? 12.383 15.375 24.047 1 98 122 GLU B N 1
ATOM 3129 C CA . GLU B 1 122 ? 12.133 16.328 25.125 1 98 122 GLU B CA 1
ATOM 3130 C C . GLU B 1 122 ? 12.898 17.625 24.891 1 98 122 GLU B C 1
ATOM 3132 O O . GLU B 1 122 ? 12.422 18.703 25.25 1 98 122 GLU B O 1
ATOM 3137 N N . LYS B 1 123 ? 13.984 17.547 24.266 1 97.38 123 LYS B N 1
ATOM 3138 C CA . LYS B 1 123 ? 14.836 18.703 24.031 1 97.38 123 LYS B CA 1
ATOM 3139 C C . LYS B 1 123 ? 14.266 19.578 22.922 1 97.38 123 LYS B C 1
ATOM 3141 O O . LYS B 1 123 ? 14.648 20.75 22.766 1 97.38 123 LYS B O 1
ATOM 3146 N N . LEU B 1 124 ? 13.367 18.984 22.156 1 97.88 124 LEU B N 1
ATOM 3147 C CA . LEU B 1 124 ? 12.789 19.703 21.016 1 97.88 124 LEU B CA 1
ATOM 3148 C C . LEU B 1 124 ? 11.547 20.469 21.453 1 97.88 124 LEU B C 1
ATOM 3150 O O . LEU B 1 124 ? 11.086 21.359 20.734 1 97.88 124 LEU B O 1
ATOM 3154 N N . ILE B 1 125 ? 10.977 20.094 22.594 1 98.19 125 ILE B N 1
ATOM 3155 C CA . ILE B 1 125 ? 9.75 20.719 23.078 1 98.19 125 ILE B CA 1
ATOM 3156 C C . ILE B 1 125 ? 10.062 22.125 23.578 1 98.19 125 ILE B C 1
ATOM 3158 O O . ILE B 1 125 ? 11.07 22.344 24.25 1 98.19 125 ILE B O 1
ATOM 3162 N N . GLY B 1 126 ? 9.219 23.062 23.266 1 97.75 126 GLY B N 1
ATOM 3163 C CA . GLY B 1 126 ? 9.422 24.469 23.594 1 97.75 126 GLY B CA 1
ATOM 3164 C C . GLY B 1 126 ? 9.648 25.344 22.375 1 97.75 126 GLY B C 1
ATOM 3165 O O . GLY B 1 126 ? 9.258 24.984 21.266 1 97.75 126 GLY B O 1
ATOM 3166 N N . THR B 1 127 ? 10.148 26.578 22.641 1 97.31 127 THR B N 1
ATOM 3167 C CA . THR B 1 127 ? 10.391 27.547 21.578 1 97.31 127 THR B CA 1
ATOM 3168 C C . THR B 1 127 ? 11.852 27.531 21.156 1 97.31 127 THR B C 1
ATOM 3170 O O . THR B 1 127 ? 12.75 27.703 21.984 1 97.31 127 THR B O 1
ATOM 3173 N N . HIS B 1 128 ? 12.102 27.219 19.891 1 96.62 128 HIS B N 1
ATOM 3174 C CA . HIS B 1 128 ? 13.469 27.094 19.391 1 96.62 128 HIS B CA 1
ATOM 3175 C C . HIS B 1 128 ? 13.594 27.688 18 1 96.62 128 HIS B C 1
ATOM 3177 O O . HIS B 1 128 ? 12.594 28.047 17.375 1 96.62 128 HIS B O 1
ATOM 3183 N N . TYR B 1 129 ? 14.852 27.844 17.609 1 94.31 129 TYR B N 1
ATOM 3184 C CA . TYR B 1 129 ? 15.195 28.188 16.234 1 94.31 129 TYR B CA 1
ATOM 3185 C C . TYR B 1 129 ? 15.266 26.938 15.367 1 94.31 129 TYR B C 1
ATOM 3187 O O . TYR B 1 129 ? 16.266 26.219 15.391 1 94.31 129 TYR B O 1
ATOM 3195 N N . PHE B 1 130 ? 14.242 26.734 14.508 1 95.5 130 PHE B N 1
ATOM 3196 C CA . PHE B 1 130 ? 14.156 25.484 13.773 1 95.5 130 PHE B CA 1
ATOM 3197 C C . PHE B 1 130 ? 14.641 25.656 12.336 1 95.5 130 PHE B C 1
ATOM 3199 O O . PHE B 1 130 ? 14.227 24.922 11.438 1 95.5 130 PHE B O 1
ATOM 3206 N N . GLN B 1 131 ? 15.477 26.562 12.125 1 92.44 131 GLN B N 1
ATOM 3207 C CA . GLN B 1 131 ? 15.961 26.875 10.789 1 92.44 131 GLN B CA 1
ATOM 3208 C C . GLN B 1 131 ? 16.594 25.656 10.125 1 92.44 131 GLN B C 1
ATOM 3210 O O . GLN B 1 131 ? 16.359 25.391 8.945 1 92.44 131 GLN B O 1
ATOM 3215 N N . ASN B 1 132 ? 17.391 24.875 10.906 1 94.5 132 ASN B N 1
ATOM 3216 C CA . ASN B 1 132 ? 18.125 23.75 10.359 1 94.5 132 ASN B CA 1
ATOM 3217 C C . ASN B 1 132 ? 17.219 22.531 10.18 1 94.5 132 ASN B C 1
ATOM 3219 O O . ASN B 1 132 ? 17.625 21.531 9.562 1 94.5 132 ASN B O 1
ATOM 3223 N N . LEU B 1 133 ? 16.031 22.594 10.68 1 96.56 133 LEU B N 1
ATOM 3224 C CA . LEU B 1 133 ? 15.031 21.547 10.516 1 96.56 133 LEU B CA 1
ATOM 3225 C C . LEU B 1 133 ? 13.867 22.031 9.664 1 96.56 133 LEU B C 1
ATOM 3227 O O . LEU B 1 133 ? 12.703 21.719 9.953 1 96.56 133 LEU B O 1
ATOM 3231 N N . SER B 1 134 ? 14.18 22.812 8.719 1 94.19 134 SER B N 1
ATOM 3232 C CA . SER B 1 134 ? 13.188 23.312 7.762 1 94.19 134 SER B CA 1
ATOM 3233 C C . SER B 1 134 ? 13.805 23.516 6.383 1 94.19 134 SER B C 1
ATOM 3235 O O . SER B 1 134 ? 15.031 23.562 6.242 1 94.19 134 SER B O 1
ATOM 3237 N N . LYS B 1 135 ? 12.969 23.406 5.395 1 89.19 135 LYS B N 1
ATOM 3238 C CA . LYS B 1 135 ? 13.438 23.781 4.062 1 89.19 135 LYS B CA 1
ATOM 3239 C C . LYS B 1 135 ? 13.492 25.297 3.904 1 89.19 135 LYS B C 1
ATOM 3241 O O . LYS B 1 135 ? 12.523 25.984 4.223 1 89.19 135 LYS B O 1
ATOM 3246 N N . ARG B 1 136 ? 14.68 25.766 3.652 1 77.12 136 ARG B N 1
ATOM 3247 C CA . ARG B 1 136 ? 14.867 27.203 3.516 1 77.12 136 ARG B CA 1
ATOM 3248 C C . ARG B 1 136 ? 14.195 27.719 2.248 1 77.12 136 ARG B C 1
ATOM 3250 O O . ARG B 1 136 ? 14.273 27.094 1.196 1 77.12 136 ARG B O 1
ATOM 3257 N N . ASP B 1 137 ? 13.133 28.391 2.406 1 66.5 137 ASP B N 1
ATOM 3258 C CA . ASP B 1 137 ? 12.523 29.062 1.263 1 66.5 137 ASP B CA 1
ATOM 3259 C C . ASP B 1 137 ? 13.234 30.375 0.952 1 66.5 137 ASP B C 1
ATOM 3261 O O . ASP B 1 137 ? 13.242 31.297 1.774 1 66.5 137 ASP B O 1
ATOM 3265 N N . LYS B 1 138 ? 14.07 30.344 -0 1 61.16 138 LYS B N 1
ATOM 3266 C CA . LYS B 1 138 ? 14.875 31.5 -0.384 1 61.16 138 LYS B CA 1
ATOM 3267 C C . LYS B 1 138 ? 14.023 32.75 -0.526 1 61.16 138 LYS B C 1
ATOM 3269 O O . LYS B 1 138 ? 14.531 33.875 -0.474 1 61.16 138 LYS B O 1
ATOM 3274 N N . THR B 1 139 ? 12.805 32.594 -0.902 1 54.56 139 THR B N 1
ATOM 3275 C CA . THR B 1 139 ? 12 33.75 -1.261 1 54.56 139 THR B CA 1
ATOM 3276 C C . THR B 1 139 ? 11.344 34.344 -0.023 1 54.56 139 THR B C 1
ATOM 3278 O O . THR B 1 139 ? 10.883 35.5 -0.056 1 54.56 139 THR B O 1
ATOM 3281 N N . LYS B 1 140 ? 11.07 33.625 0.984 1 60.88 140 LYS B N 1
ATOM 3282 C CA . LYS B 1 140 ? 10.359 34.125 2.154 1 60.88 140 LYS B CA 1
ATOM 3283 C C . LYS B 1 140 ? 11.141 33.844 3.436 1 60.88 140 LYS B C 1
ATOM 3285 O O . LYS B 1 140 ? 11.43 32.688 3.754 1 60.88 140 LYS B O 1
ATOM 3290 N N . VAL B 1 141 ? 11.844 35 3.799 1 60.53 141 VAL B N 1
ATOM 3291 C CA . VAL B 1 141 ? 12.547 34.906 5.074 1 60.53 141 VAL B CA 1
ATOM 3292 C C . VAL B 1 141 ? 11.531 34.812 6.211 1 60.53 141 VAL B C 1
ATOM 3294 O O . VAL B 1 141 ? 10.812 35.75 6.492 1 60.53 141 VAL B O 1
ATOM 3297 N N . LYS B 1 142 ? 10.961 33.562 6.488 1 69.81 142 LYS B N 1
ATOM 3298 C CA . LYS B 1 142 ? 10.102 33.406 7.66 1 69.81 142 LYS B CA 1
ATOM 3299 C C . LYS B 1 142 ? 10.938 33.219 8.922 1 69.81 142 LYS B C 1
ATOM 3301 O O . LYS B 1 142 ? 12.023 32.656 8.875 1 69.81 142 LYS B O 1
ATOM 3306 N N . ASP B 1 143 ? 10.484 33.938 9.953 1 84.25 143 ASP B N 1
ATOM 3307 C CA . ASP B 1 143 ? 11.047 33.688 11.273 1 84.25 143 ASP B CA 1
ATOM 3308 C C . ASP B 1 143 ? 11.062 32.188 11.586 1 84.25 143 ASP B C 1
ATOM 3310 O O . ASP B 1 143 ? 10.023 31.531 11.562 1 84.25 143 ASP B O 1
ATOM 3314 N N . PRO B 1 144 ? 12.258 31.688 11.727 1 91.69 144 PRO B N 1
ATOM 3315 C CA . PRO B 1 144 ? 12.352 30.234 11.922 1 91.69 144 PRO B CA 1
ATOM 3316 C C . PRO B 1 144 ? 12.047 29.812 13.352 1 91.69 144 PRO B C 1
ATOM 3318 O O . PRO B 1 144 ? 12.164 28.625 13.688 1 91.69 144 PRO B O 1
ATOM 3321 N N . VAL B 1 145 ? 11.617 30.75 14.156 1 94.38 145 VAL B N 1
ATOM 3322 C CA . VAL B 1 145 ? 11.289 30.422 15.547 1 94.38 145 VAL B CA 1
ATOM 3323 C C . VAL B 1 145 ? 9.891 29.812 15.609 1 94.38 145 VAL B C 1
ATOM 3325 O O . VAL B 1 145 ? 8.938 30.375 15.07 1 94.38 145 VAL B O 1
ATOM 3328 N N . ARG B 1 146 ? 9.781 28.641 16.172 1 96.19 146 ARG B N 1
ATOM 3329 C CA . ARG B 1 146 ? 8.508 27.953 16.375 1 96.19 146 ARG B CA 1
ATOM 3330 C C . ARG B 1 146 ? 8.438 27.328 17.766 1 96.19 146 ARG B C 1
ATOM 3332 O O . ARG B 1 146 ? 9.461 27.141 18.422 1 96.19 146 ARG B O 1
ATOM 3339 N N . THR B 1 147 ? 7.227 27.047 18.172 1 97.69 147 THR B N 1
ATOM 3340 C CA . THR B 1 147 ? 6.996 26.438 19.484 1 97.69 147 THR B CA 1
ATOM 3341 C C . THR B 1 147 ? 6.336 25.078 19.328 1 97.69 147 THR B C 1
ATOM 3343 O O . THR B 1 147 ? 5.262 24.953 18.75 1 97.69 147 THR B O 1
ATOM 3346 N N . LEU B 1 148 ? 6.988 24.047 19.844 1 98.38 148 LEU B N 1
ATOM 3347 C CA . LEU B 1 148 ? 6.402 22.719 19.969 1 98.38 148 LEU B CA 1
ATOM 3348 C C . LEU B 1 148 ? 5.805 22.531 21.359 1 98.38 148 LEU B C 1
ATOM 3350 O O . LEU B 1 148 ? 6.473 22.797 22.375 1 98.38 148 LEU B O 1
ATOM 3354 N N . TYR B 1 149 ? 4.625 22.078 21.406 1 98.56 149 TYR B N 1
ATOM 3355 C CA . TYR B 1 149 ? 3.926 21.922 22.688 1 98.56 149 TYR B CA 1
ATOM 3356 C C . TYR B 1 149 ? 4.18 20.547 23.281 1 98.56 149 TYR B C 1
ATOM 3358 O O . TYR B 1 149 ? 4.254 20.391 24.5 1 98.56 149 TYR B O 1
ATOM 3366 N N . ASP B 1 150 ? 4.215 19.562 22.453 1 98.69 150 ASP B N 1
ATOM 3367 C CA . ASP B 1 150 ? 4.348 18.203 22.953 1 98.69 150 ASP B CA 1
ATOM 3368 C C . ASP B 1 150 ? 4.781 17.25 21.844 1 98.69 150 ASP B C 1
ATOM 3370 O O . ASP B 1 150 ? 4.488 17.484 20.656 1 98.69 150 ASP B O 1
ATOM 3374 N N . ILE B 1 151 ? 5.543 16.25 22.172 1 98.81 151 ILE B N 1
ATOM 3375 C CA . ILE B 1 151 ? 5.895 15.125 21.297 1 98.81 151 ILE B CA 1
ATOM 3376 C C . ILE B 1 151 ? 5.66 13.812 22.047 1 98.81 151 ILE B C 1
ATOM 3378 O O . ILE B 1 151 ? 6.172 13.609 23.141 1 98.81 151 ILE B O 1
ATOM 3382 N N . LYS B 1 152 ? 4.875 12.977 21.5 1 98.81 152 LYS B N 1
ATOM 3383 C CA . LYS B 1 152 ? 4.594 11.664 22.078 1 98.81 152 LYS B CA 1
ATOM 3384 C C . LYS B 1 152 ? 5.039 10.547 21.141 1 98.81 152 LYS B C 1
ATOM 3386 O O . LYS B 1 152 ? 4.742 10.57 19.938 1 98.81 152 LYS B O 1
ATOM 3391 N N . ILE B 1 153 ? 5.773 9.594 21.703 1 98.69 153 ILE B N 1
ATOM 3392 C CA . ILE B 1 153 ? 6.293 8.492 20.906 1 98.69 153 ILE B CA 1
ATOM 3393 C C . ILE B 1 153 ? 5.793 7.164 21.469 1 98.69 153 ILE B C 1
ATOM 3395 O O . ILE B 1 153 ? 5.902 6.91 22.672 1 98.69 153 ILE B O 1
ATOM 3399 N N . SER B 1 154 ? 5.168 6.391 20.688 1 97.88 154 SER B N 1
ATOM 3400 C CA . SER B 1 154 ? 4.758 5.023 21 1 97.88 154 SER B CA 1
ATOM 3401 C C . SER B 1 154 ? 5.215 4.051 19.922 1 97.88 154 SER B C 1
ATOM 3403 O O . SER B 1 154 ? 5.582 4.465 18.812 1 97.88 154 SER B O 1
ATOM 3405 N N . SER B 1 155 ? 5.32 2.764 20.297 1 96.81 155 SER B N 1
ATOM 3406 C CA . SER B 1 155 ? 5.824 1.815 19.312 1 96.81 155 SER B CA 1
ATOM 3407 C C . SER B 1 155 ? 5.16 0.451 19.469 1 96.81 155 SER B C 1
ATOM 3409 O O . SER B 1 155 ? 4.598 0.144 20.516 1 96.81 155 SER B O 1
ATOM 3411 N N . ASN B 1 156 ? 5.055 -0.264 18.438 1 92.56 156 ASN B N 1
ATOM 3412 C CA . ASN B 1 156 ? 4.797 -1.699 18.391 1 92.56 156 ASN B CA 1
ATOM 3413 C C . ASN B 1 156 ? 5.824 -2.43 17.531 1 92.56 156 ASN B C 1
ATOM 3415 O O . ASN B 1 156 ? 6.855 -1.861 17.172 1 92.56 156 ASN B O 1
ATOM 3419 N N . ASP B 1 157 ? 5.621 -3.697 17.219 1 88.75 157 ASP B N 1
ATOM 3420 C CA . ASP B 1 157 ? 6.613 -4.512 16.531 1 88.75 157 ASP B CA 1
ATOM 3421 C C . ASP B 1 157 ? 6.781 -4.062 15.078 1 88.75 157 ASP B C 1
ATOM 3423 O O . ASP B 1 157 ? 7.805 -4.34 14.445 1 88.75 157 ASP B O 1
ATOM 3427 N N . TYR B 1 158 ? 5.844 -3.281 14.633 1 92.12 158 TYR B N 1
ATOM 3428 C CA . TYR B 1 158 ? 5.828 -3.014 13.203 1 92.12 158 TYR B CA 1
ATOM 3429 C C . TYR B 1 158 ? 6.219 -1.568 12.914 1 92.12 158 TYR B C 1
ATOM 3431 O O . TYR B 1 158 ? 6.945 -1.293 11.953 1 92.12 158 TYR B O 1
ATOM 3439 N N . PHE B 1 159 ? 5.727 -0.696 13.766 1 96.25 159 PHE B N 1
ATOM 3440 C CA . PHE B 1 159 ? 6.004 0.704 13.469 1 96.25 159 PHE B CA 1
ATOM 3441 C C . PHE B 1 159 ? 5.992 1.542 14.734 1 96.25 159 PHE B C 1
ATOM 3443 O O . PHE B 1 159 ? 5.543 1.08 15.789 1 96.25 159 PHE B O 1
ATOM 3450 N N . ILE B 1 160 ? 6.594 2.705 14.656 1 98.44 160 ILE B N 1
ATOM 3451 C CA . ILE B 1 160 ? 6.645 3.734 15.688 1 98.44 160 ILE B CA 1
ATOM 3452 C C . ILE B 1 160 ? 5.734 4.898 15.305 1 98.44 160 ILE B C 1
ATOM 3454 O O . ILE B 1 160 ? 5.715 5.32 14.148 1 98.44 160 ILE B O 1
ATOM 3458 N N . THR B 1 161 ? 4.953 5.32 16.219 1 98.62 161 THR B N 1
ATOM 3459 C CA . THR B 1 161 ? 4.105 6.488 16 1 98.62 161 THR B CA 1
ATOM 3460 C C . THR B 1 161 ? 4.641 7.691 16.781 1 98.62 161 THR B C 1
ATOM 3462 O O . THR B 1 161 ? 4.93 7.594 17.969 1 98.62 161 THR B O 1
ATOM 3465 N N . ILE B 1 162 ? 4.793 8.781 16.078 1 98.88 162 ILE B N 1
ATOM 3466 C CA . ILE B 1 162 ? 5.293 10.016 16.688 1 98.88 162 ILE B CA 1
ATOM 3467 C C . ILE B 1 162 ? 4.27 11.133 16.5 1 98.88 162 ILE B C 1
ATOM 3469 O O . ILE B 1 162 ? 4.02 11.578 15.383 1 98.88 162 ILE B O 1
ATOM 3473 N N . ASP B 1 163 ? 3.676 11.562 17.594 1 98.88 163 ASP B N 1
ATOM 3474 C CA . ASP B 1 163 ? 2.744 12.688 17.609 1 98.88 163 ASP B CA 1
ATOM 3475 C C . ASP B 1 163 ? 3.463 13.992 17.938 1 98.88 163 ASP B C 1
ATOM 3477 O O . ASP B 1 163 ? 4.199 14.062 18.922 1 98.88 163 ASP B O 1
ATOM 3481 N N . ILE B 1 164 ? 3.252 14.969 17.125 1 98.81 164 ILE B N 1
ATOM 3482 C CA . ILE B 1 164 ? 3.855 16.281 17.359 1 98.81 164 ILE B CA 1
ATOM 3483 C C . ILE B 1 164 ? 2.77 17.344 17.391 1 98.81 164 ILE B C 1
ATOM 3485 O O . ILE B 1 164 ? 1.946 17.438 16.484 1 98.81 164 ILE B O 1
ATOM 3489 N N . PHE B 1 165 ? 2.764 18.062 18.5 1 98.75 165 PHE B N 1
ATOM 3490 C CA . PHE B 1 165 ? 1.823 19.172 18.688 1 98.75 165 PHE B CA 1
ATOM 3491 C C . PHE B 1 165 ? 2.551 20.5 18.703 1 98.75 165 PHE B C 1
ATOM 3493 O O . PHE B 1 165 ? 3.539 20.672 19.422 1 98.75 165 PHE B O 1
ATOM 3500 N N . GLY B 1 166 ? 2.121 21.406 17.938 1 97.75 166 GLY B N 1
ATOM 3501 C CA . GLY B 1 166 ? 2.73 22.719 17.906 1 97.75 166 GLY B CA 1
ATOM 3502 C C . GLY B 1 166 ? 1.819 23.797 17.328 1 97.75 166 GLY B C 1
ATOM 3503 O O . GLY B 1 166 ? 0.746 23.484 16.797 1 97.75 166 GLY B O 1
ATOM 3504 N N . GLU B 1 167 ? 2.248 25.016 17.406 1 92.81 167 GLU B N 1
ATOM 3505 C CA . GLU B 1 167 ? 1.474 26.141 16.906 1 92.81 167 GLU B CA 1
ATOM 3506 C C . GLU B 1 167 ? 1.515 26.234 15.391 1 92.81 167 GLU B C 1
ATOM 3508 O O . GLU B 1 167 ? 0.476 26.375 14.742 1 92.81 167 GLU B O 1
ATOM 3513 N N . SER B 1 168 ? 2.615 26.234 14.883 1 94.38 168 SER B N 1
ATOM 3514 C CA . SER B 1 168 ? 2.885 26.281 13.453 1 94.38 168 SER B CA 1
ATOM 3515 C C . SER B 1 168 ? 4.195 25.594 13.109 1 94.38 168 SER B C 1
ATOM 3517 O O . SER B 1 168 ? 5.035 25.375 13.984 1 94.38 168 SER B O 1
ATOM 3519 N N . PHE B 1 169 ? 4.258 25.203 11.953 1 96.06 169 PHE B N 1
ATOM 3520 C CA . PHE B 1 169 ? 5.434 24.453 11.516 1 96.06 169 PHE B CA 1
ATOM 3521 C C . PHE B 1 169 ? 6.012 25.047 10.242 1 96.06 169 PHE B C 1
ATOM 3523 O O . PHE B 1 169 ? 5.27 25.516 9.375 1 96.06 169 PHE B O 1
ATOM 3530 N N . LEU B 1 170 ? 7.281 25 10.164 1 94.88 170 LEU B N 1
ATOM 3531 C CA . LEU B 1 170 ? 7.965 25.406 8.938 1 94.88 170 LEU B CA 1
ATOM 3532 C C . LEU B 1 170 ? 7.879 24.312 7.883 1 94.88 170 LEU B C 1
ATOM 3534 O O . LEU B 1 170 ? 7.441 23.203 8.172 1 94.88 170 LEU B O 1
ATOM 3538 N N . TRP B 1 171 ? 8.281 24.688 6.641 1 94.12 171 TRP B N 1
ATOM 3539 C CA . TRP B 1 171 ? 8.258 23.734 5.531 1 94.12 171 TRP B CA 1
ATOM 3540 C C . TRP B 1 171 ? 9.164 22.547 5.816 1 94.12 171 TRP B C 1
ATOM 3542 O O . TRP B 1 171 ? 10.359 22.719 6.094 1 94.12 171 TRP B O 1
ATOM 3552 N N . ASN B 1 172 ? 8.625 21.359 5.828 1 96.31 172 ASN B N 1
ATOM 3553 C CA . ASN B 1 172 ? 9.32 20.094 6.02 1 96.31 172 ASN B CA 1
ATOM 3554 C C . ASN B 1 172 ? 9.773 19.906 7.465 1 96.31 172 ASN B C 1
ATOM 3556 O O . ASN B 1 172 ? 10.5 18.969 7.781 1 96.31 172 ASN B O 1
ATOM 3560 N N . MET B 1 173 ? 9.344 20.766 8.297 1 97.44 173 MET B N 1
ATOM 3561 C CA . MET B 1 173 ? 9.859 20.781 9.656 1 97.44 173 MET B CA 1
ATOM 3562 C C . MET B 1 173 ? 9.578 19.453 10.359 1 97.44 173 MET B C 1
ATOM 3564 O O . MET B 1 173 ? 10.492 18.828 10.898 1 97.44 173 MET B O 1
ATOM 3568 N N . VAL B 1 174 ? 8.328 18.984 10.312 1 98.44 174 VAL B N 1
ATOM 3569 C CA . VAL B 1 174 ? 7.941 17.766 11.016 1 98.44 174 VAL B CA 1
ATOM 3570 C C . VAL B 1 174 ? 8.742 16.578 10.477 1 98.44 174 VAL B C 1
ATOM 3572 O O . VAL B 1 174 ? 9.281 15.781 11.25 1 98.44 174 VAL B O 1
ATOM 3575 N N . ARG B 1 175 ? 8.883 16.5 9.219 1 98.56 175 ARG B N 1
ATOM 3576 C CA . ARG B 1 175 ? 9.562 15.367 8.586 1 98.56 175 ARG B CA 1
ATOM 3577 C C . ARG B 1 175 ? 11.047 15.367 8.93 1 98.56 175 ARG B C 1
ATOM 3579 O O . ARG B 1 175 ? 11.664 14.305 9.016 1 98.56 175 ARG B O 1
ATOM 3586 N N . ARG B 1 176 ? 11.602 16.5 9.062 1 98.44 176 ARG B N 1
ATOM 3587 C CA . ARG B 1 176 ? 13.016 16.578 9.406 1 98.44 176 ARG B CA 1
ATOM 3588 C C . ARG B 1 176 ? 13.242 16.25 10.883 1 98.44 176 ARG B C 1
ATOM 3590 O O . ARG B 1 176 ? 14.25 15.641 11.242 1 98.44 176 ARG B O 1
ATOM 3597 N N . ILE B 1 177 ? 12.281 16.656 11.695 1 98.62 177 ILE B N 1
ATOM 3598 C CA . ILE B 1 177 ? 12.312 16.25 13.094 1 98.62 177 ILE B CA 1
ATOM 3599 C C . ILE B 1 177 ? 12.242 14.727 13.195 1 98.62 177 ILE B C 1
ATOM 3601 O O . ILE B 1 177 ? 13 14.117 13.961 1 98.62 177 ILE B O 1
ATOM 3605 N N . ILE B 1 178 ? 11.422 14.117 12.406 1 98.75 178 ILE B N 1
ATOM 3606 C CA . ILE B 1 178 ? 11.25 12.672 12.398 1 98.75 178 ILE B CA 1
ATOM 3607 C C . ILE B 1 178 ? 12.562 12 12.016 1 98.75 178 ILE B C 1
ATOM 3609 O O . ILE B 1 178 ? 12.984 11.031 12.656 1 98.75 178 ILE B O 1
ATOM 3613 N N . ARG B 1 179 ? 13.164 12.477 10.961 1 98.62 179 ARG B N 1
ATOM 3614 C CA . ARG B 1 179 ? 14.43 11.891 10.523 1 98.62 179 ARG B CA 1
ATOM 3615 C C . ARG B 1 179 ? 15.484 11.984 11.617 1 98.62 179 ARG B C 1
ATOM 3617 O O . ARG B 1 179 ? 16.203 11.023 11.875 1 98.62 179 ARG B O 1
ATOM 3624 N N . LEU B 1 180 ? 15.547 13.133 12.227 1 98.56 180 LEU B N 1
ATOM 3625 C CA . LEU B 1 180 ? 16.5 13.352 13.32 1 98.56 180 LEU B CA 1
ATOM 3626 C C . LEU B 1 180 ? 16.281 12.328 14.43 1 98.56 180 LEU B C 1
ATOM 3628 O O . LEU B 1 180 ? 17.219 11.641 14.836 1 98.56 180 LEU B O 1
ATOM 3632 N N . LEU B 1 181 ? 15.047 12.203 14.875 1 98.69 181 LEU B N 1
ATOM 3633 C CA . LEU B 1 181 ? 14.719 11.273 15.945 1 98.69 181 LEU B CA 1
ATOM 3634 C C . LEU B 1 181 ? 14.992 9.836 15.523 1 98.69 181 LEU B C 1
ATOM 3636 O O . LEU B 1 181 ? 15.484 9.031 16.328 1 98.69 181 LEU B O 1
ATOM 3640 N N . SER B 1 182 ? 14.703 9.484 14.273 1 98.62 182 SER B N 1
ATOM 3641 C CA . SER B 1 182 ? 14.969 8.148 13.742 1 98.62 182 SER B CA 1
ATOM 3642 C C . SER B 1 182 ? 16.453 7.824 13.789 1 98.62 182 SER B C 1
ATOM 3644 O O . SER B 1 182 ? 16.844 6.746 14.242 1 98.62 182 SER B O 1
ATOM 3646 N N . ASP B 1 183 ? 17.266 8.766 13.312 1 98.56 183 ASP B N 1
ATOM 3647 C CA . ASP B 1 183 ? 18.719 8.547 13.297 1 98.56 183 ASP B CA 1
ATOM 3648 C C . ASP B 1 183 ? 19.266 8.383 14.711 1 98.56 183 ASP B C 1
ATOM 3650 O O . ASP B 1 183 ? 20.188 7.59 14.93 1 98.56 183 ASP B O 1
ATOM 3654 N N . ILE B 1 184 ? 18.734 9.156 15.625 1 98.56 184 ILE B N 1
ATOM 3655 C CA . ILE B 1 184 ? 19.109 9.016 17.016 1 98.56 184 ILE B CA 1
ATOM 3656 C C . ILE B 1 184 ? 18.719 7.625 17.531 1 98.56 184 ILE B C 1
ATOM 3658 O O . ILE B 1 184 ? 19.531 6.934 18.156 1 98.56 184 ILE B O 1
ATOM 3662 N N . GLY B 1 185 ? 17.531 7.219 17.234 1 98.38 185 GLY B N 1
ATOM 3663 C CA . GLY B 1 185 ? 17.062 5.902 17.656 1 98.38 185 GLY B CA 1
ATOM 3664 C C . GLY B 1 185 ? 17.875 4.773 17.047 1 98.38 185 GLY B C 1
ATOM 3665 O O . GLY B 1 185 ? 17.969 3.689 17.641 1 98.38 185 GLY B O 1
ATOM 3666 N N . LYS B 1 186 ? 18.484 5.008 15.922 1 98.12 186 LYS B N 1
ATOM 3667 C CA . LYS B 1 186 ? 19.297 4.008 15.242 1 98.12 186 LYS B CA 1
ATOM 3668 C C . LYS B 1 186 ? 20.766 4.133 15.656 1 98.12 186 LYS B C 1
ATOM 3670 O O . LYS B 1 186 ? 21.641 3.467 15.086 1 98.12 186 LYS B O 1
ATOM 3675 N N . HIS B 1 187 ? 21.062 5.039 16.516 1 97.94 187 HIS B N 1
ATOM 3676 C CA . HIS B 1 187 ? 22.391 5.27 17.078 1 97.94 187 HIS B CA 1
ATOM 3677 C C . HIS B 1 187 ? 23.359 5.758 16 1 97.94 187 HIS B C 1
ATOM 3679 O O . HIS B 1 187 ? 24.547 5.391 16.016 1 97.94 187 HIS B O 1
ATOM 3685 N N . LYS B 1 188 ? 22.844 6.488 15.117 1 97.5 188 LYS B N 1
ATOM 3686 C CA . LYS B 1 188 ? 23.688 7.047 14.062 1 97.5 188 LYS B CA 1
ATOM 3687 C C . LYS B 1 188 ? 24.328 8.352 14.516 1 97.5 188 LYS B C 1
ATOM 3689 O O . LYS B 1 188 ? 25.203 8.891 13.836 1 97.5 188 LYS B O 1
ATOM 3694 N N . ILE B 1 189 ? 23.828 8.891 15.625 1 96.75 189 ILE B N 1
ATOM 3695 C CA . ILE B 1 189 ? 24.344 10.133 16.188 1 96.75 189 ILE B CA 1
ATOM 3696 C C . ILE B 1 189 ? 25.031 9.852 17.516 1 96.75 189 ILE B C 1
ATOM 3698 O O . ILE B 1 189 ? 24.391 9.375 18.469 1 96.75 189 ILE B O 1
ATOM 3702 N N . GLU B 1 190 ? 26.234 10.148 17.703 1 94.25 190 GLU B N 1
ATOM 3703 C CA . GLU B 1 190 ? 27.062 9.797 18.859 1 94.25 190 GLU B CA 1
ATOM 3704 C C . GLU B 1 190 ? 26.578 10.531 20.109 1 94.25 190 GLU B C 1
ATOM 3706 O O . GLU B 1 190 ? 26.438 9.922 21.172 1 94.25 190 GLU B O 1
ATOM 3711 N N . ASN B 1 191 ? 26.422 11.812 20.062 1 96 191 ASN B N 1
ATOM 3712 C CA . ASN B 1 191 ? 25.953 12.641 21.172 1 96 191 ASN B CA 1
ATOM 3713 C C . ASN B 1 191 ? 24.656 13.375 20.797 1 96 191 ASN B C 1
ATOM 3715 O O . ASN B 1 191 ? 24.688 14.531 20.391 1 96 191 ASN B O 1
ATOM 3719 N N . PRO B 1 192 ? 23.547 12.641 21.031 1 96.94 192 PRO B N 1
ATOM 3720 C CA . PRO B 1 192 ? 22.281 13.195 20.578 1 96.94 192 PRO B CA 1
ATOM 3721 C C . PRO B 1 192 ? 21.969 14.555 21.203 1 96.94 192 PRO B C 1
ATOM 3723 O O . PRO B 1 192 ? 21.531 15.477 20.516 1 96.94 192 PRO B O 1
ATOM 3726 N N . GLU B 1 193 ? 22.219 14.75 22.453 1 94.94 193 GLU B N 1
ATOM 3727 C CA . GLU B 1 193 ? 21.922 16 23.141 1 94.94 193 GLU B CA 1
ATOM 3728 C C . GLU B 1 193 ? 22.719 17.172 22.562 1 94.94 193 GLU B C 1
ATOM 3730 O O . GLU B 1 193 ? 22.156 18.219 22.266 1 94.94 193 GLU B O 1
ATOM 3735 N N . LYS B 1 194 ? 23.969 16.906 22.406 1 95.25 194 LYS B N 1
ATOM 3736 C CA . LYS B 1 194 ? 24.828 17.938 21.844 1 95.25 194 LYS B CA 1
ATOM 3737 C C . LYS B 1 194 ? 24.422 18.281 20.406 1 95.25 194 LYS B C 1
ATOM 3739 O O . LYS B 1 194 ? 24.453 19.438 20.016 1 95.25 194 LYS B O 1
ATOM 3744 N N . PHE B 1 195 ? 24.141 17.281 19.734 1 96.75 195 PHE B N 1
ATOM 3745 C CA . PHE B 1 195 ? 23.781 17.5 18.328 1 96.75 195 PHE B CA 1
ATOM 3746 C C . PHE B 1 195 ? 22.484 18.281 18.219 1 96.75 195 PHE B C 1
ATOM 3748 O O . PHE B 1 195 ? 22.359 19.156 17.359 1 96.75 195 PHE B O 1
ATOM 3755 N N . ILE B 1 196 ? 21.5 17.984 19.062 1 97.19 196 ILE B N 1
ATOM 3756 C CA . ILE B 1 196 ? 20.234 18.703 19.047 1 97.19 196 ILE B CA 1
ATOM 3757 C C . ILE B 1 196 ? 20.469 20.188 19.359 1 97.19 196 ILE B C 1
ATOM 3759 O O . ILE B 1 196 ? 19.891 21.062 18.719 1 97.19 196 ILE B O 1
ATOM 3763 N N . GLU B 1 197 ? 21.359 20.453 20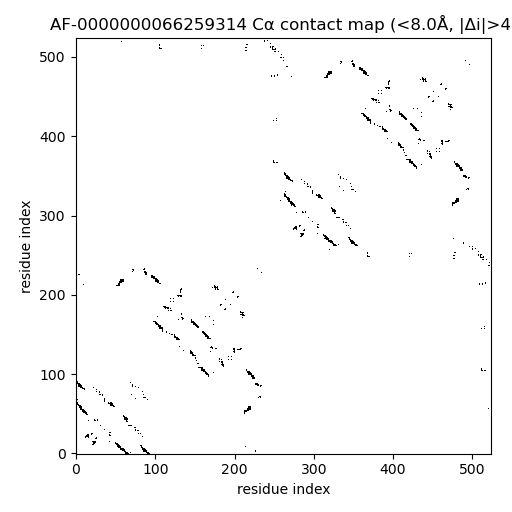.312 1 95.5 197 GLU B N 1
ATOM 3764 C CA . GLU B 1 197 ? 21.719 21.844 20.625 1 95.5 197 GLU B CA 1
ATOM 3765 C C . GLU B 1 197 ? 22.328 22.531 19.406 1 95.5 197 GLU B C 1
ATOM 3767 O O . GLU B 1 197 ? 22 23.688 19.125 1 95.5 197 GLU B O 1
ATOM 3772 N N . LEU B 1 198 ? 23.109 21.766 18.766 1 95.25 198 LEU B N 1
ATOM 3773 C CA . LEU B 1 198 ? 23.781 22.297 17.594 1 95.25 198 LEU B CA 1
ATOM 3774 C C . LEU B 1 198 ? 22.781 22.609 16.484 1 95.25 198 LEU B C 1
ATOM 3776 O O . LEU B 1 198 ? 22.797 23.703 15.922 1 95.25 198 LEU B O 1
ATOM 3780 N N . ILE B 1 199 ? 21.906 21.703 16.188 1 95.88 199 ILE B N 1
ATOM 3781 C CA . ILE B 1 199 ? 21.016 21.812 15.047 1 95.88 199 ILE B CA 1
ATOM 3782 C C . ILE B 1 199 ? 19.953 22.891 15.328 1 95.88 199 ILE B C 1
ATOM 3784 O O . ILE B 1 199 ? 19.375 23.438 14.398 1 95.88 199 ILE B O 1
ATOM 3788 N N . LEU B 1 200 ? 19.719 23.188 16.609 1 95.69 200 LEU B N 1
ATOM 3789 C CA . LEU B 1 200 ? 18.75 24.219 16.984 1 95.69 200 LEU B CA 1
ATOM 3790 C C . LEU B 1 200 ? 19.422 25.578 17.094 1 95.69 200 LEU B C 1
ATOM 3792 O O . LEU B 1 200 ? 18.734 26.594 17.297 1 95.69 200 LEU B O 1
ATOM 3796 N N . SER B 1 201 ? 20.734 25.609 16.906 1 91.69 201 SER B N 1
ATOM 3797 C CA . SER B 1 201 ? 21.469 26.859 17.031 1 91.69 201 SER B CA 1
ATOM 3798 C C . SER B 1 201 ? 21.406 27.656 15.734 1 91.69 201 SER B C 1
ATOM 3800 O O . SER B 1 201 ? 21.25 27.094 14.648 1 91.69 201 SER B O 1
ATOM 3802 N N . GLU B 1 202 ? 21.609 28.906 15.844 1 88.06 202 GLU B N 1
ATOM 3803 C CA . GLU B 1 202 ? 21.562 29.812 14.695 1 88.06 202 GLU B CA 1
ATOM 3804 C C . GLU B 1 202 ? 22.844 29.719 13.875 1 88.06 202 GLU B C 1
ATOM 3806 O O . GLU B 1 202 ? 22.844 30.016 12.68 1 88.06 202 GLU B O 1
ATOM 3811 N N . ASP B 1 203 ? 23.875 29.25 14.508 1 87.19 203 ASP B N 1
ATOM 3812 C CA . ASP B 1 203 ? 25.188 29.25 13.883 1 87.19 203 ASP B CA 1
ATOM 3813 C C . ASP B 1 203 ? 25.375 28.031 12.992 1 87.19 203 ASP B C 1
ATOM 3815 O O . ASP B 1 203 ? 26.219 28.031 12.094 1 87.19 203 ASP B O 1
ATOM 3819 N N . TYR B 1 204 ? 24.609 27 13.258 1 87.88 204 TYR B N 1
ATOM 3820 C CA . TYR B 1 204 ? 24.688 25.797 12.453 1 87.88 204 TYR B CA 1
ATOM 3821 C C . TYR B 1 204 ? 23.875 25.938 11.172 1 87.88 204 TYR B C 1
ATOM 3823 O O . TYR B 1 204 ? 22.75 26.453 11.203 1 87.88 204 TYR B O 1
ATOM 3831 N N . LYS B 1 205 ? 24.469 25.578 10 1 87 205 LYS B N 1
ATOM 3832 C CA . LYS B 1 205 ? 23.781 25.891 8.75 1 87 205 LYS B CA 1
ATOM 3833 C C . LYS B 1 205 ? 23.719 24.656 7.844 1 87 205 LYS B C 1
ATOM 3835 O O . LYS B 1 205 ? 23.297 24.75 6.691 1 87 205 LYS B O 1
ATOM 3840 N N . LYS B 1 206 ? 24.078 23.5 8.266 1 90.5 206 LYS B N 1
ATOM 3841 C CA . LYS B 1 206 ? 24.156 22.328 7.402 1 90.5 206 LYS B CA 1
ATOM 3842 C C . LYS B 1 206 ? 22.766 21.719 7.195 1 90.5 206 LYS B C 1
ATOM 3844 O O . LYS B 1 206 ? 22.547 20.984 6.227 1 90.5 206 LYS B O 1
ATOM 3849 N N . GLY B 1 207 ? 21.828 21.922 8.07 1 92.81 207 GLY B N 1
ATOM 3850 C CA . GLY B 1 207 ? 20.484 21.406 7.914 1 92.81 207 GLY B CA 1
ATOM 3851 C C . GLY B 1 207 ? 20.391 19.906 8.148 1 92.81 207 GLY B C 1
ATOM 3852 O O . GLY B 1 207 ? 21.359 19.281 8.57 1 92.81 207 GLY B O 1
ATOM 3853 N N . TYR B 1 208 ? 19.219 19.328 8.031 1 95.44 208 TYR B N 1
ATOM 3854 C CA . TYR B 1 208 ? 18.938 17.891 8.18 1 95.44 208 TYR B CA 1
ATOM 3855 C C . TYR B 1 208 ? 17.922 17.422 7.148 1 95.44 208 TYR B C 1
ATOM 3857 O O . TYR B 1 208 ? 17 18.156 6.805 1 95.44 208 TYR B O 1
ATOM 3865 N N . PRO B 1 209 ? 18.094 16.219 6.551 1 97.06 209 PRO B N 1
ATOM 3866 C CA . PRO B 1 209 ? 17.188 15.766 5.5 1 97.06 209 PRO B CA 1
ATOM 3867 C C . PRO B 1 209 ? 15.812 15.359 6.039 1 97.06 209 PRO B C 1
ATOM 3869 O O . PRO B 1 209 ? 15.695 14.969 7.203 1 97.06 209 PRO B O 1
ATOM 3872 N N . PRO B 1 210 ? 14.758 15.383 5.227 1 98 210 PRO B N 1
ATOM 3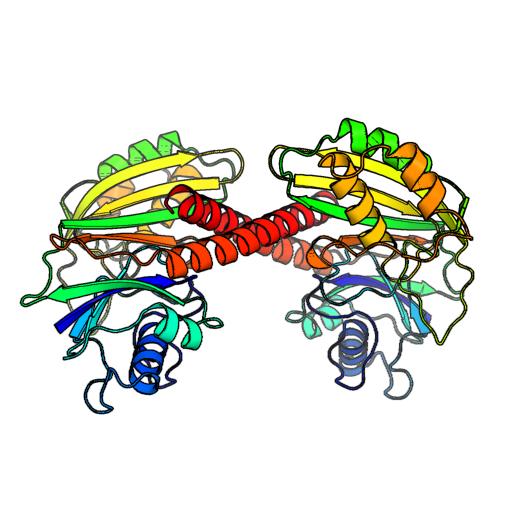873 C CA . PRO B 1 210 ? 13.414 15.008 5.672 1 98 210 PRO B CA 1
ATOM 3874 C C . PRO B 1 210 ? 13.141 13.508 5.551 1 98 210 PRO B C 1
ATOM 3876 O O . PRO B 1 210 ? 13.719 12.844 4.684 1 98 210 PRO B O 1
ATOM 3879 N N . SER B 1 211 ? 12.312 12.992 6.422 1 98.19 211 SER B N 1
ATOM 3880 C CA . SER B 1 211 ? 11.742 11.664 6.258 1 98.19 211 SER B CA 1
ATOM 3881 C C . SER B 1 211 ? 10.727 11.633 5.121 1 98.19 211 SER B C 1
ATOM 3883 O O . SER B 1 211 ? 10.25 12.68 4.68 1 98.19 211 SER B O 1
ATOM 3885 N N . PRO B 1 212 ? 10.352 10.406 4.613 1 97.75 212 PRO B N 1
ATOM 3886 C CA . PRO B 1 212 ? 9.359 10.305 3.541 1 97.75 212 PRO B CA 1
ATOM 3887 C C . PRO B 1 212 ? 8.023 10.953 3.908 1 97.75 212 PRO B C 1
ATOM 3889 O O . PRO B 1 212 ? 7.586 10.859 5.055 1 97.75 212 PRO B O 1
ATOM 3892 N N . ALA B 1 213 ? 7.391 11.594 2.883 1 98.12 213 ALA B N 1
ATOM 3893 C CA . ALA B 1 213 ? 6.133 12.297 3.105 1 98.12 213 ALA B CA 1
ATOM 3894 C C . ALA B 1 213 ? 5.008 11.328 3.443 1 98.12 213 ALA B C 1
ATOM 3896 O O . ALA B 1 213 ? 4.086 11.672 4.188 1 98.12 213 ALA B O 1
ATOM 3897 N N . GLU B 1 214 ? 5.109 10.141 2.949 1 97.5 214 GLU B N 1
ATOM 3898 C CA . GLU B 1 214 ? 4.02 9.164 2.984 1 97.5 214 GLU B CA 1
ATOM 3899 C C . GLU B 1 214 ? 3.729 8.719 4.41 1 97.5 214 GLU B C 1
ATOM 3901 O O . GLU B 1 214 ? 2.662 8.164 4.688 1 97.5 214 GLU B O 1
ATOM 3906 N N . GLY B 1 215 ? 4.598 8.938 5.246 1 98.31 215 GLY B N 1
ATOM 3907 C CA . GLY B 1 215 ? 4.391 8.539 6.629 1 98.31 215 GLY B CA 1
ATOM 3908 C C . GLY B 1 215 ? 3.705 9.602 7.465 1 98.31 215 GLY B C 1
ATOM 3909 O O . GLY B 1 215 ? 3.354 9.359 8.625 1 98.31 215 GLY B O 1
ATOM 3910 N N . LEU B 1 216 ? 3.49 10.719 6.926 1 98.75 216 LEU B N 1
ATOM 3911 C CA . LEU B 1 216 ? 3.021 11.867 7.695 1 98.75 216 LEU B CA 1
ATOM 3912 C C . LEU B 1 216 ? 1.533 12.102 7.465 1 98.75 216 LEU B C 1
ATOM 3914 O O . LEU B 1 216 ? 1.056 12.023 6.332 1 98.75 216 LEU B O 1
ATOM 3918 N N . ILE B 1 217 ? 0.811 12.391 8.57 1 98.75 217 ILE B N 1
ATOM 3919 C CA . ILE B 1 217 ? -0.598 12.75 8.477 1 98.75 217 ILE B CA 1
ATOM 3920 C C . ILE B 1 217 ? -0.88 13.953 9.383 1 98.75 217 ILE B C 1
ATOM 3922 O O . ILE B 1 217 ? -0.437 13.984 10.531 1 98.75 217 ILE B O 1
ATOM 3926 N N . LEU B 1 218 ? -1.48 15.008 8.805 1 98.62 218 LEU B N 1
ATOM 3927 C CA . LEU B 1 218 ? -2.064 16.062 9.625 1 98.62 218 LEU B CA 1
ATOM 3928 C C . LEU B 1 218 ? -3.359 15.594 10.273 1 98.62 218 LEU B C 1
ATOM 3930 O O . LEU B 1 218 ? -4.41 15.562 9.633 1 98.62 218 LEU B O 1
ATOM 3934 N N . VAL B 1 219 ? -3.256 15.281 11.547 1 98.31 219 VAL B N 1
ATOM 3935 C CA . VAL B 1 219 ? -4.383 14.656 12.242 1 98.31 219 VAL B CA 1
ATOM 3936 C C . VAL B 1 219 ? -5.484 15.688 12.469 1 98.31 219 VAL B C 1
ATOM 3938 O O . VAL B 1 219 ? -6.668 15.391 12.297 1 98.31 219 VAL B O 1
ATOM 3941 N N . ASP B 1 220 ? -5 16.859 12.859 1 97.19 220 ASP B N 1
ATOM 3942 C CA . ASP B 1 220 ? -6.016 17.875 13.141 1 97.19 220 ASP B CA 1
ATOM 3943 C C . ASP B 1 220 ? -5.395 19.266 13.242 1 97.19 220 ASP B C 1
ATOM 3945 O O . ASP B 1 220 ? -4.238 19.406 13.641 1 97.19 220 ASP B O 1
ATOM 3949 N N . VAL B 1 221 ? -6.145 20.266 12.797 1 97.69 221 VAL B N 1
ATOM 3950 C CA . VAL B 1 221 ? -5.906 21.656 13.133 1 97.69 221 VAL B CA 1
ATOM 3951 C C . VAL B 1 221 ? -6.984 22.141 14.094 1 97.69 221 VAL B C 1
ATOM 3953 O O . VAL B 1 221 ? -8.102 22.469 13.68 1 97.69 221 VAL B O 1
ATOM 3956 N N . LYS B 1 222 ? -6.582 22.234 15.32 1 96.75 222 LYS B N 1
ATOM 3957 C CA . LYS B 1 222 ? -7.555 22.625 16.344 1 96.75 222 LYS B CA 1
ATOM 3958 C C . LYS B 1 222 ? -7.82 24.125 16.312 1 96.75 222 LYS B C 1
ATOM 3960 O O . LYS B 1 222 ? -6.891 24.922 16.422 1 96.75 222 LYS B O 1
ATOM 3965 N N . THR B 1 223 ? -9.117 24.484 16.125 1 96.38 223 THR B N 1
ATOM 3966 C CA . THR B 1 223 ? -9.531 25.875 16.109 1 96.38 223 THR B CA 1
ATOM 3967 C C . THR B 1 223 ? -10.617 26.141 17.156 1 96.38 223 THR B C 1
ATOM 3969 O O . THR B 1 223 ? -11.07 25.203 17.828 1 96.38 223 THR B O 1
ATOM 3972 N N . ASN B 1 224 ? -11 27.438 17.266 1 96.25 224 ASN B N 1
ATOM 3973 C CA . ASN B 1 224 ? -12.086 27.812 18.156 1 96.25 224 ASN B CA 1
ATOM 3974 C C . ASN B 1 224 ? -13.453 27.578 17.516 1 96.25 224 ASN B C 1
ATOM 3976 O O . ASN B 1 224 ? -14.477 27.969 18.078 1 96.25 224 ASN B O 1
ATOM 3980 N N . ILE B 1 225 ? -13.484 27 16.375 1 95.94 225 ILE B N 1
ATOM 3981 C CA . ILE B 1 225 ? -14.734 26.781 15.648 1 95.94 225 ILE B CA 1
ATOM 3982 C C . ILE B 1 225 ? -15.125 25.312 15.695 1 95.94 225 ILE B C 1
ATOM 3984 O O . ILE B 1 225 ? -14.297 24.438 15.414 1 95.94 225 ILE B O 1
ATOM 3988 N N . ASP B 1 226 ? -16.297 25.078 16.109 1 94.25 226 ASP B N 1
ATOM 3989 C CA . ASP B 1 226 ? -16.828 23.719 16.094 1 94.25 226 ASP B CA 1
ATOM 3990 C C . ASP B 1 226 ? -17.531 23.422 14.781 1 94.25 226 ASP B C 1
ATOM 3992 O O . ASP B 1 226 ? -18.641 23.891 14.547 1 94.25 226 ASP B O 1
ATOM 3996 N N . ILE B 1 227 ? -16.969 22.609 14.008 1 95.88 227 ILE B N 1
ATOM 3997 C CA . ILE B 1 227 ? -17.469 22.344 12.664 1 95.88 227 ILE B CA 1
ATOM 3998 C C . ILE B 1 227 ? -18.484 21.203 12.719 1 95.88 227 ILE B C 1
ATOM 4000 O O . ILE B 1 227 ? -18.266 20.203 13.414 1 95.88 227 ILE B O 1
ATOM 4004 N N . ASP B 1 228 ? -19.594 21.359 12.016 1 96.25 228 ASP B N 1
ATOM 4005 C CA . ASP B 1 228 ? -20.609 20.312 11.914 1 96.25 228 ASP B CA 1
ATOM 4006 C C . ASP B 1 228 ? -20.188 19.203 10.953 1 96.25 228 ASP B C 1
ATOM 4008 O O . ASP B 1 228 ? -20.062 19.438 9.75 1 96.25 228 ASP B O 1
ATOM 4012 N N . LEU B 1 229 ? -20.094 18.031 11.5 1 97.69 229 LEU B N 1
ATOM 4013 C CA . LEU B 1 229 ? -19.625 16.906 10.695 1 97.69 229 LEU B CA 1
ATOM 4014 C C . LEU B 1 229 ? -20.781 16.203 9.992 1 97.69 229 LEU B C 1
ATOM 4016 O O . LEU B 1 229 ? -21.891 16.156 10.516 1 97.69 229 LEU B O 1
ATOM 4020 N N . ASP B 1 230 ? -20.547 15.703 8.859 1 98.19 230 ASP B N 1
ATOM 4021 C CA . ASP B 1 230 ? -21.531 14.977 8.07 1 98.19 230 ASP B CA 1
ATOM 4022 C C . ASP B 1 230 ? -21.328 13.469 8.188 1 98.19 230 ASP B C 1
ATOM 4024 O O . ASP B 1 230 ? -20.312 12.938 7.762 1 98.19 230 ASP B O 1
ATOM 4028 N N . SER B 1 231 ? -22.328 12.781 8.703 1 97.69 231 SER B N 1
ATOM 4029 C CA . SER B 1 231 ? -22.203 11.359 9.016 1 97.69 231 SER B CA 1
ATOM 4030 C C . SER B 1 231 ? -22.031 10.531 7.746 1 97.69 231 SER B C 1
ATOM 4032 O O . SER B 1 231 ? -21.359 9.5 7.754 1 97.69 231 SER B O 1
ATOM 4034 N N . TYR B 1 232 ? -22.656 10.984 6.707 1 97.69 232 TYR B N 1
ATOM 4035 C CA . TYR B 1 232 ? -22.531 10.258 5.445 1 97.69 232 TYR B CA 1
ATOM 4036 C C . TYR B 1 232 ? -21.109 10.297 4.93 1 97.69 232 TYR B C 1
ATOM 4038 O O . TYR B 1 232 ? -20.547 9.266 4.539 1 97.69 232 TYR B O 1
ATOM 4046 N N . VAL B 1 233 ? -20.531 11.422 4.938 1 98.38 233 VAL B N 1
ATOM 4047 C CA . VAL B 1 233 ? -19.172 11.586 4.406 1 98.38 233 VAL B CA 1
ATOM 4048 C C . VAL B 1 233 ? -18.172 10.859 5.305 1 98.38 233 VAL B C 1
ATOM 4050 O O . VAL B 1 233 ? -17.219 10.242 4.816 1 98.38 233 VAL B O 1
ATOM 4053 N N . ILE B 1 234 ? -18.406 10.914 6.574 1 98.19 234 ILE B N 1
ATOM 4054 C CA . ILE B 1 234 ? -17.531 10.227 7.52 1 98.19 234 ILE B CA 1
ATOM 4055 C C . ILE B 1 234 ? -17.578 8.719 7.27 1 98.19 234 ILE B C 1
ATOM 4057 O O . ILE B 1 234 ? -16.547 8.047 7.305 1 98.19 234 ILE B O 1
ATOM 4061 N N . ARG B 1 235 ? -18.75 8.25 7.039 1 97.62 235 ARG B N 1
ATOM 4062 C CA . ARG B 1 235 ? -18.891 6.828 6.73 1 97.62 235 ARG B CA 1
ATOM 4063 C C . ARG B 1 235 ? -18.141 6.465 5.457 1 97.62 235 ARG B C 1
ATOM 4065 O O . ARG B 1 235 ? -17.5 5.414 5.387 1 97.62 235 ARG B O 1
ATOM 4072 N N . ASN B 1 236 ? -18.234 7.352 4.496 1 97.81 236 ASN B N 1
ATOM 4073 C CA . ASN B 1 236 ? -17.516 7.141 3.248 1 97.81 236 ASN B CA 1
ATOM 4074 C C . ASN B 1 236 ? -16 7.098 3.475 1 97.81 236 ASN B C 1
ATOM 4076 O O . ASN B 1 236 ? -15.312 6.254 2.904 1 97.81 236 ASN B O 1
ATOM 4080 N N . LEU B 1 237 ? -15.555 7.984 4.258 1 98.25 237 LEU B N 1
ATOM 4081 C CA . LEU B 1 237 ? -14.141 8.016 4.613 1 98.25 237 LEU B CA 1
ATOM 4082 C C . LEU B 1 237 ? -13.719 6.711 5.285 1 98.25 237 LEU B C 1
ATOM 4084 O O . LEU B 1 237 ? -12.719 6.098 4.895 1 98.25 237 LEU B O 1
ATOM 4088 N N . LYS B 1 238 ? -14.461 6.312 6.258 1 98.06 238 LYS B N 1
ATOM 4089 C CA . LYS B 1 238 ? -14.148 5.098 7.012 1 98.06 238 LYS B CA 1
ATOM 4090 C C . LYS B 1 238 ? -14.078 3.885 6.09 1 98.06 238 LYS B C 1
ATOM 4092 O O . LYS B 1 238 ? -13.156 3.072 6.195 1 98.06 238 LYS B O 1
ATOM 4097 N N . ASN B 1 239 ? -15.023 3.799 5.207 1 97.56 239 ASN B N 1
ATOM 4098 C CA . ASN B 1 239 ? -15.047 2.682 4.27 1 97.56 239 ASN B CA 1
ATOM 4099 C C . ASN B 1 239 ? -13.812 2.668 3.375 1 97.56 239 ASN B C 1
ATOM 4101 O O . ASN B 1 239 ? -13.219 1.612 3.145 1 97.56 239 ASN B O 1
ATOM 4105 N N . SER B 1 240 ? -13.438 3.801 2.908 1 97.81 240 SER B N 1
ATOM 4106 C CA . SER B 1 240 ? -12.281 3.912 2.031 1 97.81 240 SER B CA 1
ATOM 4107 C C . SER B 1 240 ? -10.992 3.535 2.762 1 97.81 240 SER B C 1
ATOM 4109 O O . SER B 1 240 ? -10.148 2.832 2.211 1 97.81 240 SER B O 1
ATOM 4111 N N . TRP B 1 241 ? -10.867 3.994 3.953 1 98 241 TRP B N 1
ATOM 4112 C CA . TRP B 1 241 ? -9.641 3.734 4.695 1 98 241 TRP B CA 1
ATOM 4113 C C . TRP B 1 241 ? -9.609 2.299 5.211 1 98 241 TRP B C 1
ATOM 4115 O O . TRP B 1 241 ? -8.539 1.731 5.422 1 98 241 TRP B O 1
ATOM 4125 N N . GLU B 1 242 ? -10.758 1.703 5.438 1 97.44 242 GLU B N 1
ATOM 4126 C CA . GLU B 1 242 ? -10.805 0.277 5.746 1 97.44 242 GLU B CA 1
ATOM 4127 C C . GLU B 1 242 ? -10.289 -0.558 4.578 1 97.44 242 GLU B C 1
ATOM 4129 O O . GLU B 1 242 ? -9.547 -1.521 4.777 1 97.44 242 GLU B O 1
ATOM 4134 N N . LYS B 1 243 ? -10.75 -0.207 3.418 1 96.62 243 LYS B N 1
ATOM 4135 C CA . LYS B 1 243 ? -10.242 -0.883 2.229 1 96.62 243 LYS B CA 1
ATOM 4136 C C . LYS B 1 243 ? -8.727 -0.714 2.102 1 96.62 243 LYS B C 1
ATOM 4138 O O . LYS B 1 243 ? -8.016 -1.672 1.801 1 96.62 243 LYS B O 1
ATOM 4143 N N . SER B 1 244 ? -8.266 0.468 2.348 1 97.06 244 SER B N 1
ATOM 4144 C CA . SER B 1 244 ? -6.832 0.747 2.309 1 97.06 244 SER B CA 1
ATOM 4145 C C . SER B 1 244 ? -6.082 -0.083 3.344 1 97.06 244 SER B C 1
ATOM 4147 O O . SER B 1 244 ? -4.977 -0.564 3.08 1 97.06 244 SER B O 1
ATOM 4149 N N . LEU B 1 245 ? -6.652 -0.197 4.523 1 97.25 245 LEU B N 1
ATOM 4150 C CA . LEU B 1 245 ? -6.062 -1.016 5.578 1 97.25 245 LEU B CA 1
ATOM 4151 C C . LEU B 1 245 ? -5.898 -2.459 5.117 1 97.25 245 LEU B C 1
ATOM 4153 O O . LEU B 1 245 ? -4.82 -3.043 5.262 1 97.25 245 LEU B O 1
ATOM 4157 N N . ASN B 1 246 ? -6.934 -2.994 4.574 1 96.81 246 ASN B N 1
ATOM 4158 C CA . ASN B 1 246 ? -6.883 -4.371 4.09 1 96.81 246 ASN B CA 1
ATOM 4159 C C . ASN B 1 246 ? -5.82 -4.547 3.012 1 96.81 246 ASN B C 1
ATOM 4161 O O . ASN B 1 246 ? -5.059 -5.516 3.035 1 96.81 246 ASN B O 1
ATOM 4165 N N . ASN B 1 247 ? -5.789 -3.625 2.107 1 96.69 247 ASN B N 1
ATOM 4166 C CA . ASN B 1 247 ? -4.781 -3.67 1.052 1 96.69 247 ASN B CA 1
ATOM 4167 C C . ASN B 1 247 ? -3.369 -3.602 1.621 1 96.69 247 ASN B C 1
ATOM 4169 O O . ASN B 1 247 ? -2.473 -4.305 1.153 1 96.69 247 ASN B O 1
ATOM 4173 N N . SER B 1 248 ? -3.203 -2.742 2.578 1 96.62 248 SER B N 1
ATOM 4174 C CA . SER B 1 248 ? -1.894 -2.592 3.203 1 96.62 248 SER B CA 1
ATOM 4175 C C . SER B 1 248 ? -1.472 -3.871 3.92 1 96.62 248 SER B C 1
ATOM 4177 O O . SER B 1 248 ? -0.299 -4.25 3.883 1 96.62 248 SER B O 1
ATOM 4179 N N . LEU B 1 249 ? -2.408 -4.512 4.559 1 96.62 249 LEU B N 1
ATOM 4180 C CA . LEU B 1 249 ? -2.121 -5.754 5.266 1 96.62 249 LEU B CA 1
ATOM 4181 C C . LEU B 1 249 ? -1.736 -6.859 4.285 1 96.62 249 LEU B C 1
ATOM 4183 O O . LEU B 1 249 ? -0.791 -7.609 4.527 1 96.62 249 LEU B O 1
ATOM 4187 N N . MET B 1 250 ? -2.486 -6.953 3.215 1 97.69 250 MET B N 1
ATOM 4188 C CA . MET B 1 250 ? -2.154 -7.949 2.197 1 97.69 250 MET B CA 1
ATOM 4189 C C . MET B 1 250 ? -0.758 -7.703 1.634 1 97.69 250 MET B C 1
ATOM 4191 O O . MET B 1 250 ? 0.055 -8.625 1.556 1 97.69 250 MET B O 1
ATOM 4195 N N . ARG B 1 251 ? -0.455 -6.449 1.305 1 97.44 251 ARG B N 1
ATOM 4196 C CA . ARG B 1 251 ? 0.851 -6.113 0.748 1 97.44 251 ARG B CA 1
ATOM 4197 C C . ARG B 1 251 ? 1.964 -6.391 1.752 1 97.44 251 ARG B C 1
ATOM 4199 O O . ARG B 1 251 ? 3.041 -6.859 1.378 1 97.44 251 ARG B O 1
ATOM 4206 N N . LEU B 1 252 ? 1.68 -6.086 2.977 1 96.56 252 LEU B N 1
ATOM 4207 C CA . LEU B 1 252 ? 2.645 -6.352 4.039 1 96.56 252 LEU B CA 1
ATOM 4208 C C . LEU B 1 252 ? 3.02 -7.828 4.078 1 96.56 252 LEU B C 1
ATOM 4210 O O . LEU B 1 252 ? 4.203 -8.172 4.133 1 96.56 252 LEU B O 1
ATOM 4214 N N . GLY B 1 253 ? 2.014 -8.688 4.066 1 96.25 253 GLY B N 1
ATOM 4215 C CA . GLY B 1 253 ? 2.273 -10.117 4.074 1 96.25 253 GLY B CA 1
ATOM 4216 C C . GLY B 1 253 ? 3.074 -10.586 2.875 1 96.25 253 GLY B C 1
ATOM 4217 O O . GLY B 1 253 ? 3.986 -11.406 3.012 1 96.25 253 GLY B O 1
ATOM 4218 N N . LEU B 1 254 ? 2.734 -10.055 1.701 1 97.56 254 LEU B N 1
ATOM 4219 C CA . LEU B 1 254 ? 3.469 -10.406 0.489 1 97.56 254 LEU B CA 1
ATOM 4220 C C . LEU B 1 254 ? 4.934 -10 0.606 1 97.56 254 LEU B C 1
ATOM 4222 O O . LEU B 1 254 ? 5.828 -10.773 0.248 1 97.56 254 LEU B O 1
ATOM 4226 N N . CYS B 1 255 ? 5.148 -8.773 1.09 1 97.62 255 CYS B N 1
ATOM 4227 C CA . CYS B 1 255 ? 6.516 -8.281 1.244 1 97.62 255 CYS B CA 1
ATOM 4228 C C . CYS B 1 255 ? 7.316 -9.188 2.174 1 97.62 255 CYS B C 1
ATOM 4230 O O . CYS B 1 255 ? 8.469 -9.523 1.88 1 97.62 255 CYS B O 1
ATOM 4232 N N . LYS B 1 256 ? 6.727 -9.539 3.254 1 95.38 256 LYS B N 1
ATOM 4233 C CA . LYS B 1 256 ? 7.41 -10.398 4.215 1 95.38 256 LYS B CA 1
ATOM 4234 C C . LYS B 1 256 ? 7.758 -11.742 3.594 1 95.38 256 LYS B C 1
ATOM 4236 O O . LYS B 1 256 ? 8.852 -12.273 3.82 1 95.38 256 LYS B O 1
ATOM 4241 N N . THR B 1 257 ? 6.82 -12.25 2.809 1 95.5 257 THR B N 1
ATOM 4242 C CA . THR B 1 257 ? 7.055 -13.523 2.125 1 95.5 257 THR B CA 1
ATOM 4243 C C . THR B 1 257 ? 8.234 -13.406 1.168 1 95.5 257 THR B C 1
ATOM 4245 O O . THR B 1 257 ? 9.164 -14.219 1.218 1 95.5 257 THR B O 1
ATOM 4248 N N . VAL B 1 258 ? 8.227 -12.43 0.347 1 97.56 258 VAL B N 1
ATOM 4249 C CA . VAL B 1 258 ? 9.266 -12.25 -0.662 1 97.56 258 VAL B CA 1
ATOM 4250 C C . VAL B 1 258 ? 10.617 -12.07 0.019 1 97.56 258 VAL B C 1
ATOM 4252 O O . VAL B 1 258 ? 11.594 -12.734 -0.34 1 97.56 258 VAL B O 1
ATOM 4255 N N . LEU B 1 259 ? 10.656 -11.25 1.019 1 97.25 259 LEU B N 1
ATOM 4256 C CA . LEU B 1 259 ? 11.922 -10.906 1.654 1 97.25 259 LEU B CA 1
ATOM 4257 C C . LEU B 1 259 ? 12.445 -12.078 2.482 1 97.25 259 LEU B C 1
ATOM 4259 O O . LEU B 1 259 ? 13.656 -12.227 2.652 1 97.25 259 LEU B O 1
ATOM 4263 N N . SER B 1 260 ? 11.555 -12.922 3.006 1 95.44 260 SER B N 1
ATOM 4264 C CA . SER B 1 260 ? 11.977 -14.086 3.775 1 95.44 260 SER B CA 1
ATOM 4265 C C . SER B 1 260 ? 12.531 -15.18 2.865 1 95.44 260 SER B C 1
ATOM 4267 O O . SER B 1 260 ? 13.289 -16.047 3.314 1 95.44 260 SER B O 1
ATOM 4269 N N . LYS B 1 261 ? 12.148 -15.156 1.63 1 94 261 LYS B N 1
ATOM 4270 C CA . LYS B 1 261 ? 12.5 -16.25 0.727 1 94 261 LYS B CA 1
ATOM 4271 C C . LYS B 1 261 ? 13.609 -15.828 -0.239 1 94 261 LYS B C 1
ATOM 4273 O O . LYS B 1 261 ? 13.984 -16.594 -1.124 1 94 261 LYS B O 1
ATOM 4278 N N . THR B 1 262 ? 13.992 -14.625 -0.184 1 91.62 262 THR B N 1
ATOM 4279 C CA . THR B 1 262 ? 15.07 -14.148 -1.05 1 91.62 262 THR B CA 1
ATOM 4280 C C . THR B 1 262 ? 16.328 -13.867 -0.24 1 91.62 262 THR B C 1
ATOM 4282 O O . THR B 1 262 ? 16.25 -13.578 0.958 1 91.62 262 THR B O 1
#

Secondary structure (DSSP, 8-state):
-EEEEEEE-SSS-SS--TT--SHHHHHHHHHHHTTSS-GGG-S-SEES----TT-EEEEEEEEE--SS---HHHHHHTTTTTTEEEEEEEE-SSPPPEEEEEEEEEEE-SS--HHHHHHHHHTTSEEEE-GGGS---TT-----EEEEEEEEEEE-SSEEEEEEEES---TTHHHHHHHHHHHHHTT--S-HHHHHHHHTSSS--S--PPPPGGGEEEEEEEES--PEEPHHHHHHHHHHHHHHHHHHHHHHHHHHHHHHH-/-EEEEEEE-SSS-SS--TT--SHHHHHHHHHHHTTSS-GGG-S-SEES----TT-EEEEEEEEE--SS---HHHHHHTTTTTTEEEEEEEE-SSPPPEEEEEEEEEEE-SS--HHHHHHHHHTTSEEEE-GGGS---TT-----EEEEEEEEEEE-SSEEEEEEEES---TTHHHHHHHHHHHHHTT--S-HHHHHHHHTSSS--S--PPPPGGGEEEEEEEES--PEEPHHHHHHHHHHHHHHHHHHHHHHHHHHHHHHH-

InterPro domains:
  IPR001406 Pseudouridine synthase I, TruA [MF_00171] (1-223)
  IPR001406 Pseudouridine synthase I, TruA [PIRSF001430] (1-235)
  IPR001406 Pseudouridine synthase I, TruA [PTHR11142] (3-227)
  IPR001406 Pseudouridine synthase I, TruA [TIGR00071] (3-218)
  IPR020094 Pseudouridine synthase TruA/RsuA/RluB/E/F, N-terminal [G3DSA:3.30.70.580] (1-100)
  IPR020095 Pseudouridine synthase I, TruA, C-terminal [G3DSA:3.30.70.660] (101-250)
  IPR020097 Pseudouridine synthase I, TruA, alpha/beta domain [PF01416] (120-222)
  IPR020103 Pseudouridine synthase, catalytic domain superfamily [SSF55120] (2-222)